Protein AF-0000000085177507 (afdb_homodimer)

Radius of gyration: 27.26 Å; Cα contacts (8 Å, |Δi|>4): 486; chains: 2; bounding box: 72×79×49 Å

Foldseek 3Di:
DVVVVLCCQQFPLLVLLQCCLVVLLVVCVVPVVPLQADDDCCVVPVVCLVVLVVLQCQLVVQLVVCCVCLQAPDCVVCVVPAALLNSLVCCLVSNLSSLVSNLRSLVVVLCCCVPPPRNVVVDDPLNNVLSVLVNVLSVLSNVCNVVSVVPSNNLQVVLRSQLSNCNVVVHGPSSVSCPPPDVSVVVSSSSVSVSSNCCSVGNVSNVVVPCCVVVVVDPPPPPPPD/DVVVVLCCQQFPLLVLLQCCLVVLLVVCVVPVVPLQADDDCCVVPVVCLVVLVVLQCQLVVQLVVCCVCLQAPDCVVCVVPAALLNSLVCCLVSNLSSLVSNLRSLVVVLCCCVPPPRNVVVDDPLNNVLSVLVNVLSVLSNVCNVVSVVPSNNLLVVLRSQLSNCNVVVHGPSSVSCPPPDVSVVVSSSSVSVSSNCCSVGNVSNVVVPCCVVVVVDPPPPPPPD

Solvent-accessible surface area (backbone atoms only — not comparable to full-atom values): 23887 Å² total; per-residue (Å²): 105,70,65,52,51,44,39,32,59,50,55,46,41,52,46,39,20,51,41,39,28,53,53,41,36,52,48,38,55,74,55,36,55,83,70,44,64,69,81,69,59,50,84,76,50,58,79,58,40,61,58,21,49,48,33,20,50,55,9,47,50,47,43,49,52,45,49,50,53,67,33,59,50,58,62,81,79,42,55,85,82,47,54,54,29,57,50,41,50,49,46,46,52,57,41,40,54,19,34,49,32,22,46,55,11,42,48,47,48,49,50,45,39,73,65,37,66,73,49,35,72,72,51,52,72,67,58,53,50,52,52,50,52,50,46,51,48,39,50,39,52,54,63,36,44,69,63,47,63,74,38,63,75,14,60,59,51,47,27,54,28,52,23,50,39,24,55,78,68,53,44,76,67,21,41,66,41,51,67,88,56,60,67,60,53,54,53,36,50,50,52,53,42,47,50,36,41,50,28,46,79,43,73,61,46,26,68,76,59,56,54,60,48,63,73,64,47,69,78,74,74,72,74,74,84,122,104,70,65,51,52,44,39,31,57,50,54,48,40,54,45,40,18,50,40,40,29,54,52,39,35,52,49,39,54,74,54,37,57,83,71,43,64,70,81,68,59,50,82,77,48,57,78,57,39,60,58,22,48,47,33,20,50,55,8,47,50,47,43,49,52,46,49,51,51,66,33,59,52,58,61,82,79,43,54,85,82,47,53,54,29,56,50,41,50,48,48,47,51,55,39,41,53,21,36,49,31,22,46,54,9,43,50,48,47,49,51,44,40,74,65,37,66,74,49,36,72,73,49,51,70,67,59,53,50,52,53,50,51,50,45,52,48,38,50,38,53,54,62,36,42,70,63,48,63,74,36,63,75,14,61,60,52,48,27,54,28,50,24,50,38,24,55,78,69,54,44,76,68,20,40,65,41,49,66,88,57,59,65,60,53,53,54,37,51,51,52,54,41,48,49,36,41,48,27,46,78,44,72,60,45,26,68,77,59,54,55,59,49,62,73,63,46,70,78,73,76,72,74,74,83,122

pLDDT: mean 88.76, std 15.9, range [27.34, 98.81]

Organism: Enterobacter sp. (strain 638) (NCBI:txid399742)

Secondary structure (DSSP, 8-state):
-HHHHHHIIIIIHHHHHHHIIIIIHHHHHHH-GGG-S---GGGT--TTHHHHHHHHHHHHHHHHHHHHHHHHS-HHHHTTT--HHHHHHHHHHHHHHHHHHHHHHHHHHHHHHHH-HHHHHH--HHHHHHHHHHHHHHHHHHHTHHHHTT-TTSHHHHHHHHHHHHHHTT-S-GGGGGTT--HHHHHHHHHHHHHHHHGGGSGGGGGGTS-HHHHHS---------/-HHHHHHIIIIIHHHHHHHIIIIIHHHHHHH-GGG-S---GGGT--TTHHHHHHHHHHHHHHHHHHHHHHHHS-HHHHTTT--HHHHHHHHHHHHHHHHHHHHHHHHHHHHHHHH-HHHHHH--HHHHHHHHHHHHHHHHHHHTHHHHTT-TTSHHHHHHHHHHHHHHTT-S-GGGGGTT--HHHHHHHHHHHHHHHHGGGSGGGGGGTS-HHHHHS---------

InterPro domains:
  IPR003816 Nitrate reductase, gamma subunit [TIGR00351] (2-226)
  IPR023234 NarG-like domain [PF02665] (6-225)
  IPR036197 NarG-like superfamily [SSF103501] (2-225)
  IPR051936 Membrane-embedded heme-iron electron transfer protein [PTHR30598] (2-226)

Sequence (452 aa):
MMQFLNVFFYDIYPYICGTVFLIGSWLRYDYGQYTWRASSSQMLDKRGMVLWSNLFHIGILGIFFGHLFGMLTPHWVYSWFLPMSQKQLMAMILGGVCGVLTLVGGAGLLIRRLTNPRIRATSTTADILILCILLIQCVLGLATIPFSAQHPDGSEMLKLVDWAQSVVTFHGGASAHLDGVAPIFRVHLVLGMTIFLIFPFTRLVHVWSAPVEYLTRRYQVVRSRRMMQFLNVFFYDIYPYICGTVFLIGSWLRYDYGQYTWRASSSQMLDKRGMVLWSNLFHIGILGIFFGHLFGMLTPHWVYSWFLPMSQKQLMAMILGGVCGVLTLVGGAGLLIRRLTNPRIRATSTTADILILCILLIQCVLGLATIPFSAQHPDGSEMLKLVDWAQSVVTFHGGASAHLDGVAPIFRVHLVLGMTIFLIFPFTRLVHVWSAPVEYLTRRYQVVRSRR

Structure (mmCIF, N/CA/C/O backbone):
data_AF-0000000085177507-model_v1
#
loop_
_entity.id
_entity.type
_entity.pdbx_description
1 polymer 'nitrate reductase (quinone)'
#
loop_
_atom_site.group_PDB
_atom_site.id
_atom_site.type_symbol
_atom_site.label_atom_id
_atom_site.label_alt_id
_atom_site.label_comp_id
_atom_site.label_asym_id
_atom_site.label_entity_id
_atom_site.label_seq_id
_atom_site.pdbx_PDB_ins_code
_atom_site.Cartn_x
_atom_site.Cartn_y
_atom_site.Cartn_z
_atom_site.occupancy
_atom_site.B_iso_or_equiv
_atom_site.auth_seq_id
_atom_site.auth_comp_id
_atom_site.auth_asym_id
_atom_site.auth_atom_id
_atom_site.pdbx_PDB_model_num
ATOM 1 N N . MET A 1 1 ? 12.734 -1.674 -19.812 1 82.06 1 MET A N 1
ATOM 2 C CA . MET A 1 1 ? 11.289 -1.834 -19.734 1 82.06 1 MET A CA 1
ATOM 3 C C . MET A 1 1 ? 10.922 -3.119 -19 1 82.06 1 MET A C 1
ATOM 5 O O . MET A 1 1 ? 10.18 -3.088 -18.016 1 82.06 1 MET A O 1
ATOM 9 N N . MET A 1 2 ? 11.57 -4.242 -19.406 1 87 2 MET A N 1
ATOM 10 C CA . MET A 1 2 ? 11.258 -5.523 -18.781 1 87 2 MET A CA 1
ATOM 11 C C . MET A 1 2 ? 11.664 -5.52 -17.312 1 87 2 MET A C 1
ATOM 13 O O . MET A 1 2 ? 10.938 -6.047 -16.469 1 87 2 MET A O 1
ATOM 17 N N . GLN A 1 3 ? 12.781 -4.828 -17.094 1 90.81 3 GLN A N 1
ATOM 18 C CA . GLN A 1 3 ? 13.242 -4.75 -15.703 1 90.81 3 GLN A CA 1
ATOM 19 C C . GLN A 1 3 ? 12.297 -3.893 -14.867 1 90.81 3 GLN A C 1
ATOM 21 O O . GLN A 1 3 ? 11.992 -4.23 -13.719 1 90.81 3 GLN A O 1
ATOM 26 N N . PHE A 1 4 ? 11.859 -2.857 -15.5 1 94.12 4 PHE A N 1
ATOM 27 C CA . PHE A 1 4 ? 10.922 -1.97 -14.82 1 94.12 4 PHE A CA 1
ATOM 28 C C . PHE A 1 4 ? 9.641 -2.709 -14.453 1 94.12 4 PHE A C 1
ATOM 30 O O . PHE A 1 4 ? 9.195 -2.658 -13.312 1 94.12 4 PHE A O 1
ATOM 37 N N . LEU A 1 5 ? 9.109 -3.406 -15.375 1 95.31 5 LEU A N 1
ATOM 38 C CA . LEU A 1 5 ? 7.863 -4.129 -15.156 1 95.31 5 LEU A CA 1
ATOM 39 C C . LEU A 1 5 ? 8.055 -5.23 -14.117 1 95.31 5 LEU A C 1
ATOM 41 O O . LEU A 1 5 ? 7.16 -5.484 -13.305 1 95.31 5 LEU A O 1
ATOM 45 N N . ASN A 1 6 ? 9.188 -5.824 -14.188 1 97 6 ASN A N 1
ATOM 46 C CA . ASN A 1 6 ? 9.5 -6.867 -13.211 1 97 6 ASN A CA 1
ATOM 47 C C . ASN A 1 6 ? 9.508 -6.324 -11.789 1 97 6 ASN A C 1
ATOM 49 O O . ASN A 1 6 ? 8.891 -6.902 -10.898 1 97 6 ASN A O 1
ATOM 53 N N . VAL A 1 7 ? 10.141 -5.262 -11.633 1 96.31 7 VAL A N 1
ATOM 54 C CA . VAL A 1 7 ? 10.242 -4.637 -10.32 1 96.31 7 VAL A CA 1
ATOM 55 C C . VAL A 1 7 ? 8.859 -4.141 -9.883 1 96.31 7 VAL A C 1
ATOM 57 O O . VAL A 1 7 ? 8.445 -4.359 -8.742 1 96.31 7 VAL A O 1
ATOM 60 N N . PHE A 1 8 ? 8.156 -3.537 -10.766 1 97.88 8 PHE A N 1
ATOM 61 C CA . PHE A 1 8 ? 6.844 -2.994 -10.422 1 97.88 8 PHE A CA 1
ATOM 62 C C . PHE A 1 8 ? 5.902 -4.102 -9.969 1 97.88 8 PHE A C 1
ATOM 64 O O . PHE A 1 8 ? 5.336 -4.035 -8.875 1 97.88 8 PHE A O 1
ATOM 71 N N . PHE A 1 9 ? 5.809 -5.117 -10.734 1 98.31 9 PHE A N 1
ATOM 72 C CA . PHE A 1 9 ? 4.762 -6.105 -10.5 1 98.31 9 PHE A CA 1
ATOM 73 C C . PHE A 1 9 ? 5.148 -7.043 -9.359 1 98.31 9 PHE A C 1
ATOM 75 O O . PHE A 1 9 ? 4.281 -7.543 -8.641 1 98.31 9 PHE A O 1
ATOM 82 N N . TYR A 1 10 ? 6.395 -7.219 -9.117 1 98.56 10 TYR A N 1
ATOM 83 C CA . TYR A 1 10 ? 6.738 -8.328 -8.234 1 98.56 10 TYR A CA 1
ATOM 84 C C . TYR A 1 10 ? 7.48 -7.824 -7 1 98.56 10 TYR A C 1
ATOM 86 O O . TYR A 1 10 ? 7.723 -8.586 -6.059 1 98.56 10 TYR A O 1
ATOM 94 N N . ASP A 1 11 ? 7.895 -6.555 -6.957 1 98.06 11 ASP A N 1
ATOM 95 C CA . ASP A 1 11 ? 8.523 -5.973 -5.773 1 98.06 11 ASP A CA 1
ATOM 96 C C . ASP A 1 11 ? 7.605 -4.941 -5.117 1 98.06 11 ASP A C 1
ATOM 98 O O . ASP A 1 11 ? 7.539 -4.852 -3.891 1 98.06 11 ASP A O 1
ATOM 102 N N . ILE A 1 12 ? 6.859 -4.184 -5.875 1 97.94 12 ILE A N 1
ATOM 103 C CA . ILE A 1 12 ? 6.137 -3.016 -5.383 1 97.94 12 ILE A CA 1
ATOM 104 C C . ILE A 1 12 ? 4.645 -3.322 -5.316 1 97.94 12 ILE A C 1
ATOM 106 O O . ILE A 1 12 ? 4.016 -3.146 -4.27 1 97.94 12 ILE A O 1
ATOM 110 N N . TYR A 1 13 ? 4.117 -3.887 -6.387 1 98.38 13 TYR A N 1
ATOM 111 C CA . TYR A 1 13 ? 2.695 -4.125 -6.594 1 98.38 13 TYR A CA 1
ATOM 112 C C . TYR A 1 13 ? 2.107 -4.953 -5.457 1 98.38 13 TYR A C 1
ATOM 114 O O . TYR A 1 13 ? 1 -4.676 -4.988 1 98.38 13 TYR A O 1
ATOM 122 N N . PRO A 1 14 ? 2.824 -5.902 -4.938 1 98.25 14 PRO A N 1
ATOM 123 C CA . PRO A 1 14 ? 2.244 -6.688 -3.846 1 98.25 14 PRO A CA 1
ATOM 124 C C . PRO A 1 14 ? 1.9 -5.84 -2.623 1 98.25 14 PRO A C 1
ATOM 126 O O . PRO A 1 14 ? 0.904 -6.102 -1.945 1 98.25 14 PRO A O 1
ATOM 129 N N . TYR A 1 15 ? 2.652 -4.891 -2.324 1 97.94 15 TYR A N 1
ATOM 130 C CA . TYR A 1 15 ? 2.412 -4.062 -1.146 1 97.94 15 TYR A CA 1
ATOM 131 C C . TYR A 1 15 ? 1.238 -3.119 -1.372 1 97.94 15 TYR A C 1
ATOM 133 O O . TYR A 1 15 ? 0.472 -2.84 -0.448 1 97.94 15 TYR A O 1
ATOM 141 N N . ILE A 1 16 ? 1.105 -2.641 -2.553 1 98 16 ILE A N 1
ATOM 142 C CA . ILE A 1 16 ? -0.064 -1.841 -2.902 1 98 16 ILE A CA 1
ATOM 143 C C . ILE A 1 16 ? -1.327 -2.688 -2.762 1 98 16 ILE A C 1
ATOM 145 O O . ILE A 1 16 ? -2.27 -2.293 -2.07 1 98 16 ILE A O 1
ATOM 149 N N . CYS A 1 17 ? -1.284 -3.852 -3.377 1 98.31 17 CYS A N 1
ATOM 150 C CA . CYS A 1 17 ? -2.438 -4.742 -3.352 1 98.31 17 CYS A CA 1
ATOM 151 C C . CYS A 1 17 ? -2.758 -5.18 -1.928 1 98.31 17 CYS A C 1
ATOM 153 O O . CYS A 1 17 ? -3.916 -5.145 -1.509 1 98.31 17 CYS A O 1
ATOM 155 N N . GLY A 1 18 ? -1.698 -5.617 -1.236 1 97.62 18 GLY A N 1
ATOM 156 C CA . GLY A 1 18 ? -1.904 -6.055 0.136 1 97.62 18 GLY A CA 1
ATOM 157 C C . GLY A 1 18 ? -2.453 -4.961 1.033 1 97.62 18 GLY A C 1
ATOM 158 O O . GLY A 1 18 ? -3.312 -5.219 1.88 1 97.62 18 GLY A O 1
ATOM 159 N N . THR A 1 19 ? -1.982 -3.777 0.845 1 97.69 19 THR A N 1
ATOM 160 C CA . THR A 1 19 ? -2.434 -2.645 1.646 1 97.69 19 THR A CA 1
ATOM 161 C C . THR A 1 19 ? -3.9 -2.332 1.363 1 97.69 19 THR A C 1
ATOM 163 O O . THR A 1 19 ? -4.695 -2.166 2.291 1 97.69 19 THR A O 1
ATOM 166 N N . VAL A 1 20 ? -4.238 -2.27 0.134 1 96.69 20 VAL A N 1
ATOM 167 C CA . VAL A 1 20 ? -5.625 -2.01 -0.234 1 96.69 20 VAL A CA 1
ATOM 168 C C . VAL A 1 20 ? -6.523 -3.115 0.317 1 96.69 20 VAL A C 1
ATOM 170 O O . VAL A 1 20 ? -7.609 -2.844 0.833 1 96.69 20 VAL A O 1
ATOM 173 N N . PHE A 1 21 ? -6.059 -4.332 0.178 1 97.19 21 PHE A N 1
ATOM 174 C CA . PHE A 1 21 ? -6.816 -5.484 0.649 1 97.19 21 PHE A CA 1
ATOM 175 C C . PHE A 1 21 ? -7.121 -5.359 2.137 1 97.19 21 PHE A C 1
ATOM 177 O O . PHE A 1 21 ? -8.281 -5.469 2.549 1 97.19 21 PHE A O 1
ATOM 184 N N . LEU A 1 22 ? -6.125 -5 2.951 1 95.06 22 LEU A N 1
ATOM 185 C CA . LEU A 1 22 ? -6.273 -4.996 4.402 1 95.06 22 LEU A CA 1
ATOM 186 C C . LEU A 1 22 ? -6.984 -3.73 4.871 1 95.06 22 LEU A C 1
ATOM 188 O O . LEU A 1 22 ? -7.984 -3.805 5.59 1 95.06 22 LEU A O 1
ATOM 192 N N . ILE A 1 23 ? -6.559 -2.617 4.438 1 92.88 23 ILE A N 1
ATOM 193 C CA . ILE A 1 23 ? -7.094 -1.347 4.914 1 92.88 23 ILE A CA 1
ATOM 194 C C . ILE A 1 23 ? -8.469 -1.1 4.297 1 92.88 23 ILE A C 1
ATOM 196 O O . ILE A 1 23 ? -9.383 -0.612 4.969 1 92.88 23 ILE A O 1
ATOM 200 N N . GLY A 1 24 ? -8.555 -1.418 3.021 1 90.88 24 GLY A N 1
ATOM 201 C CA . GLY A 1 24 ? -9.852 -1.287 2.375 1 90.88 24 GLY A CA 1
ATOM 202 C C . GLY A 1 24 ? -10.93 -2.146 3.016 1 90.88 24 GLY A C 1
ATOM 203 O O . GLY A 1 24 ? -12.055 -1.693 3.217 1 90.88 24 GLY A O 1
ATOM 204 N N . SER A 1 25 ? -10.586 -3.316 3.338 1 90.5 25 SER A N 1
ATOM 205 C CA . SER A 1 25 ? -11.539 -4.207 3.998 1 90.5 25 SER A CA 1
ATOM 206 C C . SER A 1 25 ? -11.906 -3.689 5.383 1 90.5 25 SER A C 1
ATOM 208 O O . SER A 1 25 ? -13.078 -3.725 5.773 1 90.5 25 SER A O 1
ATOM 210 N N . TRP A 1 26 ? -10.922 -3.23 6.07 1 88.5 26 TRP A N 1
ATOM 211 C CA . TRP A 1 26 ? -11.156 -2.699 7.41 1 88.5 26 TRP A CA 1
ATOM 212 C C . TRP A 1 26 ? -12.086 -1.492 7.367 1 88.5 26 TRP A C 1
ATOM 214 O O . TRP A 1 26 ? -13.062 -1.429 8.109 1 88.5 26 TRP A O 1
ATOM 224 N N . LEU A 1 27 ? -11.906 -0.64 6.504 1 86.19 27 LEU A N 1
ATOM 225 C CA . LEU A 1 27 ? -12.695 0.58 6.406 1 86.19 27 LEU A CA 1
ATOM 226 C C . LEU A 1 27 ? -14.109 0.272 5.926 1 86.19 27 LEU A C 1
ATOM 228 O O . LEU A 1 27 ? -15.078 0.888 6.383 1 86.19 27 LEU A O 1
ATOM 232 N N . ARG A 1 28 ? -14.086 -0.627 5.023 1 83.06 28 ARG A N 1
ATOM 233 C CA . ARG A 1 28 ? -15.414 -1.023 4.551 1 83.06 28 ARG A CA 1
ATOM 234 C C . ARG A 1 28 ? -16.219 -1.679 5.672 1 83.06 28 ARG A C 1
ATOM 236 O O . ARG A 1 28 ? -17.438 -1.506 5.75 1 83.06 28 ARG A O 1
ATOM 243 N N . TYR A 1 29 ? -15.594 -2.43 6.434 1 81.44 29 TYR A N 1
ATOM 244 C CA . TYR A 1 29 ? -16.266 -3.068 7.566 1 81.44 29 TYR A CA 1
ATOM 245 C C . TYR A 1 29 ? -16.781 -2.027 8.547 1 81.44 29 TYR A C 1
ATOM 247 O O . TYR A 1 29 ? -17.906 -2.15 9.055 1 81.44 29 TYR A O 1
ATOM 255 N N . ASP A 1 30 ? -16.062 -0.986 8.797 1 78.81 30 ASP A N 1
ATOM 256 C CA . ASP A 1 30 ? -16.422 0.036 9.773 1 78.81 30 ASP A CA 1
ATOM 257 C C . ASP A 1 30 ? -17.484 0.979 9.227 1 78.81 30 ASP A C 1
ATOM 259 O O . ASP A 1 30 ? -18.422 1.367 9.938 1 78.81 30 ASP A O 1
ATOM 263 N N . TYR A 1 31 ? -17.328 1.234 7.965 1 73.5 31 TYR A N 1
ATOM 264 C CA . TYR A 1 31 ? -18.188 2.303 7.457 1 73.5 31 TYR A CA 1
ATOM 265 C C . TYR A 1 31 ? -19.297 1.744 6.574 1 73.5 31 TYR A C 1
ATOM 267 O O . TYR A 1 31 ? -20.312 2.406 6.348 1 73.5 31 TYR A O 1
ATOM 275 N N . GLY A 1 32 ? -19.062 0.553 6.07 1 65.5 32 GLY A N 1
ATOM 276 C CA . GLY A 1 32 ? -19.984 0.033 5.082 1 65.5 32 GLY A CA 1
ATOM 277 C C . GLY A 1 32 ? -20.656 -1.261 5.512 1 65.5 32 GLY A C 1
ATOM 278 O O . GLY A 1 32 ? -20.859 -2.162 4.695 1 65.5 32 GLY A O 1
ATOM 279 N N . GLN A 1 33 ? -20.969 -1.487 6.688 1 65.69 33 GLN A N 1
ATOM 280 C CA . GLN A 1 33 ? -21.438 -2.752 7.25 1 65.69 33 GLN A CA 1
ATOM 281 C C . GLN A 1 33 ? -22.625 -3.299 6.461 1 65.69 33 GLN A C 1
ATOM 283 O O . GLN A 1 33 ? -22.75 -4.512 6.293 1 65.69 33 GLN A O 1
ATOM 288 N N . TYR A 1 34 ? -23.328 -2.529 5.895 1 59.59 34 TYR A N 1
ATOM 289 C CA . TYR A 1 34 ? -24.531 -3.002 5.223 1 59.59 34 TYR A CA 1
ATOM 290 C C . TYR A 1 34 ? -24.188 -3.668 3.895 1 59.59 34 TYR A C 1
ATOM 292 O O . TYR A 1 34 ? -24.953 -4.508 3.398 1 59.59 34 TYR A O 1
ATOM 300 N N . THR A 1 35 ? -23.109 -3.451 3.318 1 61.22 35 THR A N 1
ATOM 301 C CA . THR A 1 35 ? -22.75 -3.984 2.01 1 61.22 35 THR A CA 1
ATOM 302 C C . THR A 1 35 ? -21.844 -5.199 2.158 1 61.22 35 THR A C 1
ATOM 304 O O . THR A 1 35 ? -21.422 -5.797 1.161 1 61.22 35 THR A O 1
ATOM 307 N N . TRP A 1 36 ? -21.672 -5.559 3.363 1 64.81 36 TRP A N 1
ATOM 308 C CA . TRP A 1 36 ? -20.688 -6.598 3.689 1 64.81 36 TRP A CA 1
ATOM 309 C C . TRP A 1 36 ? -21.297 -7.984 3.496 1 64.81 36 TRP A C 1
ATOM 311 O O . TRP A 1 36 ? -20.578 -8.969 3.359 1 64.81 36 TRP A O 1
ATOM 321 N N . ARG A 1 37 ? -22.562 -8.086 3.355 1 59.72 37 ARG A N 1
ATOM 322 C CA . ARG A 1 37 ? -23.188 -9.398 3.314 1 59.72 37 ARG A CA 1
ATOM 323 C C . ARG A 1 37 ? -23.438 -9.844 1.878 1 59.72 37 ARG A C 1
ATOM 325 O O . ARG A 1 37 ? -23.734 -9.023 1.009 1 59.72 37 ARG A O 1
ATOM 332 N N . ALA A 1 38 ? -23.172 -11.242 1.658 1 57.78 38 ALA A N 1
ATOM 333 C CA . ALA A 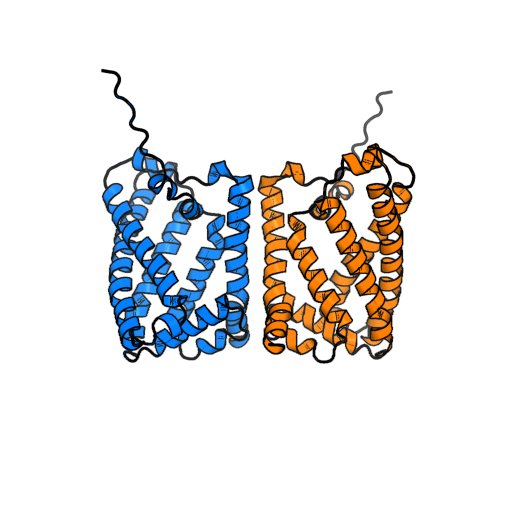1 38 ? -23.469 -11.828 0.355 1 57.78 38 ALA A CA 1
ATOM 334 C C . ALA A 1 38 ? -24.969 -12.078 0.194 1 57.78 38 ALA A C 1
ATOM 336 O O . ALA A 1 38 ? -25.625 -12.57 1.113 1 57.78 38 ALA A O 1
ATOM 337 N N . SER A 1 39 ? -25.578 -11.422 -0.734 1 58.69 39 SER A N 1
ATOM 338 C CA . SER A 1 39 ? -26.969 -11.781 -1.028 1 58.69 39 SER A CA 1
ATOM 339 C C . SER A 1 39 ? -27.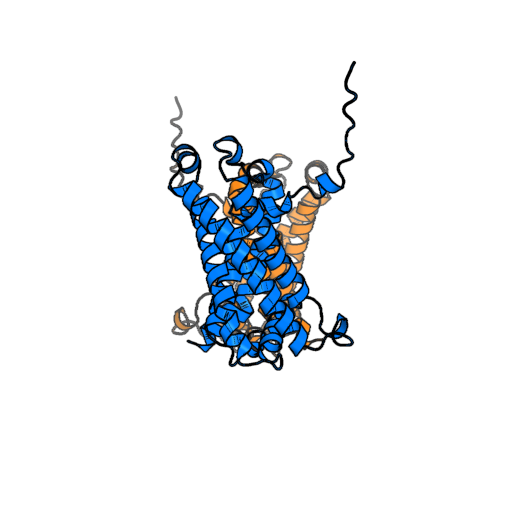047 -13.109 -1.775 1 58.69 39 SER A C 1
ATOM 341 O O . SER A 1 39 ? -26.375 -13.297 -2.795 1 58.69 39 SER A O 1
ATOM 343 N N . SER A 1 40 ? -27.5 -14.188 -1.003 1 57.28 40 SER A N 1
ATOM 344 C CA . SER A 1 40 ? -27.641 -15.5 -1.626 1 57.28 40 SER A CA 1
ATOM 345 C C . SER A 1 40 ? -28.766 -15.516 -2.65 1 57.28 40 SER A C 1
ATOM 347 O O . SER A 1 40 ? -29.875 -15.07 -2.357 1 57.28 40 SER A O 1
ATOM 349 N N . SER A 1 41 ? -28.312 -15.82 -3.908 1 63.84 41 SER A N 1
ATOM 350 C CA . SER A 1 41 ? -29.312 -15.984 -4.949 1 63.84 41 SER A CA 1
ATOM 351 C C . SER A 1 41 ? -30.125 -17.266 -4.746 1 63.84 41 SER A C 1
ATOM 353 O O . SER A 1 41 ? -31.047 -17.547 -5.516 1 63.84 41 SER A O 1
ATOM 355 N N . GLN A 1 42 ? -29.719 -17.969 -3.758 1 66.12 42 GLN A N 1
ATOM 356 C CA . GLN A 1 42 ? -30.422 -19.219 -3.48 1 66.12 42 GLN A CA 1
ATOM 357 C C . GLN A 1 42 ? -31.906 -18.984 -3.262 1 66.12 42 GLN A C 1
ATOM 359 O O . GLN A 1 42 ? -32.719 -19.828 -3.641 1 66.12 42 GLN A O 1
ATOM 364 N N . MET A 1 43 ? -32.188 -17.906 -2.721 1 64.44 43 MET A N 1
ATOM 365 C CA . MET A 1 43 ? -33.562 -17.594 -2.42 1 64.44 43 MET A CA 1
ATOM 366 C C . MET A 1 43 ? -34.375 -17.406 -3.701 1 64.44 43 MET A C 1
ATOM 368 O O . MET A 1 43 ? -35.594 -17.641 -3.723 1 64.44 43 MET A O 1
ATOM 372 N N . LEU A 1 44 ? -33.625 -17.188 -4.664 1 68.38 44 LEU A N 1
ATOM 373 C CA . LEU A 1 44 ? -34.344 -16.875 -5.91 1 68.38 44 LEU A CA 1
ATOM 374 C C . LEU A 1 44 ? -34.5 -18.141 -6.75 1 68.38 44 LEU A C 1
ATOM 376 O O . LEU A 1 44 ? -35.531 -18.312 -7.406 1 68.38 44 LEU A O 1
ATOM 380 N N . ASP A 1 45 ? -33.562 -19.109 -6.723 1 69.69 45 ASP A N 1
ATOM 381 C CA . ASP A 1 45 ? -33.594 -20.375 -7.449 1 69.69 45 ASP A CA 1
ATOM 382 C C . ASP A 1 45 ? -32.625 -21.391 -6.828 1 69.69 45 ASP A C 1
ATOM 384 O O . ASP A 1 45 ? -31.422 -21.203 -6.859 1 69.69 45 ASP A O 1
ATOM 388 N N . LYS A 1 46 ? -33.188 -22.391 -6.242 1 71.5 46 LYS A N 1
ATOM 389 C CA . LYS A 1 46 ? -32.406 -23.375 -5.512 1 71.5 46 LYS A CA 1
ATOM 390 C C . LYS A 1 46 ? -31.828 -24.438 -6.453 1 71.5 46 LYS A C 1
ATOM 392 O O . LYS A 1 46 ? -30.938 -25.188 -6.074 1 71.5 46 LYS A O 1
ATOM 397 N N . ARG A 1 47 ? -32.344 -24.281 -7.664 1 69.62 47 ARG A N 1
ATOM 398 C CA . ARG A 1 47 ? -31.984 -25.391 -8.547 1 69.62 47 ARG A CA 1
ATOM 399 C C . ARG A 1 47 ? -30.484 -25.391 -8.82 1 69.62 47 ARG A C 1
ATOM 401 O O . ARG A 1 47 ? -29.953 -24.469 -9.477 1 69.62 47 ARG A O 1
ATOM 408 N N . GLY A 1 48 ? -29.844 -26.312 -8.297 1 79.56 48 GLY A N 1
ATOM 409 C CA . GLY A 1 48 ? -28.422 -26.531 -8.547 1 79.56 48 GLY A CA 1
ATOM 410 C C . GLY A 1 48 ? -27.531 -25.625 -7.738 1 79.56 48 GLY A C 1
ATOM 411 O O . GLY A 1 48 ? -26.312 -25.797 -7.715 1 79.56 48 GLY A O 1
ATOM 412 N N . MET A 1 49 ? -28.094 -24.703 -7.227 1 84.88 49 MET A N 1
ATOM 413 C CA . MET A 1 49 ? -27.328 -23.719 -6.477 1 84.88 49 MET A CA 1
ATOM 414 C C . MET A 1 49 ? -26.484 -24.391 -5.395 1 84.88 49 MET A C 1
ATOM 416 O O . MET A 1 49 ? -25.297 -24.094 -5.258 1 84.88 49 MET A O 1
ATOM 420 N N . VAL A 1 50 ? -27 -25.359 -4.812 1 87.94 50 VAL A N 1
ATOM 421 C CA . VAL A 1 50 ? -26.312 -26.016 -3.705 1 87.94 50 VAL A CA 1
ATOM 422 C C . VAL A 1 50 ? -25.094 -26.781 -4.23 1 87.94 50 VAL A C 1
ATOM 424 O O . VAL A 1 50 ? -24.016 -26.703 -3.648 1 87.94 50 VAL A O 1
ATOM 427 N N . LEU A 1 51 ? -25.375 -27.438 -5.289 1 91.94 51 LEU A N 1
ATOM 428 C CA . LEU A 1 51 ? -24.297 -28.234 -5.859 1 91.94 51 LEU A CA 1
ATOM 429 C C . LEU A 1 51 ? -23.156 -27.328 -6.344 1 91.94 51 LEU A C 1
ATOM 431 O O . LEU A 1 51 ? -22 -27.516 -5.961 1 91.94 51 LEU A O 1
ATOM 435 N N . TRP A 1 52 ? -23.484 -26.359 -7.164 1 94.19 52 TRP A N 1
ATOM 436 C CA . TRP A 1 52 ? -22.469 -25.484 -7.746 1 94.19 52 TRP A CA 1
ATOM 437 C C . TRP A 1 52 ? -21.766 -24.672 -6.668 1 94.19 52 TRP A C 1
ATOM 439 O O . TRP A 1 52 ? -20.547 -24.516 -6.699 1 94.19 52 TRP A O 1
ATOM 449 N N . SER A 1 53 ? -22.547 -24.234 -5.727 1 94.44 53 SER A N 1
ATOM 450 C CA . SER A 1 53 ? -21.984 -23.438 -4.637 1 94.44 53 SER A CA 1
ATOM 451 C C . SER A 1 53 ? -21.031 -24.281 -3.773 1 94.44 53 SER A C 1
ATOM 453 O O . SER A 1 53 ? -19.953 -23.812 -3.416 1 94.44 53 SER A O 1
ATOM 455 N N . ASN A 1 54 ? -21.469 -25.469 -3.486 1 94.75 54 ASN A N 1
ATOM 456 C CA . ASN A 1 54 ? -20.625 -26.328 -2.668 1 94.75 54 ASN A CA 1
ATOM 457 C C . ASN A 1 54 ? -19.344 -26.688 -3.391 1 94.75 54 ASN A C 1
ATOM 459 O O . ASN A 1 54 ? -18.266 -26.672 -2.793 1 94.75 54 ASN A O 1
ATOM 463 N N . LEU A 1 55 ? -19.484 -27.047 -4.586 1 97.06 55 LEU A N 1
ATOM 464 C CA . LEU A 1 55 ? -18.297 -27.359 -5.367 1 97.06 55 LEU A CA 1
ATOM 465 C C . LEU A 1 55 ? -17.344 -26.172 -5.41 1 97.06 55 LEU A C 1
ATOM 467 O O . LEU A 1 55 ? -16.141 -26.312 -5.16 1 97.06 55 LEU A O 1
ATOM 471 N N . PHE A 1 56 ? -17.891 -25.031 -5.676 1 97.31 56 PHE A N 1
ATOM 472 C CA . PHE A 1 56 ? -17.094 -23.812 -5.801 1 97.31 56 PHE A CA 1
ATOM 473 C C . PHE A 1 56 ? -16.406 -23.484 -4.484 1 97.31 56 PHE A C 1
ATOM 475 O O . PHE A 1 56 ? -15.188 -23.266 -4.449 1 97.31 56 PHE A O 1
ATOM 482 N N . HIS A 1 57 ? -17.109 -23.531 -3.328 1 96.69 57 HIS A N 1
ATOM 483 C CA . HIS A 1 57 ? -16.562 -23.062 -2.055 1 96.69 57 HIS A CA 1
ATOM 484 C C . HIS A 1 57 ? -15.602 -24.094 -1.471 1 96.69 57 HIS A C 1
ATOM 486 O O . HIS A 1 57 ? -14.602 -23.719 -0.851 1 96.69 57 HIS A O 1
ATOM 492 N N . ILE A 1 58 ? -15.93 -25.344 -1.656 1 96.81 58 ILE A N 1
ATOM 493 C CA . ILE A 1 58 ? -14.969 -26.359 -1.24 1 96.81 58 ILE A CA 1
ATOM 494 C C . ILE A 1 58 ? -13.664 -26.172 -2.016 1 96.81 58 ILE A C 1
ATOM 496 O O . ILE A 1 58 ? -12.578 -26.203 -1.432 1 96.81 58 ILE A O 1
ATOM 500 N N . GLY A 1 59 ? -13.789 -26.016 -3.289 1 98.38 59 GLY A N 1
ATOM 501 C CA . GLY A 1 59 ? -12.617 -25.812 -4.133 1 98.38 59 GLY A CA 1
ATOM 502 C C . GLY A 1 59 ? -11.844 -24.547 -3.791 1 98.38 59 GLY A C 1
ATOM 503 O O . GLY A 1 59 ? -10.641 -24.609 -3.523 1 98.38 59 GLY A O 1
ATOM 504 N N . ILE A 1 60 ? -12.5 -23.438 -3.744 1 97.69 60 ILE A N 1
ATOM 505 C CA . ILE A 1 60 ? -11.828 -22.156 -3.609 1 97.69 60 ILE A CA 1
ATOM 506 C C . ILE A 1 60 ? -11.234 -22.031 -2.209 1 97.69 60 ILE A C 1
ATOM 508 O O . ILE A 1 60 ? -10.18 -21.422 -2.029 1 97.69 60 ILE A O 1
ATOM 512 N N . LEU A 1 61 ? -11.922 -22.578 -1.195 1 96.06 61 LEU A N 1
ATOM 513 C CA . LEU A 1 61 ? -11.359 -22.547 0.152 1 96.06 61 LEU A CA 1
ATOM 514 C C . LEU A 1 61 ? -10.125 -23.438 0.244 1 96.06 61 LEU A C 1
ATOM 516 O O . LEU A 1 61 ? -9.148 -23.078 0.917 1 96.06 61 LEU A O 1
ATOM 520 N N . GLY A 1 62 ? -10.211 -24.578 -0.391 1 96.94 62 GLY A N 1
ATOM 521 C CA . GLY A 1 62 ? -9.023 -25.406 -0.471 1 96.94 62 GLY A CA 1
ATOM 522 C C . GLY A 1 62 ? -7.848 -24.703 -1.126 1 96.94 62 GLY A C 1
ATOM 523 O O . GLY A 1 62 ? -6.719 -24.797 -0.638 1 96.94 62 GLY A O 1
ATOM 524 N N . ILE A 1 63 ? -8.125 -24.047 -2.205 1 97.75 63 ILE A N 1
ATOM 525 C CA . ILE A 1 63 ? -7.09 -23.297 -2.916 1 97.75 63 ILE A CA 1
ATOM 526 C C . ILE A 1 63 ? -6.559 -22.172 -2.027 1 97.75 63 ILE A C 1
ATOM 528 O O . ILE A 1 63 ? -5.344 -21.969 -1.933 1 97.75 63 ILE A O 1
ATOM 532 N N . PHE A 1 64 ? -7.441 -21.5 -1.411 1 95.81 64 PHE A N 1
ATOM 533 C CA . PHE A 1 64 ? -7.055 -20.359 -0.573 1 95.81 64 PHE A CA 1
ATOM 534 C C . PHE A 1 64 ? -6.148 -20.812 0.565 1 95.81 64 PHE A C 1
ATOM 536 O O . PHE A 1 64 ? -5.055 -20.281 0.744 1 95.81 64 PHE A O 1
ATOM 543 N N . PHE A 1 65 ? -6.547 -21.812 1.32 1 95.56 65 PHE A N 1
ATOM 544 C CA . PHE A 1 65 ? -5.77 -22.25 2.471 1 95.56 65 PHE A CA 1
ATOM 545 C C . PHE A 1 65 ? -4.52 -23 2.02 1 95.56 65 PHE A C 1
ATOM 547 O O . PHE A 1 65 ? -3.488 -22.969 2.695 1 95.56 65 PHE A O 1
ATOM 554 N N . GLY A 1 66 ? -4.656 -23.688 0.942 1 96.62 66 GLY A N 1
ATOM 555 C CA . GLY A 1 66 ? -3.461 -24.281 0.358 1 96.62 66 GLY A CA 1
ATOM 556 C C . GLY A 1 66 ? -2.396 -23.25 0.023 1 96.62 66 GLY A C 1
ATOM 557 O O . GLY A 1 66 ? -1.211 -23.469 0.285 1 96.62 66 GLY A O 1
ATOM 558 N N . HIS A 1 67 ? -2.781 -22.172 -0.593 1 97.44 67 HIS A N 1
ATOM 559 C CA . HIS A 1 67 ? -1.853 -21.094 -0.898 1 97.44 67 HIS A CA 1
ATOM 560 C C . HIS A 1 67 ? -1.328 -20.438 0.377 1 97.44 67 HIS A C 1
ATOM 562 O O . HIS A 1 67 ? -0.13 -20.172 0.497 1 97.44 67 HIS A O 1
ATOM 568 N N . LEU A 1 68 ? -2.234 -20.219 1.301 1 95.56 68 LEU A N 1
ATOM 569 C CA . LEU A 1 68 ? -1.874 -19.531 2.535 1 95.56 68 LEU A CA 1
ATOM 570 C C . LEU A 1 68 ? -0.819 -20.312 3.307 1 95.56 68 LEU A C 1
ATOM 572 O O . LEU A 1 68 ? 0.25 -19.781 3.619 1 95.56 68 LEU A O 1
ATOM 576 N N . PHE A 1 69 ? -1.011 -21.547 3.539 1 94.5 69 PHE A N 1
ATOM 577 C CA . PHE A 1 69 ? -0.09 -22.359 4.336 1 94.5 69 PHE A CA 1
ATOM 578 C C . PHE A 1 69 ? 1.058 -22.875 3.477 1 94.5 69 PHE A C 1
ATOM 580 O O . PHE A 1 69 ? 2.195 -22.969 3.941 1 94.5 69 PHE A O 1
ATOM 587 N N . GLY A 1 70 ? 0.704 -23.188 2.314 1 94.75 70 GLY A N 1
ATOM 588 C CA . GLY A 1 70 ? 1.73 -23.719 1.434 1 94.75 70 GLY A CA 1
ATOM 589 C C . GLY A 1 70 ? 2.789 -22.703 1.063 1 94.75 70 GLY A C 1
ATOM 590 O O . GLY A 1 70 ? 3.965 -23.047 0.916 1 94.75 70 GLY A O 1
ATOM 591 N N . MET A 1 71 ? 2.379 -21.484 0.912 1 95.19 71 MET A N 1
ATOM 592 C CA . MET A 1 71 ? 3.314 -20.484 0.424 1 95.19 71 MET A CA 1
ATOM 593 C C . MET A 1 71 ? 3.893 -19.672 1.579 1 95.19 71 MET A C 1
ATOM 595 O O . MET A 1 71 ? 5.023 -19.188 1.5 1 95.19 71 MET A O 1
ATOM 599 N N . LEU A 1 72 ? 3.152 -19.531 2.676 1 95.94 72 LEU A N 1
ATOM 600 C CA . LEU A 1 72 ? 3.559 -18.531 3.654 1 95.94 72 LEU A CA 1
ATOM 601 C C . LEU A 1 72 ? 4.156 -19.188 4.891 1 95.94 72 LEU A C 1
ATOM 603 O O . LEU A 1 72 ? 4.809 -18.531 5.703 1 95.94 72 LEU A O 1
ATOM 607 N N . THR A 1 73 ? 3.953 -20.484 5.055 1 94.94 73 THR A N 1
ATOM 608 C CA . THR A 1 73 ? 4.613 -21.172 6.168 1 94.94 73 THR A CA 1
ATOM 609 C C . THR A 1 73 ? 6.125 -21.188 5.965 1 94.94 73 THR A C 1
ATOM 611 O O . THR A 1 73 ? 6.609 -21.625 4.922 1 94.94 73 THR A O 1
ATOM 614 N N . PRO A 1 74 ? 6.797 -20.766 6.957 1 94.19 74 PRO A N 1
ATOM 615 C CA . PRO A 1 74 ? 8.258 -20.734 6.816 1 94.19 74 PRO A CA 1
ATOM 616 C C . PRO A 1 74 ? 8.852 -22.125 6.594 1 94.19 74 PRO A C 1
ATOM 618 O O . PRO A 1 74 ? 8.383 -23.094 7.184 1 94.19 74 PRO A O 1
ATOM 621 N N . HIS A 1 75 ? 9.914 -22.141 5.867 1 91.12 75 HIS A N 1
ATOM 622 C CA . HIS A 1 75 ? 10.539 -23.391 5.453 1 91.12 75 HIS A CA 1
ATOM 623 C C . HIS A 1 75 ? 10.977 -24.219 6.66 1 91.12 75 HIS A C 1
ATOM 625 O O . HIS A 1 75 ? 10.844 -25.438 6.668 1 91.12 75 HIS A O 1
ATOM 631 N N . TRP A 1 76 ? 11.445 -23.594 7.676 1 90.75 76 TRP A N 1
ATOM 632 C CA . TRP A 1 76 ? 12.031 -24.281 8.82 1 90.75 76 TRP A CA 1
ATOM 633 C C . TRP A 1 76 ? 10.961 -25.062 9.586 1 90.75 76 TRP A C 1
ATOM 635 O O . TRP A 1 76 ? 11.273 -26 10.32 1 90.75 76 TRP A O 1
ATOM 645 N N . VAL A 1 77 ? 9.703 -24.656 9.406 1 94.06 77 VAL A N 1
ATOM 646 C CA . VAL A 1 77 ? 8.602 -25.312 10.109 1 94.06 77 VAL A CA 1
ATOM 647 C C . VAL A 1 77 ? 8.383 -26.703 9.547 1 94.06 77 VAL A C 1
ATOM 649 O O . VAL A 1 77 ? 8.109 -27.656 10.289 1 94.06 77 VAL A O 1
ATOM 652 N N . TYR A 1 78 ? 8.633 -26.859 8.25 1 94 78 TYR A N 1
ATOM 653 C CA . TYR A 1 78 ? 8.234 -28.125 7.66 1 94 78 TYR A CA 1
ATOM 654 C C . TYR A 1 78 ? 9.43 -28.828 7.004 1 94 78 TYR A C 1
ATOM 656 O O . TYR A 1 78 ? 9.328 -29.984 6.594 1 94 78 TYR A O 1
ATOM 664 N N . SER A 1 79 ? 10.531 -28.188 6.922 1 91 79 SER A N 1
ATOM 665 C CA . SER A 1 79 ? 11.672 -28.703 6.172 1 91 79 SER A CA 1
ATOM 666 C C . SER A 1 79 ? 12.18 -30.016 6.762 1 91 79 SER A C 1
ATOM 668 O O . SER A 1 79 ? 12.758 -30.844 6.055 1 91 79 SER A O 1
ATOM 670 N N . TRP A 1 80 ? 11.914 -30.297 8.008 1 93.69 80 TRP A N 1
ATOM 671 C CA . TRP A 1 80 ? 12.469 -31.484 8.664 1 93.69 80 TRP A CA 1
ATOM 672 C C . TRP A 1 80 ? 11.664 -32.719 8.312 1 93.69 80 TRP A C 1
ATOM 674 O O . TRP A 1 80 ? 12.156 -33.844 8.438 1 93.69 80 TRP A O 1
ATOM 684 N N . PHE A 1 81 ? 10.406 -32.594 7.836 1 95.62 81 PHE A N 1
ATOM 685 C CA . PHE A 1 81 ? 9.625 -33.812 7.574 1 95.62 81 PHE A CA 1
ATOM 686 C C . PHE A 1 81 ? 8.984 -33.75 6.195 1 95.62 81 PHE A C 1
ATOM 688 O O . PHE A 1 81 ? 8.438 -34.75 5.719 1 95.62 81 PHE A O 1
ATOM 695 N N . LEU A 1 82 ? 9.055 -32.656 5.453 1 95.88 82 LEU A N 1
ATOM 696 C CA . LEU A 1 82 ? 8.398 -32.5 4.16 1 95.88 82 LEU A CA 1
ATOM 697 C C . LEU A 1 82 ? 9.352 -31.891 3.133 1 95.88 82 LEU A C 1
ATOM 699 O O . LEU A 1 82 ? 9.477 -30.672 3.021 1 95.88 82 LEU A O 1
ATOM 703 N N . PRO A 1 83 ? 9.969 -32.844 2.387 1 95.69 83 PRO A N 1
ATOM 704 C CA . PRO A 1 83 ? 10.844 -32.344 1.328 1 95.69 83 PRO A CA 1
ATOM 705 C C . PRO A 1 83 ? 10.102 -31.484 0.3 1 95.69 83 PRO A C 1
ATOM 707 O O . PRO A 1 83 ? 8.914 -31.719 0.045 1 95.69 83 PRO A O 1
ATOM 710 N N . MET A 1 84 ? 10.766 -30.578 -0.358 1 94.62 84 MET A N 1
ATOM 711 C CA . MET A 1 84 ? 10.156 -29.609 -1.274 1 94.62 84 MET A CA 1
ATOM 712 C C . MET A 1 84 ? 9.531 -30.328 -2.471 1 94.62 84 MET A C 1
ATOM 714 O O . MET A 1 84 ? 8.5 -29.891 -2.984 1 94.62 84 MET A O 1
ATOM 718 N N . SER A 1 85 ? 10.141 -31.359 -2.941 1 95.88 85 SER A N 1
ATOM 719 C CA . SER A 1 85 ? 9.609 -32.125 -4.055 1 95.88 85 SER A CA 1
ATOM 720 C C . SER A 1 85 ? 8.234 -32.719 -3.717 1 95.88 85 SER A C 1
ATOM 722 O O . SER A 1 85 ? 7.328 -32.688 -4.547 1 95.88 85 SER A O 1
ATOM 724 N N . GLN A 1 86 ? 8.102 -33.188 -2.525 1 96.5 86 GLN A N 1
ATOM 725 C CA . GLN A 1 86 ? 6.832 -33.75 -2.08 1 96.5 86 GLN A CA 1
ATOM 726 C C . GLN A 1 86 ? 5.797 -32.656 -1.87 1 96.5 86 GLN A C 1
ATOM 728 O O . GLN A 1 86 ? 4.617 -32.844 -2.176 1 96.5 86 GLN A O 1
ATOM 733 N N . LYS A 1 87 ? 6.273 -31.641 -1.293 1 96.75 87 LYS A N 1
ATOM 734 C CA . LYS A 1 87 ? 5.383 -30.484 -1.12 1 96.75 87 LYS A CA 1
ATOM 735 C C . LYS A 1 87 ? 4.816 -30.031 -2.459 1 96.75 87 LYS A C 1
ATOM 737 O O . LYS A 1 87 ? 3.621 -29.75 -2.572 1 96.75 87 LYS A O 1
ATOM 742 N N . GLN A 1 88 ? 5.629 -29.922 -3.412 1 96.75 88 GLN A N 1
ATOM 743 C CA . GLN A 1 88 ? 5.203 -29.531 -4.75 1 96.75 88 GLN A CA 1
ATOM 744 C C . GLN A 1 88 ? 4.191 -30.531 -5.316 1 96.75 88 GLN A C 1
ATOM 746 O O . GLN A 1 88 ? 3.195 -30.125 -5.926 1 96.75 88 GLN A O 1
ATOM 751 N N . LEU A 1 89 ? 4.484 -31.797 -5.172 1 96.75 89 LEU A N 1
ATOM 752 C CA . LEU A 1 89 ? 3.566 -32.812 -5.648 1 96.75 89 LEU A CA 1
ATOM 753 C C . LEU A 1 89 ? 2.201 -32.688 -4.984 1 96.75 89 LEU A C 1
ATOM 755 O O . LEU A 1 89 ? 1.17 -32.75 -5.652 1 96.75 89 LEU A O 1
ATOM 759 N N . MET A 1 90 ? 2.232 -32.438 -3.68 1 96.88 90 MET A N 1
ATOM 760 C CA . MET A 1 90 ? 0.987 -32.219 -2.949 1 96.88 90 MET A CA 1
ATOM 761 C C . MET A 1 90 ? 0.232 -31.016 -3.502 1 96.88 90 MET A C 1
ATOM 763 O O . MET A 1 90 ? -0.987 -31.062 -3.678 1 96.88 90 MET A O 1
ATOM 767 N N . ALA A 1 91 ? 0.943 -29.984 -3.736 1 97.06 91 ALA A N 1
ATOM 768 C CA . ALA A 1 91 ? 0.33 -28.781 -4.273 1 97.06 91 ALA A CA 1
ATOM 769 C C . ALA A 1 91 ? -0.282 -29.031 -5.645 1 97.06 91 ALA A C 1
ATOM 771 O O . ALA A 1 91 ? -1.371 -28.531 -5.949 1 97.06 91 ALA A O 1
ATOM 772 N N . MET A 1 92 ? 0.38 -29.781 -6.461 1 97.75 92 MET A N 1
ATOM 773 C CA . MET A 1 92 ? -0.125 -30.078 -7.797 1 97.75 92 MET A CA 1
ATOM 774 C C . MET A 1 92 ? -1.392 -30.922 -7.727 1 97.75 92 MET A C 1
ATOM 776 O O . MET A 1 92 ? -2.367 -30.656 -8.43 1 97.75 92 MET A O 1
ATOM 780 N N . ILE A 1 93 ? -1.395 -31.875 -6.887 1 97.81 93 ILE A N 1
ATOM 781 C CA . ILE A 1 93 ? -2.518 -32.812 -6.805 1 97.81 93 ILE A CA 1
ATOM 782 C C . ILE A 1 93 ? -3.697 -32.125 -6.113 1 97.81 93 ILE A C 1
ATOM 784 O O . ILE A 1 93 ? -4.789 -32.031 -6.68 1 97.81 93 ILE A O 1
ATOM 788 N N . LEU A 1 94 ? -3.428 -31.656 -4.883 1 97.88 94 LEU A N 1
ATOM 789 C CA . LEU A 1 94 ? -4.504 -31.031 -4.113 1 97.88 94 LEU A CA 1
ATOM 790 C C . LEU A 1 94 ? -4.977 -29.75 -4.773 1 97.88 94 LEU A C 1
ATOM 792 O O . LEU A 1 94 ? -6.176 -29.469 -4.82 1 97.88 94 LEU A O 1
ATOM 796 N N . GLY A 1 95 ? -4.027 -28.984 -5.23 1 97.88 95 GLY A N 1
ATOM 797 C CA . GLY A 1 95 ? -4.398 -27.797 -5.98 1 97.88 95 GLY A CA 1
ATOM 798 C C . GLY A 1 95 ? -5.164 -28.109 -7.254 1 97.88 95 GLY A C 1
ATOM 799 O O . GLY A 1 95 ? -6.094 -27.391 -7.621 1 97.88 95 GLY A O 1
ATOM 800 N N . GLY A 1 96 ? -4.77 -29.125 -7.93 1 98.31 96 GLY A N 1
ATOM 801 C CA . GLY A 1 96 ? -5.48 -29.562 -9.117 1 98.31 96 GLY A CA 1
ATOM 802 C C . GLY A 1 96 ? -6.914 -29.969 -8.844 1 98.31 96 GLY A C 1
ATOM 803 O O . GLY A 1 96 ? -7.836 -29.531 -9.531 1 98.31 96 GLY A O 1
ATOM 804 N N . VAL A 1 97 ? -7.078 -30.766 -7.867 1 98.62 97 VAL A N 1
ATOM 805 C CA . VAL A 1 97 ? -8.406 -31.25 -7.496 1 98.62 97 VAL A CA 1
ATOM 806 C C . VAL A 1 97 ? -9.289 -30.062 -7.102 1 98.62 97 VAL A C 1
ATOM 808 O O . VAL A 1 97 ? -10.391 -29.891 -7.625 1 98.62 97 VAL A O 1
ATOM 811 N N . CYS A 1 98 ? -8.781 -29.234 -6.23 1 98.62 98 CYS A N 1
ATOM 812 C CA . CYS A 1 98 ? -9.539 -28.062 -5.785 1 98.62 98 CYS A CA 1
ATOM 813 C C . CYS A 1 98 ? -9.797 -27.109 -6.941 1 98.62 98 CYS A C 1
ATOM 815 O O . CYS A 1 98 ? -10.852 -26.484 -7.012 1 98.62 98 CYS A O 1
ATOM 817 N N . GLY A 1 99 ? -8.781 -26.969 -7.805 1 98.69 99 GLY A N 1
ATOM 818 C CA . GLY A 1 99 ? -8.961 -26.125 -8.984 1 98.69 99 GLY A CA 1
ATOM 819 C C . GLY A 1 99 ? -10.086 -26.609 -9.883 1 98.69 99 GLY A C 1
ATOM 820 O O . GLY A 1 99 ? -10.891 -25.797 -10.359 1 98.69 99 GLY A O 1
ATOM 821 N N . VAL A 1 100 ? -10.156 -27.859 -10.094 1 98.69 100 VAL A N 1
ATOM 822 C CA . VAL A 1 100 ? -11.195 -28.438 -10.938 1 98.69 100 VAL A CA 1
ATOM 823 C C . VAL A 1 100 ? -12.562 -28.234 -10.281 1 98.69 100 VAL A C 1
ATOM 825 O O . VAL A 1 100 ? -13.531 -27.859 -10.945 1 98.69 100 VAL A O 1
ATOM 828 N N . LEU A 1 101 ? -12.641 -28.5 -8.984 1 98.69 101 LEU A N 1
ATOM 829 C CA . LEU A 1 101 ? -13.883 -28.266 -8.258 1 98.69 101 LEU A CA 1
ATOM 830 C C . LEU A 1 101 ? -14.328 -26.812 -8.406 1 98.69 101 LEU A C 1
ATOM 832 O O . LEU A 1 101 ? -15.5 -26.547 -8.672 1 98.69 101 LEU A O 1
ATOM 836 N N . THR A 1 102 ? -13.383 -25.906 -8.227 1 98.69 102 THR A N 1
ATOM 837 C CA . THR A 1 102 ? -13.68 -24.484 -8.336 1 98.69 102 THR A CA 1
ATOM 838 C C . THR A 1 102 ? -14.156 -24.141 -9.75 1 98.69 102 THR A C 1
ATOM 840 O O . THR A 1 102 ? -15.125 -23.391 -9.914 1 98.69 102 THR A O 1
ATOM 843 N N . LEU A 1 103 ? -13.469 -24.688 -10.711 1 98.56 103 LEU A N 1
ATOM 844 C CA . LEU A 1 103 ? -13.789 -24.375 -12.094 1 98.56 103 LEU A CA 1
ATOM 845 C C . LEU A 1 103 ? -15.18 -24.891 -12.461 1 98.56 103 LEU A C 1
ATOM 847 O O . LEU A 1 103 ? -15.984 -24.156 -13.047 1 98.56 103 LEU A O 1
ATOM 851 N N . VAL A 1 104 ? -15.477 -26.125 -12.078 1 98.25 104 VAL A N 1
ATOM 852 C CA . VAL A 1 104 ? -16.766 -26.734 -12.383 1 98.25 104 VAL A CA 1
ATOM 853 C C . VAL A 1 104 ? -17.875 -26.016 -11.617 1 98.25 104 VAL A C 1
ATOM 855 O O . VAL A 1 104 ? -18.875 -25.594 -12.203 1 98.25 104 VAL A O 1
ATOM 858 N N . GLY A 1 105 ? -17.656 -25.844 -10.328 1 97.88 105 GLY A N 1
ATOM 859 C CA . GLY A 1 105 ? -18.641 -25.141 -9.523 1 97.88 105 GLY A CA 1
ATOM 860 C C . GLY A 1 105 ? -18.844 -23.703 -9.953 1 97.88 105 GLY A C 1
ATOM 861 O O . GLY A 1 105 ? -19.969 -23.234 -10.07 1 97.88 105 GLY A O 1
ATOM 862 N N . GLY A 1 106 ? -17.75 -23.016 -10.188 1 97.75 106 GLY A N 1
ATOM 863 C CA . GLY A 1 106 ? -17.812 -21.625 -10.609 1 97.75 106 GLY A CA 1
ATOM 864 C C . GLY A 1 106 ? -18.453 -21.438 -11.961 1 97.75 106 GLY A C 1
ATOM 865 O O . GLY A 1 106 ? -19.203 -20.469 -12.18 1 97.75 106 GLY A O 1
ATOM 866 N N . ALA A 1 107 ? -18.125 -22.328 -12.898 1 97.81 107 ALA A N 1
ATOM 867 C CA . ALA A 1 107 ? -18.766 -22.281 -14.219 1 97.81 107 ALA A CA 1
ATOM 868 C C . ALA A 1 107 ? -20.281 -22.453 -14.094 1 97.81 107 ALA A C 1
ATOM 870 O O . ALA A 1 107 ? -21.047 -21.75 -14.758 1 97.81 107 ALA A O 1
ATOM 871 N N . GLY A 1 108 ? -20.656 -23.422 -13.258 1 96.56 108 GLY A N 1
ATOM 872 C CA . GLY A 1 108 ? -22.078 -23.578 -13.008 1 96.56 108 GLY A CA 1
ATOM 873 C C . GLY A 1 108 ? -22.75 -22.328 -12.461 1 96.56 108 GLY A C 1
ATOM 874 O O . GLY A 1 108 ? -23.812 -21.938 -12.922 1 96.56 108 GLY A O 1
ATOM 875 N N . LEU A 1 109 ? -22.094 -21.703 -11.492 1 95.56 109 LEU A N 1
ATOM 876 C CA . LEU A 1 109 ? -22.625 -20.484 -10.898 1 95.56 109 LEU A CA 1
ATOM 877 C C . LEU A 1 109 ? -22.688 -19.359 -11.93 1 95.56 109 LEU A C 1
ATOM 879 O O . LEU A 1 109 ? -23.656 -18.594 -11.969 1 95.56 109 LEU A O 1
ATOM 883 N N . LEU A 1 110 ? -21.641 -19.281 -12.742 1 95.81 110 LEU A N 1
ATOM 884 C CA . LEU A 1 110 ? -21.594 -18.234 -13.758 1 95.81 110 LEU A CA 1
ATOM 885 C C . LEU A 1 110 ? -22.688 -18.422 -14.797 1 95.81 110 LEU A C 1
ATOM 887 O O . LEU A 1 110 ? -23.391 -17.469 -15.156 1 95.81 110 LEU A O 1
ATOM 891 N N . ILE A 1 111 ? -22.828 -19.672 -15.273 1 95.12 111 ILE A N 1
ATOM 892 C CA . ILE A 1 111 ? -23.875 -19.984 -16.25 1 95.12 111 ILE A CA 1
ATOM 893 C C . ILE A 1 111 ? -25.25 -19.672 -15.672 1 95.12 111 ILE A C 1
ATOM 895 O O . ILE A 1 111 ? -26.078 -19.062 -16.328 1 95.12 111 ILE A O 1
ATOM 899 N N . ARG A 1 112 ? -25.422 -20.062 -14.445 1 91.38 112 ARG A N 1
ATOM 900 C CA . ARG A 1 112 ? -26.688 -19.781 -13.75 1 91.38 112 ARG A CA 1
ATOM 901 C C . ARG A 1 112 ? -26.938 -18.281 -13.672 1 91.38 112 ARG A C 1
ATOM 903 O O . ARG A 1 112 ? -28.047 -17.812 -13.938 1 91.38 112 ARG A O 1
ATOM 910 N N . ARG A 1 113 ? -26.031 -17.5 -13.328 1 91.06 113 ARG A N 1
ATOM 911 C CA . ARG A 1 113 ? -26.141 -16.062 -13.172 1 91.06 113 ARG A CA 1
ATOM 912 C C . ARG A 1 113 ? -26.406 -15.383 -14.508 1 91.06 113 ARG A C 1
ATOM 914 O O . ARG A 1 113 ? -27.109 -14.367 -14.57 1 91.06 113 ARG A O 1
ATOM 921 N N . LEU A 1 114 ? -25.844 -15.922 -15.578 1 93.88 114 LEU A N 1
ATOM 922 C CA . LEU A 1 114 ? -25.953 -15.289 -16.891 1 93.88 114 LEU A CA 1
ATOM 923 C C . LEU A 1 114 ? -27.234 -15.727 -17.594 1 93.88 114 LEU A C 1
ATOM 925 O O . LEU A 1 114 ? -27.75 -15 -18.453 1 93.88 114 LEU A O 1
ATOM 929 N N . THR A 1 115 ? -27.797 -16.891 -17.266 1 92 115 THR A N 1
ATOM 930 C CA . THR A 1 115 ? -28.875 -17.438 -18.062 1 92 115 THR A CA 1
ATOM 931 C C . THR A 1 115 ? -30.203 -17.375 -17.312 1 92 115 THR A C 1
ATOM 933 O O . THR A 1 115 ? -31.266 -17.328 -17.922 1 92 115 THR A O 1
ATOM 936 N N . ASN A 1 116 ? -30.188 -17.484 -15.984 1 89.31 116 ASN A N 1
ATOM 937 C CA . ASN A 1 116 ? -31.422 -17.359 -15.195 1 89.31 116 ASN A CA 1
ATOM 938 C C . ASN A 1 116 ? -31.891 -15.906 -15.102 1 89.31 116 ASN A C 1
ATOM 940 O O . ASN A 1 116 ? -31.188 -15.055 -14.547 1 89.31 116 ASN A O 1
ATOM 944 N N . PRO A 1 117 ? -33 -15.594 -15.633 1 89.69 117 PRO A N 1
ATOM 945 C CA . PRO A 1 117 ? -33.438 -14.203 -15.703 1 89.69 117 PRO A CA 1
ATOM 946 C C . PRO A 1 117 ? -33.625 -13.57 -14.32 1 89.69 117 PRO A C 1
ATOM 948 O O . PRO A 1 117 ? -33.312 -12.383 -14.148 1 89.69 117 PRO A O 1
ATOM 951 N N . ARG A 1 118 ? -34.125 -14.266 -13.359 1 86.06 118 ARG A N 1
ATOM 952 C CA . ARG A 1 118 ? -34.312 -13.719 -12.023 1 86.06 118 ARG A CA 1
ATOM 953 C C . ARG A 1 118 ? -33 -13.383 -11.359 1 86.06 118 ARG A C 1
ATOM 955 O O . ARG A 1 118 ? -32.844 -12.32 -10.742 1 86.06 118 ARG A O 1
ATOM 962 N N . ILE A 1 119 ? -32.062 -14.273 -11.508 1 87.06 119 ILE A N 1
ATOM 963 C CA . ILE A 1 119 ? -30.75 -14.078 -10.898 1 87.06 119 ILE A CA 1
ATOM 964 C C . ILE A 1 119 ? -30 -12.969 -11.641 1 87.06 119 ILE A C 1
ATOM 966 O O . ILE A 1 119 ? -29.375 -12.109 -11.016 1 87.06 119 ILE A O 1
ATOM 970 N N . ARG A 1 120 ? -30.047 -12.961 -12.977 1 89.38 120 ARG A N 1
ATOM 971 C CA . ARG A 1 120 ? -29.375 -11.945 -13.781 1 89.38 120 ARG A CA 1
ATOM 972 C C . ARG A 1 120 ? -29.875 -10.555 -13.438 1 89.38 120 ARG A C 1
ATOM 974 O O . ARG A 1 120 ? -29.109 -9.594 -13.398 1 89.38 120 ARG A O 1
ATOM 981 N N . ALA A 1 121 ? -31.109 -10.445 -13.094 1 87.5 121 ALA A N 1
ATOM 982 C CA . ALA A 1 121 ? -31.734 -9.164 -12.781 1 87.5 121 ALA A CA 1
ATOM 983 C C . ALA A 1 121 ? -31.203 -8.602 -11.469 1 87.5 121 ALA A C 1
ATOM 985 O O . ALA A 1 121 ? -31.203 -7.383 -11.266 1 87.5 121 ALA A O 1
ATOM 986 N N . THR A 1 122 ? -30.75 -9.461 -10.648 1 84.19 122 THR A N 1
ATOM 987 C CA . THR A 1 122 ? -30.281 -9.016 -9.344 1 84.19 122 THR A CA 1
ATOM 988 C C . THR A 1 122 ? -28.766 -9.016 -9.297 1 84.19 122 THR A C 1
ATOM 990 O O . THR A 1 122 ? -28.172 -8.68 -8.266 1 84.19 122 THR A O 1
ATOM 993 N N . SER A 1 123 ? -28.172 -9.375 -10.414 1 88.19 123 SER A N 1
ATOM 994 C CA . SER A 1 123 ? -26.703 -9.43 -10.453 1 88.19 123 SER A CA 1
ATOM 995 C C . SER A 1 123 ? -26.125 -8.133 -10.992 1 88.19 123 SER A C 1
ATOM 997 O O . SER A 1 123 ? -26.547 -7.629 -12.031 1 88.19 123 SER A O 1
ATOM 999 N N . THR A 1 124 ? -25.156 -7.609 -10.273 1 88.44 124 THR A N 1
ATOM 1000 C CA . THR A 1 124 ? -24.438 -6.434 -10.758 1 88.44 124 THR A CA 1
ATOM 1001 C C . THR A 1 124 ? -23.312 -6.84 -11.703 1 88.44 124 THR A C 1
ATOM 1003 O O . THR A 1 124 ? -22.906 -8.008 -11.734 1 88.44 124 THR A O 1
ATOM 1006 N N . THR A 1 125 ? -22.828 -5.883 -12.461 1 91.19 125 THR A N 1
ATOM 1007 C CA . THR A 1 125 ? -21.688 -6.117 -13.328 1 91.19 125 THR A CA 1
ATOM 1008 C C . THR A 1 125 ? -20.469 -6.551 -12.516 1 91.19 125 THR A C 1
ATOM 1010 O O . THR A 1 125 ? -19.703 -7.414 -12.945 1 91.19 125 THR A O 1
ATOM 1013 N N . ALA A 1 126 ? -20.312 -5.992 -11.352 1 89.81 126 ALA A N 1
ATOM 1014 C CA . ALA A 1 126 ? -19.188 -6.328 -10.477 1 89.81 126 ALA A CA 1
ATOM 1015 C C . ALA A 1 126 ? -19.266 -7.785 -10.031 1 89.81 126 ALA A C 1
ATOM 1017 O O . ALA A 1 126 ? -18.234 -8.461 -9.922 1 89.81 126 ALA A O 1
ATOM 1018 N N . ASP A 1 127 ? -20.422 -8.297 -9.859 1 90.75 127 ASP A N 1
ATOM 1019 C CA . ASP A 1 127 ? -20.625 -9.688 -9.461 1 90.75 127 ASP A CA 1
ATOM 1020 C C . ASP A 1 127 ? -20.156 -10.648 -10.555 1 90.75 127 ASP A C 1
ATOM 1022 O O . ASP A 1 127 ? -19.469 -11.625 -10.273 1 90.75 127 ASP A O 1
ATOM 1026 N N . ILE A 1 128 ? -20.5 -10.289 -11.695 1 94 128 ILE A N 1
ATOM 1027 C CA . ILE A 1 128 ? -20.172 -11.141 -12.828 1 94 128 ILE A CA 1
ATOM 1028 C C . ILE A 1 128 ? -18.672 -11.07 -13.109 1 94 128 ILE A C 1
ATOM 1030 O O . ILE A 1 128 ? -18.031 -12.102 -13.312 1 94 128 ILE A O 1
ATOM 1034 N N . LEU A 1 129 ? -18.156 -9.891 -13.039 1 95.5 129 LEU A N 1
ATOM 1035 C CA . LEU A 1 129 ? -16.75 -9.688 -13.352 1 95.5 129 LEU A CA 1
ATOM 1036 C C . LEU A 1 129 ? -15.859 -10.414 -12.359 1 95.5 129 LEU A C 1
ATOM 1038 O O . LEU A 1 129 ? -14.867 -11.039 -12.742 1 95.5 129 LEU A O 1
ATOM 1042 N N . ILE A 1 130 ? -16.219 -10.336 -11.102 1 96.62 130 ILE A N 1
ATOM 1043 C CA . ILE A 1 130 ? -15.352 -10.953 -10.094 1 96.62 130 ILE A CA 1
ATOM 1044 C C . ILE A 1 130 ? -15.383 -12.469 -10.258 1 96.62 130 ILE A C 1
ATOM 1046 O O . ILE A 1 130 ? -14.359 -13.133 -10.086 1 96.62 130 ILE A O 1
ATOM 1050 N N . LEU A 1 131 ? -16.531 -13.016 -10.562 1 96.94 131 LEU A N 1
ATOM 1051 C CA . LEU A 1 131 ? -16.625 -14.453 -10.789 1 96.94 131 LEU A CA 1
ATOM 1052 C C . LEU A 1 131 ? -15.812 -14.859 -12.016 1 96.94 131 LEU A C 1
ATOM 1054 O O . LEU A 1 131 ? -15.109 -15.875 -11.992 1 96.94 131 LEU A O 1
ATOM 1058 N N . CYS A 1 132 ? -15.867 -14.094 -13.055 1 98.25 132 CYS A N 1
ATOM 1059 C CA . CYS A 1 132 ? -15.07 -14.359 -14.25 1 98.25 132 CYS A CA 1
ATOM 1060 C C . CYS A 1 132 ? -13.586 -14.305 -13.945 1 98.25 132 CYS A C 1
ATOM 1062 O O . CYS A 1 132 ? -12.828 -15.18 -14.359 1 98.25 132 CYS A O 1
ATOM 1064 N N . ILE A 1 133 ? -13.18 -13.312 -13.25 1 98.56 133 ILE A N 1
ATOM 1065 C CA . ILE A 1 133 ? -11.773 -13.133 -12.906 1 98.56 133 ILE A CA 1
ATOM 1066 C C . ILE A 1 133 ? -11.297 -14.312 -12.07 1 98.56 133 ILE A C 1
ATOM 1068 O O . ILE A 1 133 ? -10.188 -14.812 -12.273 1 98.56 133 ILE A O 1
ATOM 1072 N N . LEU A 1 134 ? -12.117 -14.781 -11.156 1 98.5 134 LEU A N 1
ATOM 1073 C CA . LEU A 1 134 ? -11.766 -15.93 -10.328 1 98.5 134 LEU A CA 1
ATOM 1074 C C . LEU A 1 134 ? -11.609 -17.188 -11.188 1 98.5 134 LEU A C 1
ATOM 1076 O O . LEU A 1 134 ? -10.688 -17.969 -10.969 1 98.5 134 LEU A O 1
ATOM 1080 N N . LEU A 1 135 ? -12.492 -17.344 -12.141 1 98.69 135 LEU A N 1
ATOM 1081 C CA . LEU A 1 135 ? -12.414 -18.516 -13 1 98.69 135 LEU A CA 1
ATOM 1082 C C . LEU A 1 135 ? -11.188 -18.438 -13.914 1 98.69 135 LEU A C 1
ATOM 1084 O O . LEU A 1 135 ? -10.523 -19.453 -14.148 1 98.69 135 LEU A O 1
ATOM 1088 N N . ILE A 1 136 ? -10.875 -17.281 -14.414 1 98.75 136 ILE A N 1
ATOM 1089 C CA . ILE A 1 136 ? -9.664 -17.094 -15.211 1 98.75 136 ILE A CA 1
ATOM 1090 C C . ILE A 1 136 ? -8.438 -17.406 -14.367 1 98.75 136 ILE A C 1
ATOM 1092 O O . ILE A 1 136 ? -7.512 -18.078 -14.82 1 98.75 136 ILE A O 1
ATOM 1096 N N . GLN A 1 137 ? -8.43 -16.875 -13.141 1 98.81 137 GLN A N 1
ATOM 1097 C CA . GLN A 1 137 ? -7.359 -17.156 -12.195 1 98.81 137 GLN A CA 1
ATOM 1098 C C . GLN A 1 137 ? -7.203 -18.672 -11.977 1 98.81 137 GLN A C 1
ATOM 1100 O O . GLN A 1 137 ? -6.086 -19.188 -11.93 1 98.81 137 GLN A O 1
ATOM 1105 N N . CYS A 1 138 ? -8.344 -19.297 -11.828 1 98.69 138 CYS A N 1
ATOM 1106 C CA . CYS A 1 138 ? -8.344 -20.75 -11.633 1 98.69 138 CYS A CA 1
ATOM 1107 C C . CYS A 1 138 ? -7.75 -21.453 -12.844 1 98.69 138 CYS A C 1
ATOM 1109 O O . CYS A 1 138 ? -6.934 -22.375 -12.688 1 98.69 138 CYS A O 1
ATOM 1111 N N . VAL A 1 139 ? -8.133 -21.078 -14.008 1 98.75 139 VAL A N 1
ATOM 1112 C CA . VAL A 1 139 ? -7.613 -21.672 -15.234 1 98.75 139 VAL A CA 1
ATOM 1113 C C . VAL A 1 139 ? -6.102 -21.453 -15.312 1 98.75 139 VAL A C 1
ATOM 1115 O O . VAL A 1 139 ? -5.355 -22.375 -15.641 1 98.75 139 VAL A O 1
ATOM 1118 N N . LEU A 1 140 ? -5.68 -20.266 -14.992 1 98.62 140 LEU A N 1
ATOM 1119 C CA . LEU A 1 140 ? -4.25 -19.984 -14.969 1 98.62 140 LEU A CA 1
ATOM 1120 C C . LEU A 1 140 ? -3.533 -20.891 -13.977 1 98.62 140 LEU A C 1
ATOM 1122 O O . LEU A 1 140 ? -2.482 -21.453 -14.289 1 98.62 140 LEU A O 1
ATOM 1126 N N . GLY A 1 141 ? -4.125 -21.016 -12.805 1 98.5 141 GLY A N 1
ATOM 1127 C CA . GLY A 1 141 ? -3.539 -21.891 -11.805 1 98.5 141 GLY A CA 1
ATOM 1128 C C . GLY A 1 141 ? -3.416 -23.328 -12.266 1 98.5 141 GLY A C 1
ATOM 1129 O O . GLY A 1 141 ? -2.359 -23.953 -12.117 1 98.5 141 GLY A O 1
ATOM 1130 N N . LEU A 1 142 ? -4.469 -23.828 -12.805 1 98.56 142 LEU A N 1
ATOM 1131 C CA . LEU A 1 142 ? -4.445 -25.203 -13.32 1 98.56 142 LEU A CA 1
ATOM 1132 C C . LEU A 1 142 ? -3.426 -25.344 -14.445 1 98.56 142 LEU A C 1
ATOM 1134 O O . LEU A 1 142 ? -2.758 -26.375 -14.555 1 98.56 142 LEU A O 1
ATOM 1138 N N . ALA A 1 143 ? -3.275 -24.328 -15.227 1 98.38 143 ALA A N 1
ATOM 1139 C CA . ALA A 1 143 ? -2.369 -24.344 -16.375 1 98.38 143 ALA A CA 1
ATOM 1140 C C . ALA A 1 143 ? -0.912 -24.312 -15.914 1 98.38 143 ALA A C 1
ATOM 1142 O O . ALA A 1 143 ? -0.005 -24.594 -16.703 1 98.38 143 ALA A O 1
ATOM 1143 N N . THR A 1 144 ? -0.653 -23.969 -14.648 1 98.06 144 THR A N 1
ATOM 1144 C CA . THR A 1 144 ? 0.717 -23.953 -14.141 1 98.06 144 THR A CA 1
ATOM 1145 C C . THR A 1 144 ? 1.195 -25.375 -13.859 1 98.06 144 THR A C 1
ATOM 1147 O O . THR A 1 144 ? 2.398 -25.625 -13.75 1 98.06 144 THR A O 1
ATOM 1150 N N . ILE A 1 145 ? 0.303 -26.359 -13.734 1 97.75 145 ILE A N 1
ATOM 1151 C CA . ILE A 1 145 ? 0.614 -27.688 -13.234 1 97.75 145 ILE A CA 1
ATOM 1152 C C . ILE A 1 145 ? 1.552 -28.406 -14.203 1 97.75 145 ILE A C 1
ATOM 1154 O O . ILE A 1 145 ? 2.58 -28.953 -13.797 1 97.75 145 ILE A O 1
ATOM 1158 N N . PRO A 1 146 ? 1.313 -28.375 -15.539 1 97.31 146 PRO A N 1
ATOM 1159 C CA . PRO A 1 146 ? 2.258 -29.047 -16.453 1 97.31 146 PRO A CA 1
ATOM 1160 C C . PRO A 1 146 ? 3.65 -28.422 -16.406 1 97.31 146 PRO A C 1
ATOM 1162 O O . PRO A 1 146 ? 4.645 -29.109 -16.641 1 97.31 146 PRO A O 1
ATOM 1165 N N . PHE A 1 147 ? 3.764 -27.172 -16.141 1 96.38 147 PHE A N 1
ATOM 1166 C CA . PHE A 1 147 ? 5.055 -26.516 -16.062 1 96.38 147 PHE A CA 1
ATOM 1167 C C . PHE A 1 147 ? 5.777 -26.875 -14.766 1 96.38 147 PHE A C 1
ATOM 1169 O O . PHE A 1 147 ? 6.996 -27.062 -14.758 1 96.38 147 PHE A O 1
ATOM 1176 N N . SER A 1 148 ? 5.027 -26.969 -13.68 1 96.5 148 SER A N 1
ATOM 1177 C CA . SER A 1 148 ? 5.605 -27.453 -12.43 1 96.5 148 SER A CA 1
ATOM 1178 C C . SER A 1 148 ? 6.109 -28.875 -12.555 1 96.5 148 SER A C 1
ATOM 1180 O O . SER A 1 148 ? 7.16 -29.219 -12.016 1 96.5 148 SER A O 1
ATOM 1182 N N . ALA A 1 149 ? 5.359 -29.656 -13.289 1 96.31 149 ALA A N 1
ATOM 1183 C CA . ALA A 1 149 ? 5.668 -31.078 -13.445 1 96.31 149 ALA A CA 1
ATOM 1184 C C . ALA A 1 149 ? 6.992 -31.266 -14.18 1 96.31 149 ALA A C 1
ATOM 1186 O O . ALA A 1 149 ? 7.605 -32.344 -14.094 1 96.31 149 ALA A O 1
ATOM 1187 N N . GLN A 1 150 ? 7.461 -30.25 -14.844 1 96.44 150 GLN A N 1
ATOM 1188 C CA . GLN A 1 150 ? 8.742 -30.312 -15.539 1 96.44 150 GLN A CA 1
ATOM 1189 C C . GLN A 1 150 ? 9.906 -30.188 -14.555 1 96.44 150 GLN A C 1
ATOM 1191 O O . GLN A 1 150 ? 11.055 -30.469 -14.906 1 96.44 150 GLN A O 1
ATOM 1196 N N . HIS A 1 151 ? 9.641 -29.797 -13.328 1 95.56 151 HIS A N 1
ATOM 1197 C CA . HIS A 1 151 ? 10.648 -29.641 -12.281 1 95.56 151 HIS A CA 1
ATOM 1198 C C . HIS A 1 151 ? 10.258 -30.406 -11.023 1 95.56 151 HIS A C 1
ATOM 1200 O O . HIS A 1 151 ? 10.031 -29.812 -9.969 1 95.56 151 HIS A O 1
ATOM 1206 N N . PRO A 1 152 ? 10.289 -31.703 -11.094 1 94.31 152 PRO A N 1
ATOM 1207 C CA . PRO A 1 152 ? 9.781 -32.531 -10.008 1 94.31 152 PRO A CA 1
ATOM 1208 C C . PRO A 1 152 ? 10.625 -32.438 -8.742 1 94.31 152 PRO A C 1
ATOM 1210 O O . PRO A 1 152 ? 10.203 -32.875 -7.676 1 94.31 152 PRO A O 1
ATOM 1213 N N . ASP A 1 153 ? 11.82 -31.797 -8.828 1 95.44 153 ASP A N 1
ATOM 1214 C CA . ASP A 1 153 ? 12.695 -31.656 -7.668 1 95.44 153 ASP A CA 1
ATOM 1215 C C . ASP A 1 153 ? 12.203 -30.562 -6.727 1 95.44 153 ASP A C 1
ATOM 1217 O O . ASP A 1 153 ? 12.766 -30.359 -5.652 1 95.44 153 ASP A O 1
ATOM 1221 N N . GLY A 1 154 ? 11.211 -29.781 -7.102 1 94.62 154 GLY A N 1
ATOM 1222 C CA . GLY A 1 154 ? 10.633 -28.75 -6.246 1 94.62 154 GLY A CA 1
ATOM 1223 C C . GLY A 1 154 ? 11.273 -27.391 -6.438 1 94.62 154 GLY A C 1
ATOM 1224 O O . GLY A 1 154 ? 10.984 -26.453 -5.688 1 94.62 154 GLY A O 1
ATOM 1225 N N . SER A 1 155 ? 12.164 -27.344 -7.375 1 94.75 155 SER A N 1
ATOM 1226 C CA . SER A 1 155 ? 12.914 -26.094 -7.57 1 94.75 155 SER A CA 1
ATOM 1227 C C . SER A 1 155 ? 11.984 -24.953 -7.957 1 94.75 155 SER A C 1
ATOM 1229 O O . SER A 1 155 ? 12.172 -23.828 -7.496 1 94.75 155 SER A O 1
ATOM 1231 N N . GLU A 1 156 ? 11.008 -25.297 -8.781 1 94.31 156 GLU A N 1
ATOM 1232 C CA . GLU A 1 156 ? 10.062 -24.266 -9.188 1 94.31 156 GLU A CA 1
ATOM 1233 C C . GLU A 1 156 ? 9.234 -23.766 -8.008 1 94.31 156 GLU A C 1
ATOM 1235 O O . GLU A 1 156 ? 9.062 -22.562 -7.82 1 94.31 156 GLU A O 1
ATOM 1240 N N . MET A 1 157 ? 8.805 -24.672 -7.27 1 94.75 157 MET A N 1
ATOM 1241 C CA . MET A 1 157 ? 8.039 -24.328 -6.074 1 94.75 157 MET A CA 1
ATOM 1242 C C . MET A 1 157 ? 8.867 -23.484 -5.113 1 94.75 157 MET A C 1
ATOM 1244 O O . MET A 1 157 ? 8.359 -22.562 -4.496 1 94.75 157 MET A O 1
ATOM 1248 N N . LEU A 1 158 ? 10.086 -23.797 -4.988 1 95.44 158 LEU A N 1
ATOM 1249 C CA . LEU A 1 158 ? 10.961 -23.062 -4.082 1 95.44 158 LEU A CA 1
ATOM 1250 C C . LEU A 1 158 ? 11.062 -21.594 -4.484 1 95.44 158 LEU A C 1
ATOM 1252 O O . LEU A 1 158 ? 11.016 -20.719 -3.629 1 95.44 158 LEU A O 1
ATOM 1256 N N . LYS A 1 159 ? 11.18 -21.328 -5.723 1 97.12 159 LYS A N 1
ATOM 1257 C CA . LYS A 1 159 ? 11.242 -19.969 -6.23 1 97.12 159 LYS A CA 1
ATOM 1258 C C . LYS A 1 159 ? 9.984 -19.188 -5.859 1 97.12 159 LYS A C 1
ATOM 1260 O O . LYS A 1 159 ? 10.07 -18.031 -5.402 1 97.12 159 LYS A O 1
ATOM 1265 N N . LEU A 1 160 ? 8.898 -19.812 -6.055 1 97.56 160 LEU A N 1
ATOM 1266 C CA . LEU A 1 160 ? 7.613 -19.172 -5.797 1 97.56 160 LEU A CA 1
ATOM 1267 C C . LEU A 1 160 ? 7.414 -18.938 -4.301 1 97.56 160 LEU A C 1
ATOM 1269 O O . LEU A 1 160 ? 6.973 -17.859 -3.893 1 97.56 160 LEU A O 1
ATOM 1273 N N . VAL A 1 161 ? 7.734 -19.891 -3.514 1 97.25 161 VAL A N 1
ATOM 1274 C CA . VAL A 1 161 ? 7.629 -19.781 -2.061 1 97.25 161 VAL A CA 1
ATOM 1275 C C . VAL A 1 161 ? 8.57 -18.688 -1.551 1 97.25 161 VAL A C 1
ATOM 1277 O O . VAL A 1 161 ? 8.195 -17.875 -0.705 1 97.25 161 VAL A O 1
ATOM 1280 N N . ASP A 1 162 ? 9.742 -18.688 -2.037 1 97.38 162 ASP A N 1
ATOM 1281 C CA . ASP A 1 162 ? 10.719 -17.688 -1.609 1 97.38 162 ASP A CA 1
ATOM 1282 C C . ASP A 1 162 ? 10.25 -16.266 -1.959 1 97.38 162 ASP A C 1
ATOM 1284 O O . ASP A 1 162 ? 10.461 -15.336 -1.188 1 97.38 162 ASP A O 1
ATOM 1288 N N . TRP A 1 163 ? 9.68 -16.172 -3.111 1 98.19 163 TRP A N 1
ATOM 1289 C CA . TRP A 1 163 ? 9.125 -14.875 -3.492 1 98.19 163 TRP A CA 1
ATOM 1290 C C . TRP A 1 163 ? 8.047 -14.438 -2.512 1 98.19 163 TRP A C 1
ATOM 1292 O O . TRP A 1 163 ? 8.086 -13.328 -1.987 1 98.19 163 TRP A O 1
ATOM 1302 N N . ALA A 1 164 ? 7.117 -15.328 -2.279 1 97.88 164 ALA A N 1
ATOM 1303 C CA . ALA A 1 164 ? 5.996 -15 -1.401 1 97.88 164 ALA A CA 1
ATOM 1304 C C . ALA A 1 164 ? 6.48 -14.656 0.004 1 97.88 164 ALA A C 1
ATOM 1306 O O . ALA A 1 164 ? 6.031 -13.672 0.599 1 97.88 164 ALA A O 1
ATOM 1307 N N . GLN A 1 165 ? 7.395 -15.398 0.477 1 97.31 165 GLN A N 1
ATOM 1308 C CA . GLN A 1 165 ? 7.914 -15.172 1.822 1 97.31 165 GLN A CA 1
ATOM 1309 C C . GLN A 1 165 ? 8.703 -13.875 1.898 1 97.31 165 GLN A C 1
ATOM 1311 O O . GLN A 1 165 ? 8.641 -13.156 2.902 1 97.31 165 GLN A O 1
ATOM 1316 N N . SER A 1 166 ? 9.453 -13.625 0.886 1 97.19 166 SER A N 1
ATOM 1317 C CA . SER A 1 166 ? 10.172 -12.359 0.838 1 97.19 166 SER A CA 1
ATOM 1318 C C . SER A 1 166 ? 9.211 -11.18 0.901 1 97.19 166 SER A C 1
ATOM 1320 O O . SER A 1 166 ? 9.461 -10.211 1.621 1 97.19 166 SER A O 1
ATOM 1322 N N . VAL A 1 167 ? 8.133 -11.266 0.198 1 97.38 167 VAL A N 1
ATOM 1323 C CA . VAL A 1 167 ? 7.141 -10.203 0.144 1 97.38 167 VAL A CA 1
ATOM 1324 C C . VAL A 1 167 ? 6.512 -10.008 1.522 1 97.38 167 VAL A C 1
ATOM 1326 O O . VAL A 1 167 ? 6.477 -8.891 2.047 1 97.38 167 VAL A O 1
ATOM 1329 N N . VAL A 1 168 ? 6.141 -11.078 2.172 1 96.31 168 VAL A N 1
ATOM 1330 C CA . VAL A 1 168 ? 5.355 -10.938 3.395 1 96.31 168 VAL A CA 1
ATOM 1331 C C . VAL A 1 168 ? 6.273 -10.609 4.566 1 96.31 168 VAL A C 1
ATOM 1333 O O . VAL A 1 168 ? 5.816 -10.133 5.609 1 96.31 168 VAL A O 1
ATOM 1336 N N . THR A 1 169 ? 7.562 -10.828 4.387 1 95.94 169 THR A N 1
ATOM 1337 C CA . THR A 1 169 ? 8.508 -10.484 5.441 1 95.94 169 THR A CA 1
ATOM 1338 C C . THR A 1 169 ? 9.258 -9.195 5.102 1 95.94 169 THR A C 1
ATOM 1340 O O . THR A 1 169 ? 10.258 -8.867 5.742 1 95.94 169 THR A O 1
ATOM 1343 N N . PHE A 1 170 ? 8.93 -8.531 4.027 1 96.94 170 PHE A N 1
ATOM 1344 C CA . PHE A 1 170 ? 9.359 -7.18 3.664 1 96.94 170 PHE A CA 1
ATOM 1345 C C . PHE A 1 170 ? 10.836 -7.164 3.287 1 96.94 170 PHE A C 1
ATOM 1347 O O . PHE A 1 170 ? 11.562 -6.23 3.643 1 96.94 170 PHE A O 1
ATOM 1354 N N . HIS A 1 171 ? 11.227 -8.234 2.691 1 95.25 171 HIS A N 1
ATOM 1355 C CA . HIS A 1 171 ? 12.578 -8.25 2.137 1 95.25 171 HIS A CA 1
ATOM 1356 C C . HIS A 1 171 ? 12.609 -7.633 0.742 1 95.25 171 HIS A C 1
ATOM 1358 O O . HIS A 1 171 ? 11.688 -7.836 -0.05 1 95.25 171 HIS A O 1
ATOM 1364 N N . GLY A 1 172 ? 13.648 -6.957 0.401 1 92.81 172 GLY A N 1
ATOM 1365 C CA . GLY A 1 172 ? 13.773 -6.332 -0.906 1 92.81 172 GLY A CA 1
ATOM 1366 C C . GLY A 1 172 ? 14.227 -7.297 -1.986 1 92.81 172 GLY A C 1
ATOM 1367 O O . GLY A 1 172 ? 14.773 -8.359 -1.687 1 92.81 172 GLY A O 1
ATOM 1368 N N . GLY A 1 173 ? 13.93 -6.902 -3.199 1 95.19 173 GLY A N 1
ATOM 1369 C CA . GLY A 1 173 ? 14.406 -7.664 -4.34 1 95.19 173 GLY A CA 1
ATOM 1370 C C . GLY A 1 173 ? 13.688 -8.984 -4.52 1 95.19 173 GLY A C 1
ATOM 1371 O O . GLY A 1 173 ? 14.266 -9.953 -5.023 1 95.19 173 GLY A O 1
ATOM 1372 N N . ALA A 1 174 ? 12.469 -9.078 -4.094 1 97.06 174 ALA A N 1
ATOM 1373 C CA . ALA A 1 174 ? 11.695 -10.32 -4.156 1 97.06 174 ALA A CA 1
ATOM 1374 C C . ALA A 1 174 ? 11.602 -10.836 -5.59 1 97.06 174 ALA A C 1
ATOM 1376 O O . ALA A 1 174 ? 11.57 -12.047 -5.82 1 97.06 174 ALA A O 1
ATOM 1377 N N . SER A 1 175 ? 11.625 -9.93 -6.543 1 97.62 175 SER A N 1
ATOM 1378 C CA . SER A 1 175 ? 11.445 -10.305 -7.941 1 97.62 175 SER A CA 1
ATOM 1379 C C . SER A 1 175 ? 12.57 -11.211 -8.422 1 97.62 175 SER A C 1
ATOM 1381 O O . SER A 1 175 ? 12.391 -11.984 -9.367 1 97.62 175 SER A O 1
ATOM 1383 N N . ALA A 1 176 ? 13.719 -11.164 -7.793 1 97.25 176 ALA A N 1
ATOM 1384 C CA . ALA A 1 176 ? 14.875 -11.977 -8.188 1 97.25 176 ALA A CA 1
ATOM 1385 C C . ALA A 1 176 ? 14.586 -13.461 -8.016 1 97.25 176 ALA A C 1
ATOM 1387 O O . ALA A 1 176 ? 15.133 -14.297 -8.742 1 97.25 176 ALA A O 1
ATOM 1388 N N . HIS A 1 177 ? 13.734 -13.812 -7.102 1 97.75 177 HIS A N 1
ATOM 1389 C CA . HIS A 1 177 ? 13.398 -15.211 -6.855 1 97.75 177 HIS A CA 1
ATOM 1390 C C . HIS A 1 177 ? 12.633 -15.812 -8.031 1 97.75 177 HIS A C 1
ATOM 1392 O O . HIS A 1 177 ? 12.547 -17.031 -8.156 1 97.75 177 HIS A O 1
ATOM 1398 N N . LEU A 1 178 ? 12.078 -14.984 -8.891 1 97.81 178 LEU A N 1
ATOM 1399 C CA . LEU A 1 178 ? 11.203 -15.469 -9.961 1 97.81 178 LEU A CA 1
ATOM 1400 C C . LEU A 1 178 ? 11.984 -15.617 -11.266 1 97.81 178 LEU A C 1
ATOM 1402 O O . LEU A 1 178 ? 11.391 -15.875 -12.32 1 97.81 178 LEU A O 1
ATOM 1406 N N . ASP A 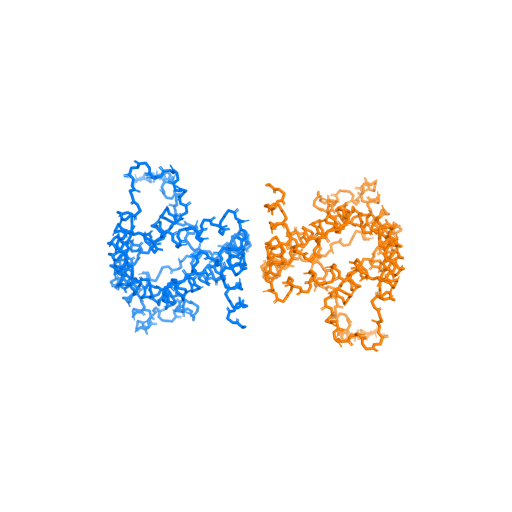1 179 ? 13.281 -15.445 -11.18 1 96.75 179 ASP A N 1
ATOM 1407 C CA . ASP A 1 179 ? 14.102 -15.633 -12.375 1 96.75 179 ASP A CA 1
ATOM 1408 C C . ASP A 1 179 ? 13.953 -17.047 -12.938 1 96.75 179 ASP A C 1
ATOM 1410 O O . ASP A 1 179 ? 14.062 -18.016 -12.195 1 96.75 179 ASP A O 1
ATOM 1414 N N . GLY A 1 180 ? 13.578 -17.109 -14.219 1 95.56 180 GLY A N 1
ATOM 1415 C CA . GLY A 1 180 ? 13.508 -18.391 -14.891 1 95.56 180 GLY A CA 1
ATOM 1416 C C . GLY A 1 180 ? 12.156 -19.062 -14.766 1 95.56 180 GLY A C 1
ATOM 1417 O O . GLY A 1 180 ? 11.922 -20.125 -15.352 1 95.56 180 GLY A O 1
ATOM 1418 N N . VAL A 1 181 ? 11.281 -18.469 -13.977 1 96.12 181 VAL A N 1
ATOM 1419 C CA . VAL A 1 181 ? 9.953 -19.062 -13.812 1 96.12 181 VAL A CA 1
ATOM 1420 C C . VAL A 1 181 ? 9.141 -18.859 -15.094 1 96.12 181 VAL A C 1
ATOM 1422 O O . VAL A 1 181 ? 9.25 -17.828 -15.75 1 96.12 181 VAL A O 1
ATOM 1425 N N . ALA A 1 182 ? 8.367 -19.859 -15.477 1 97.06 182 ALA A N 1
ATOM 1426 C CA . ALA A 1 182 ? 7.535 -19.781 -16.672 1 97.06 182 ALA A CA 1
ATOM 1427 C C . ALA A 1 182 ? 6.574 -18.594 -16.594 1 97.06 182 ALA A C 1
ATOM 1429 O O . ALA A 1 182 ? 6.062 -18.281 -15.516 1 97.06 182 ALA A O 1
ATOM 1430 N N . PRO A 1 183 ? 6.312 -17.953 -17.719 1 97.12 183 PRO A N 1
ATOM 1431 C CA . PRO A 1 183 ? 5.457 -16.75 -17.75 1 97.12 183 PRO A CA 1
ATOM 1432 C C . PRO A 1 183 ? 4.066 -17.016 -17.188 1 97.12 183 PRO A C 1
ATOM 1434 O O . PRO A 1 183 ? 3.445 -16.109 -16.625 1 97.12 183 PRO A O 1
ATOM 1437 N N . ILE A 1 184 ? 3.588 -18.234 -17.312 1 98.06 184 ILE A N 1
ATOM 1438 C CA . ILE A 1 184 ? 2.24 -18.547 -16.844 1 98.06 184 ILE A CA 1
ATOM 1439 C C . ILE A 1 184 ? 2.15 -18.312 -15.336 1 98.06 184 ILE A C 1
ATOM 1441 O O . ILE A 1 184 ? 1.122 -17.844 -14.836 1 98.06 184 ILE A O 1
ATOM 1445 N N . PHE A 1 185 ? 3.195 -18.609 -14.586 1 98.31 185 PHE A N 1
ATOM 1446 C CA . PHE A 1 185 ? 3.225 -18.359 -13.148 1 98.31 185 PHE A CA 1
ATOM 1447 C C . PHE A 1 185 ? 3.166 -16.859 -12.859 1 98.31 185 PHE A C 1
ATOM 1449 O O . PHE A 1 185 ? 2.461 -16.422 -11.953 1 98.31 185 PHE A O 1
ATOM 1456 N N . ARG A 1 186 ? 3.889 -16.109 -13.625 1 98 186 ARG A N 1
ATOM 1457 C CA . ARG A 1 186 ? 3.971 -14.672 -13.43 1 98 186 ARG A CA 1
ATOM 1458 C C . ARG A 1 186 ? 2.617 -14.008 -13.656 1 98 186 ARG A C 1
ATOM 1460 O O . ARG A 1 186 ? 2.217 -13.125 -12.898 1 98 186 ARG A O 1
ATOM 1467 N N . VAL A 1 187 ? 1.956 -14.43 -14.703 1 98.62 187 VAL A N 1
ATOM 1468 C CA . VAL A 1 187 ? 0.625 -13.906 -14.984 1 98.62 187 VAL A CA 1
ATOM 1469 C C . VAL A 1 187 ? -0.331 -14.297 -13.859 1 98.62 187 VAL A C 1
ATOM 1471 O O . VAL A 1 187 ? -1.137 -13.484 -13.406 1 98.62 187 VAL A O 1
ATOM 1474 N N . HIS A 1 188 ? -0.252 -15.562 -13.398 1 98.75 188 HIS A N 1
ATOM 1475 C CA . HIS A 1 188 ? -1.066 -16.031 -12.281 1 98.75 188 HIS A CA 1
ATOM 1476 C C . HIS A 1 188 ? -0.81 -15.211 -11.031 1 98.75 188 HIS A C 1
ATOM 1478 O O . HIS A 1 188 ? -1.75 -14.836 -10.32 1 98.75 188 HIS A O 1
ATOM 1484 N N . LEU A 1 189 ? 0.448 -14.875 -10.789 1 98.5 189 LEU A N 1
ATOM 1485 C CA . LEU A 1 189 ? 0.809 -14.078 -9.617 1 98.5 189 LEU A CA 1
ATOM 1486 C C . LEU A 1 189 ? 0.205 -12.68 -9.703 1 98.5 189 LEU A C 1
ATOM 1488 O O . LEU A 1 189 ? -0.392 -12.203 -8.734 1 98.5 189 LEU A O 1
ATOM 1492 N N . VAL A 1 190 ? 0.311 -12.062 -10.844 1 98.69 190 VAL A N 1
ATOM 1493 C CA . VAL A 1 190 ? -0.172 -10.695 -11.016 1 98.69 190 VAL A CA 1
ATOM 1494 C C . VAL A 1 190 ? -1.691 -10.656 -10.867 1 98.69 190 VAL A C 1
ATOM 1496 O O . VAL A 1 190 ? -2.23 -9.812 -10.148 1 98.69 190 VAL A O 1
ATOM 1499 N N . LEU A 1 191 ? -2.355 -11.531 -11.523 1 98.75 191 LEU A N 1
ATOM 1500 C CA . LEU A 1 191 ? -3.809 -11.547 -11.422 1 98.75 191 LEU A CA 1
ATOM 1501 C C . LEU A 1 191 ? -4.25 -11.898 -10 1 98.75 191 LEU A C 1
ATOM 1503 O O . LEU A 1 191 ? -5.227 -11.344 -9.492 1 98.75 191 LEU A O 1
ATOM 1507 N N . GLY A 1 192 ? -3.572 -12.859 -9.398 1 98.25 192 GLY A N 1
ATOM 1508 C CA . GLY A 1 192 ? -3.871 -13.172 -8.008 1 98.25 192 GLY A CA 1
ATOM 1509 C C . GLY A 1 192 ? -3.773 -11.969 -7.09 1 98.25 192 GLY A C 1
ATOM 1510 O O . GLY A 1 192 ? -4.668 -11.727 -6.277 1 98.25 192 GLY A O 1
ATOM 1511 N N . MET A 1 193 ? -2.742 -11.195 -7.238 1 98.25 193 MET A N 1
ATOM 1512 C CA . MET A 1 193 ? -2.58 -9.977 -6.445 1 98.25 193 MET A CA 1
ATOM 1513 C C . MET A 1 193 ? -3.65 -8.953 -6.797 1 98.25 193 MET A C 1
ATOM 1515 O O . MET A 1 193 ? -4.133 -8.227 -5.926 1 98.25 193 MET A O 1
ATOM 1519 N N . THR A 1 194 ? -3.986 -8.93 -8.031 1 98.5 194 THR A N 1
ATOM 1520 C CA . THR A 1 194 ? -5.027 -8 -8.469 1 98.5 194 THR A CA 1
ATOM 1521 C C . THR A 1 194 ? -6.363 -8.352 -7.816 1 98.5 194 THR A C 1
ATOM 1523 O O . THR A 1 194 ? -7.148 -7.457 -7.488 1 98.5 194 THR A O 1
ATOM 1526 N N . ILE A 1 195 ? -6.629 -9.602 -7.648 1 98.12 195 ILE A N 1
ATOM 1527 C CA . ILE A 1 195 ? -7.852 -10.016 -6.965 1 98.12 195 ILE A CA 1
ATOM 1528 C C . ILE A 1 195 ? -7.855 -9.461 -5.539 1 98.12 195 ILE A C 1
ATOM 1530 O O . ILE A 1 195 ? -8.883 -8.992 -5.051 1 98.12 195 ILE A O 1
ATOM 1534 N N . PHE A 1 196 ? -6.691 -9.453 -4.891 1 97.44 196 PHE A N 1
ATOM 1535 C CA . PHE A 1 196 ? -6.594 -8.852 -3.568 1 97.44 196 PHE A CA 1
ATOM 1536 C C . PHE A 1 196 ? -6.836 -7.348 -3.639 1 97.44 196 PHE A C 1
ATOM 1538 O O . PHE A 1 196 ? -7.445 -6.766 -2.738 1 97.44 196 PHE A O 1
ATOM 1545 N N . LEU A 1 197 ? -6.379 -6.793 -4.66 1 97.56 197 LEU A N 1
ATOM 1546 C CA . LEU A 1 197 ? -6.531 -5.359 -4.863 1 97.56 197 LEU A CA 1
ATOM 1547 C C . LEU A 1 197 ? -8.008 -4.977 -4.949 1 97.56 197 LEU A C 1
ATOM 1549 O O . LEU A 1 197 ? -8.438 -3.998 -4.336 1 97.56 197 LEU A O 1
ATOM 1553 N N . ILE A 1 198 ? -8.828 -5.711 -5.629 1 96.44 198 ILE A N 1
ATOM 1554 C CA . ILE A 1 198 ? -10.211 -5.324 -5.871 1 96.44 198 ILE A CA 1
ATOM 1555 C C . ILE A 1 198 ? -11.117 -5.98 -4.832 1 96.44 198 ILE A C 1
ATOM 1557 O O . ILE A 1 198 ? -12.32 -5.707 -4.789 1 96.44 198 ILE A O 1
ATOM 1561 N N . PHE A 1 199 ? -10.578 -6.797 -3.973 1 95.56 199 PHE A N 1
ATOM 1562 C CA . PHE A 1 199 ? -11.273 -7.609 -2.982 1 95.56 199 PHE A CA 1
ATOM 1563 C C . PHE A 1 199 ? -12.219 -6.75 -2.146 1 95.56 199 PHE A C 1
ATOM 1565 O O . PHE A 1 199 ? -13.422 -7.027 -2.074 1 95.56 199 PHE A O 1
ATOM 1572 N N . PRO A 1 200 ? -11.766 -5.629 -1.587 1 92.25 200 PRO A N 1
ATOM 1573 C CA . PRO A 1 200 ? -12.633 -4.855 -0.697 1 92.25 200 PRO A CA 1
ATOM 1574 C C . PRO A 1 200 ? -13.75 -4.133 -1.445 1 92.25 200 PRO A C 1
ATOM 1576 O O . PRO A 1 200 ? -14.703 -3.645 -0.825 1 92.25 200 PRO A O 1
ATOM 1579 N N . PHE A 1 201 ? -13.656 -4.145 -2.682 1 91 201 PHE A N 1
ATOM 1580 C CA . PHE A 1 201 ? -14.625 -3.387 -3.465 1 91 201 PHE A CA 1
ATOM 1581 C C . PHE A 1 201 ? -15.633 -4.316 -4.121 1 91 201 PHE A C 1
ATOM 1583 O O . PHE A 1 201 ? -16.484 -3.873 -4.902 1 91 201 PHE A O 1
ATOM 1590 N N . THR A 1 202 ? -15.547 -5.578 -3.822 1 91.88 202 THR A N 1
ATOM 1591 C CA . THR A 1 202 ? -16.438 -6.582 -4.391 1 91.88 202 THR A CA 1
ATOM 1592 C C . THR A 1 202 ? -17.109 -7.395 -3.289 1 91.88 202 THR A C 1
ATOM 1594 O O . THR A 1 202 ? -16.828 -7.195 -2.105 1 91.88 202 THR A O 1
ATOM 1597 N N . ARG A 1 203 ? -17.906 -8.344 -3.713 1 89.5 203 ARG A N 1
ATOM 1598 C CA . ARG A 1 203 ? -18.625 -9.195 -2.773 1 89.5 203 ARG A CA 1
ATOM 1599 C C . ARG A 1 203 ? -17.703 -10.219 -2.129 1 89.5 203 ARG A C 1
ATOM 1601 O O . ARG A 1 203 ? -18.094 -10.93 -1.203 1 89.5 203 ARG A O 1
ATOM 1608 N N . LEU A 1 204 ? -16.5 -10.156 -2.482 1 92.56 204 LEU A N 1
ATOM 1609 C CA . LEU A 1 204 ? -15.539 -11.078 -1.893 1 92.56 204 LEU A CA 1
ATOM 1610 C C . LEU A 1 204 ? -15.336 -10.781 -0.409 1 92.56 204 LEU A C 1
ATOM 1612 O O . LEU A 1 204 ? -14.891 -11.648 0.344 1 92.56 204 LEU A O 1
ATOM 1616 N N . VAL A 1 205 ? -15.656 -9.641 -0.022 1 88.75 205 VAL A N 1
ATOM 1617 C CA . VAL A 1 205 ? -15.469 -9.211 1.361 1 88.75 205 VAL A CA 1
ATOM 1618 C C . VAL A 1 205 ? -16.281 -10.109 2.293 1 88.75 205 VAL A C 1
ATOM 1620 O O . VAL A 1 205 ? -16.047 -10.141 3.502 1 88.75 205 VAL A O 1
ATOM 1623 N N . HIS A 1 206 ? -17.312 -10.844 1.797 1 87.62 206 HIS A N 1
ATOM 1624 C CA . HIS A 1 206 ? -18.172 -11.703 2.609 1 87.62 206 HIS A CA 1
ATOM 1625 C C . HIS A 1 206 ? -17.359 -12.812 3.275 1 87.62 206 HIS A C 1
ATOM 1627 O O . HIS A 1 206 ? -17.828 -13.43 4.238 1 87.62 206 HIS A O 1
ATOM 1633 N N . VAL A 1 207 ? -16.156 -13.031 2.74 1 86.75 207 VAL A N 1
ATOM 1634 C CA . VAL A 1 207 ? -15.297 -14.07 3.318 1 86.75 207 VAL A CA 1
ATOM 1635 C C . VAL A 1 207 ? -14.992 -13.727 4.773 1 86.75 207 VAL A C 1
ATOM 1637 O O . VAL A 1 207 ? -14.797 -14.625 5.598 1 86.75 207 VAL A O 1
ATOM 1640 N N . TRP A 1 208 ? -15.031 -12.43 5.055 1 85.88 208 TRP A N 1
ATOM 1641 C CA . TRP A 1 208 ? -14.695 -11.992 6.402 1 85.88 208 TRP A CA 1
ATOM 1642 C C . TRP A 1 208 ? -15.852 -12.258 7.363 1 85.88 208 TRP A C 1
ATOM 1644 O O . TRP A 1 208 ? -15.672 -12.211 8.586 1 85.88 208 TRP A O 1
ATOM 1654 N N . SER A 1 209 ? -17 -12.375 6.895 1 74.44 209 SER A N 1
ATOM 1655 C CA . SER A 1 209 ? -18.188 -12.617 7.707 1 74.44 209 SER A CA 1
ATOM 1656 C C . SER A 1 209 ? -18.422 -14.117 7.902 1 74.44 209 SER A C 1
ATOM 1658 O O . SER A 1 209 ? -19.328 -14.516 8.633 1 74.44 209 SER A O 1
ATOM 1660 N N . ALA A 1 210 ? -17.875 -14.836 7.098 1 61.03 210 ALA A N 1
ATOM 1661 C CA . ALA A 1 210 ? -18.156 -16.266 7.223 1 61.03 210 ALA A CA 1
ATOM 1662 C C . ALA A 1 210 ? -18.125 -16.703 8.688 1 61.03 210 ALA A C 1
ATOM 1664 O O . ALA A 1 210 ? -17.25 -16.281 9.445 1 61.03 210 ALA A O 1
ATOM 1665 N N . PRO A 1 211 ? -19.312 -16.938 9.164 1 50.59 211 PRO A N 1
ATOM 1666 C CA . PRO A 1 211 ? -19.625 -17.25 10.555 1 50.59 211 PRO A CA 1
ATOM 1667 C C . PRO A 1 211 ? -18.531 -18.062 11.25 1 50.59 211 PRO A C 1
ATOM 1669 O O . PRO A 1 211 ? -18.531 -19.281 11.156 1 50.59 211 PRO A O 1
ATOM 1672 N N . VAL A 1 212 ? -17.391 -17.609 11.258 1 50 212 VAL A N 1
ATOM 1673 C CA . VAL A 1 212 ? -16.719 -18.281 12.359 1 50 212 VAL A CA 1
ATOM 1674 C C . VAL A 1 212 ? -17.609 -18.25 13.602 1 50 212 VAL A C 1
ATOM 1676 O O . VAL A 1 212 ? -17.422 -19.047 14.523 1 50 212 VAL A O 1
ATOM 1679 N N . GLU A 1 213 ? -18.359 -17.25 13.594 1 44.03 213 GLU A N 1
ATOM 1680 C CA . GLU A 1 213 ? -19.297 -17.125 14.703 1 44.03 213 GLU A CA 1
ATOM 1681 C C . GLU A 1 213 ? -20.312 -18.266 14.688 1 44.03 213 GLU A C 1
ATOM 1683 O O . GLU A 1 213 ? -20.812 -18.688 15.742 1 44.03 213 GLU A O 1
ATOM 1688 N N . TYR A 1 214 ? -20.734 -18.656 13.531 1 43.31 214 TYR A N 1
ATOM 1689 C CA . TYR A 1 214 ? -21.594 -19.844 13.602 1 43.31 214 TYR A CA 1
ATOM 1690 C C . TYR A 1 214 ? -20.875 -21 14.281 1 43.31 214 TYR A C 1
ATOM 1692 O O . TYR A 1 214 ? -21.516 -21.828 14.938 1 43.31 214 TYR A O 1
ATOM 1700 N N . LEU A 1 215 ? -19.625 -20.984 14.094 1 43.09 215 LEU A N 1
ATOM 1701 C CA . LEU A 1 215 ? -18.922 -22 14.852 1 43.09 215 LEU A CA 1
ATOM 1702 C C . LEU A 1 215 ? -18.922 -21.672 16.344 1 43.09 215 LEU A C 1
ATOM 1704 O O . LEU A 1 215 ? -18.891 -22.562 17.188 1 43.09 215 LEU A O 1
ATOM 1708 N N . THR A 1 216 ? -18.906 -20.406 16.688 1 42.06 216 THR A N 1
ATOM 1709 C CA . THR A 1 216 ? -18.969 -20.047 18.094 1 42.06 216 THR A CA 1
ATOM 1710 C C . THR A 1 216 ? -20.391 -19.656 18.5 1 42.06 216 THR A C 1
ATOM 1712 O O . THR A 1 216 ? -20.609 -19.219 19.641 1 42.06 216 THR A O 1
ATOM 1715 N N . ARG A 1 217 ? -21.219 -19.344 17.578 1 43.91 217 ARG A N 1
ATOM 1716 C CA . ARG A 1 217 ? -22.578 -19.062 18.031 1 43.91 217 ARG A CA 1
ATOM 1717 C C . ARG A 1 217 ? -23.156 -20.266 18.766 1 43.91 217 ARG A C 1
ATOM 1719 O O . ARG A 1 217 ? -23.109 -21.391 18.25 1 43.91 217 ARG A O 1
ATOM 1726 N N . ARG A 1 218 ? -23.281 -20.016 19.953 1 44.94 218 ARG A N 1
ATOM 1727 C CA . ARG A 1 218 ? -24 -20.938 20.828 1 44.94 218 ARG A CA 1
ATOM 1728 C C . ARG A 1 218 ? -25.328 -21.359 20.219 1 44.94 218 ARG A C 1
ATOM 1730 O O . ARG A 1 218 ? -26.031 -20.531 19.641 1 44.94 218 ARG A O 1
ATOM 1737 N N . TYR A 1 219 ? -25.5 -22.578 19.797 1 39.34 219 TYR A N 1
ATOM 1738 C CA . TYR A 1 219 ? -26.766 -23.172 19.391 1 39.34 219 TYR A CA 1
ATOM 1739 C C . TYR A 1 219 ? -27.922 -22.625 20.219 1 39.34 219 TYR A C 1
ATOM 1741 O O . TYR A 1 219 ? -27.953 -22.797 21.438 1 39.34 219 TYR A O 1
ATOM 1749 N N . GLN A 1 220 ? -28.375 -21.484 19.984 1 40 220 GLN A N 1
ATOM 1750 C CA . GLN A 1 220 ? -29.594 -21.172 20.734 1 40 220 GLN A CA 1
ATOM 1751 C C . GLN A 1 220 ? -30.656 -22.234 20.531 1 40 220 GLN A C 1
ATOM 1753 O O . GLN A 1 220 ? -31.047 -22.516 19.391 1 40 220 GLN A O 1
ATOM 1758 N N . VAL A 1 221 ? -30.672 -23.203 21.391 1 40.5 221 VAL A N 1
ATOM 1759 C CA . VAL A 1 221 ? -31.766 -24.156 21.562 1 40.5 221 VAL A CA 1
ATOM 1760 C C . VAL A 1 221 ? -33.094 -23.406 21.625 1 40.5 221 VAL A C 1
ATOM 1762 O O . VAL A 1 221 ? -33.312 -22.609 22.531 1 40.5 221 VAL A O 1
ATOM 1765 N N . VAL A 1 222 ? -33.562 -23.016 20.578 1 45.94 222 VAL A N 1
ATOM 1766 C CA . VAL A 1 222 ? -34.938 -22.578 20.547 1 45.94 222 VAL A CA 1
ATOM 1767 C C . VAL A 1 222 ? -35.844 -23.609 21.234 1 45.94 222 VAL A C 1
ATOM 1769 O O . VAL A 1 222 ? -35.844 -24.781 20.828 1 45.94 222 VAL A O 1
ATOM 1772 N N . ARG A 1 223 ? -36.094 -23.406 22.484 1 42.44 223 ARG A N 1
ATOM 1773 C CA . ARG A 1 223 ? -37.094 -24.188 23.172 1 42.44 223 ARG A CA 1
ATOM 1774 C C . ARG A 1 223 ? -38.438 -24.156 22.422 1 42.44 223 ARG A C 1
ATOM 1776 O O . ARG A 1 223 ? -38.938 -23.078 22.062 1 42.44 223 ARG A O 1
ATOM 1783 N N . SER A 1 224 ? -38.594 -25.219 21.672 1 34.75 224 SER A N 1
ATOM 1784 C CA . SER A 1 224 ? -39.906 -25.453 21.094 1 34.75 224 SER A CA 1
ATOM 1785 C C . SER A 1 224 ? -41 -25.375 22.172 1 34.75 224 SER A C 1
ATOM 1787 O O . SER A 1 224 ? -40.906 -26.047 23.203 1 34.75 224 SER A O 1
ATOM 1789 N N . ARG A 1 225 ? -41.625 -24.219 22.391 1 42 225 ARG A N 1
ATOM 1790 C CA . ARG A 1 225 ? -42.844 -24.25 23.156 1 42 225 ARG A CA 1
ATOM 1791 C C . ARG A 1 225 ? -43.812 -25.312 22.641 1 42 225 ARG A C 1
ATOM 1793 O O . ARG A 1 225 ? -44.344 -25.172 21.531 1 42 225 ARG A O 1
ATOM 1800 N N . ARG A 1 226 ? -43.625 -26.531 23.141 1 27.59 226 ARG A N 1
ATOM 1801 C CA . ARG A 1 226 ? -44.812 -27.406 23.172 1 27.59 226 ARG A CA 1
ATOM 1802 C C . ARG A 1 226 ? -45.75 -27.031 24.297 1 27.59 226 ARG A C 1
ATOM 1804 O O . ARG A 1 226 ? -45.312 -26.578 25.344 1 27.59 226 ARG A O 1
ATOM 1811 N N . MET B 1 1 ? 20.516 -6.188 9.539 1 81.75 1 MET B N 1
ATOM 1812 C CA . MET B 1 1 ? 19.469 -5.441 10.203 1 81.75 1 MET B CA 1
ATOM 1813 C C . MET B 1 1 ? 19.328 -4.043 9.617 1 81.75 1 MET B C 1
ATOM 1815 O O . MET B 1 1 ? 18.234 -3.648 9.195 1 81.75 1 MET B O 1
ATOM 1819 N N . MET B 1 2 ? 20.469 -3.336 9.492 1 87 2 MET B N 1
ATOM 1820 C CA . MET B 1 2 ? 20.422 -1.974 8.969 1 87 2 MET B CA 1
ATOM 1821 C C . MET B 1 2 ? 19.953 -1.962 7.52 1 87 2 MET B C 1
ATOM 1823 O O . MET B 1 2 ? 19.172 -1.088 7.121 1 87 2 MET B O 1
ATOM 1827 N N . GLN B 1 3 ? 20.406 -3.014 6.824 1 90.81 3 GLN B N 1
ATOM 1828 C CA . GLN B 1 3 ? 19.984 -3.1 5.43 1 90.81 3 GLN B CA 1
ATOM 1829 C C . GLN B 1 3 ? 18.484 -3.393 5.324 1 90.81 3 GLN B C 1
ATOM 1831 O O . GLN B 1 3 ? 17.797 -2.824 4.473 1 90.81 3 GLN B O 1
ATOM 1836 N N . PHE B 1 4 ? 18.062 -4.227 6.219 1 94.06 4 PHE B N 1
ATOM 1837 C CA . PHE B 1 4 ? 16.656 -4.566 6.25 1 94.06 4 PHE B CA 1
ATOM 1838 C C . PHE B 1 4 ? 15.805 -3.332 6.531 1 94.06 4 PHE B C 1
ATOM 1840 O O . PHE B 1 4 ? 14.844 -3.055 5.809 1 94.06 4 PHE B O 1
ATOM 1847 N N . LEU B 1 5 ? 16.188 -2.598 7.496 1 95.25 5 LEU B N 1
ATOM 1848 C CA . LEU B 1 5 ? 15.43 -1.407 7.875 1 95.25 5 LEU B CA 1
ATOM 1849 C C . LEU B 1 5 ? 15.469 -0.36 6.77 1 95.25 5 LEU B C 1
ATOM 1851 O O . LEU B 1 5 ? 14.484 0.332 6.52 1 95.25 5 LEU B O 1
ATOM 1855 N N . ASN B 1 6 ? 16.594 -0.294 6.156 1 97 6 ASN B N 1
ATOM 1856 C CA . ASN B 1 6 ? 16.75 0.64 5.047 1 97 6 ASN B CA 1
ATOM 1857 C C . ASN B 1 6 ? 15.781 0.319 3.908 1 97 6 ASN B C 1
ATOM 1859 O O . ASN B 1 6 ? 15.086 1.206 3.408 1 97 6 ASN B O 1
ATOM 1863 N N . VAL B 1 7 ? 15.742 -0.885 3.578 1 96.31 7 VAL B N 1
ATOM 1864 C CA . VAL B 1 7 ? 14.867 -1.328 2.5 1 96.31 7 VAL B CA 1
ATOM 1865 C C . VAL B 1 7 ? 13.406 -1.161 2.918 1 96.31 7 VAL B C 1
ATOM 1867 O O . VAL B 1 7 ? 12.586 -0.652 2.15 1 96.31 7 VAL B O 1
ATOM 1870 N N . PHE B 1 8 ? 13.094 -1.526 4.102 1 97.88 8 PHE B N 1
ATOM 1871 C CA . PHE B 1 8 ? 11.711 -1.44 4.566 1 97.88 8 PHE B CA 1
ATOM 1872 C C . PHE B 1 8 ? 11.227 0.003 4.543 1 97.88 8 PHE B C 1
ATOM 1874 O O . PHE B 1 8 ? 10.203 0.308 3.928 1 97.88 8 PHE B O 1
ATOM 1881 N N . PHE B 1 9 ? 11.969 0.871 5.121 1 98.31 9 PHE B N 1
ATOM 1882 C CA . PHE B 1 9 ? 11.469 2.221 5.352 1 98.31 9 PHE B CA 1
ATOM 1883 C C . PHE B 1 9 ? 11.539 3.049 4.074 1 98.31 9 PHE B C 1
ATOM 1885 O O . PHE B 1 9 ? 10.719 3.943 3.859 1 98.31 9 PHE B O 1
ATOM 1892 N N . TYR B 1 10 ? 12.422 2.734 3.191 1 98.56 10 TYR B N 1
ATOM 1893 C CA . TYR B 1 10 ? 12.664 3.703 2.129 1 98.56 10 TYR B CA 1
ATOM 1894 C C . TYR B 1 10 ? 12.367 3.1 0.761 1 98.56 10 TYR B C 1
ATOM 1896 O O . TYR B 1 10 ? 12.367 3.809 -0.249 1 98.56 10 TYR B O 1
ATOM 1904 N N . ASP B 1 11 ? 12.133 1.789 0.666 1 98.06 11 ASP B N 1
ATOM 1905 C CA . ASP B 1 11 ? 11.742 1.152 -0.587 1 98.06 11 ASP B CA 1
ATOM 1906 C C . ASP B 1 11 ? 10.297 0.674 -0.529 1 98.06 11 ASP B C 1
ATOM 1908 O O . ASP B 1 11 ? 9.562 0.772 -1.516 1 98.06 11 ASP B O 1
ATOM 1912 N N . ILE B 1 12 ? 9.82 0.196 0.59 1 97.88 12 ILE B N 1
ATOM 1913 C CA . ILE B 1 12 ? 8.547 -0.507 0.696 1 97.88 12 ILE B CA 1
ATOM 1914 C C . ILE B 1 12 ? 7.52 0.387 1.387 1 97.88 12 ILE B C 1
ATOM 1916 O O . ILE B 1 12 ? 6.426 0.61 0.86 1 97.88 12 ILE B O 1
ATOM 1920 N N . TYR B 1 13 ? 7.914 0.982 2.494 1 98.44 13 TYR B N 1
ATOM 1921 C CA . TYR B 1 13 ? 7.059 1.748 3.393 1 98.44 13 TYR B CA 1
ATOM 1922 C C . TYR B 1 13 ? 6.355 2.875 2.645 1 98.44 13 TYR B C 1
ATOM 1924 O O . TYR B 1 13 ? 5.172 3.133 2.867 1 98.44 13 TYR B O 1
ATOM 1932 N N . PRO B 1 14 ? 7.012 3.51 1.712 1 98.25 14 PRO B N 1
ATOM 1933 C CA . PRO B 1 14 ? 6.324 4.594 1.005 1 98.25 14 PRO B CA 1
ATOM 1934 C C . PRO B 1 14 ? 5.078 4.113 0.259 1 98.25 14 PRO B C 1
ATOM 1936 O O . PRO B 1 14 ? 4.086 4.84 0.179 1 98.25 14 PRO B O 1
ATOM 1939 N N . TYR B 1 15 ? 5.105 2.975 -0.269 1 97.94 15 TYR B N 1
ATOM 1940 C CA . TYR B 1 15 ? 3.971 2.469 -1.034 1 97.94 15 TYR B CA 1
ATOM 1941 C C . TYR B 1 15 ? 2.828 2.062 -0.112 1 97.94 15 TYR B C 1
ATOM 1943 O O . TYR B 1 15 ? 1.654 2.23 -0.454 1 97.94 15 TYR B O 1
ATOM 1951 N N . ILE B 1 16 ? 3.148 1.54 1.012 1 98 16 ILE B N 1
ATOM 1952 C CA . ILE B 1 16 ? 2.133 1.251 2.02 1 98 16 ILE B CA 1
ATOM 1953 C C . ILE B 1 16 ? 1.458 2.549 2.459 1 98 16 ILE B C 1
ATOM 1955 O O . ILE B 1 16 ? 0.231 2.66 2.42 1 98 16 ILE B O 1
ATOM 1959 N N . CYS B 1 17 ? 2.281 3.51 2.814 1 98.31 17 CYS B N 1
ATOM 1960 C CA . CYS B 1 17 ? 1.771 4.789 3.289 1 98.31 17 CYS B CA 1
ATOM 1961 C C . CYS B 1 17 ? 0.96 5.488 2.205 1 98.31 17 CYS B C 1
ATOM 1963 O O . CYS B 1 17 ? -0.141 5.98 2.465 1 98.31 17 CYS B O 1
ATOM 1965 N N . GLY B 1 18 ? 1.566 5.547 1.007 1 97.62 18 GLY B N 1
ATOM 1966 C CA . GLY B 1 18 ? 0.87 6.191 -0.093 1 97.62 18 GLY B CA 1
ATOM 1967 C C . GLY B 1 18 ? -0.456 5.535 -0.428 1 97.62 18 GLY B C 1
ATOM 1968 O O . GLY B 1 18 ? -1.438 6.223 -0.719 1 97.62 18 GLY B O 1
ATOM 1969 N N . THR B 1 19 ? -0.481 4.242 -0.369 1 97.62 19 THR B N 1
ATOM 1970 C CA . THR B 1 19 ? -1.699 3.5 -0.67 1 97.62 19 THR B CA 1
ATOM 1971 C C . THR B 1 19 ? -2.775 3.777 0.375 1 97.62 19 THR B C 1
ATOM 1973 O O . THR B 1 19 ? -3.924 4.062 0.031 1 97.62 19 THR B O 1
ATOM 1976 N N . VAL B 1 20 ? -2.408 3.707 1.595 1 96.69 20 VAL B N 1
ATOM 1977 C CA . VAL B 1 20 ? -3.359 3.99 2.664 1 96.69 20 VAL B CA 1
ATOM 1978 C C . VAL B 1 20 ? -3.869 5.426 2.537 1 96.69 20 VAL B C 1
ATOM 1980 O O . VAL B 1 20 ? -5.062 5.684 2.707 1 96.69 20 VAL B O 1
ATOM 1983 N N . PHE B 1 21 ? -2.953 6.312 2.262 1 97.19 21 PHE B N 1
ATOM 1984 C CA . PHE B 1 21 ? -3.295 7.723 2.119 1 97.19 21 PHE B CA 1
ATOM 1985 C C . PHE B 1 21 ? -4.355 7.918 1.04 1 97.19 21 PHE B C 1
ATOM 1987 O O . PHE B 1 21 ? -5.391 8.539 1.285 1 97.19 21 PHE B O 1
ATOM 1994 N N . LEU B 1 22 ? -4.18 7.297 -0.126 1 95.12 22 LEU B N 1
ATOM 1995 C CA . LEU B 1 22 ? -5.051 7.531 -1.271 1 95.12 22 LEU B CA 1
ATOM 1996 C C . LEU B 1 22 ? -6.344 6.73 -1.142 1 95.12 22 LEU B C 1
ATOM 1998 O O . LEU B 1 22 ? -7.438 7.297 -1.23 1 95.12 22 LEU B O 1
ATOM 2002 N N . ILE B 1 23 ? -6.254 5.492 -0.866 1 92.94 23 ILE B N 1
ATOM 2003 C CA . ILE B 1 23 ? -7.426 4.621 -0.839 1 92.94 23 ILE B CA 1
ATOM 2004 C C . ILE B 1 23 ? -8.234 4.879 0.433 1 92.94 23 ILE B C 1
ATOM 2006 O O . ILE B 1 23 ? -9.461 4.891 0.403 1 92.94 23 ILE B O 1
ATOM 2010 N N . GLY B 1 24 ? -7.504 5.051 1.514 1 90.94 24 GLY B N 1
ATOM 2011 C CA . GLY B 1 24 ? -8.188 5.379 2.752 1 90.94 24 GLY B CA 1
ATOM 2012 C C . GLY B 1 24 ? -8.977 6.672 2.674 1 90.94 24 GLY B C 1
ATOM 2013 O O . GLY B 1 24 ? -10.117 6.742 3.148 1 90.94 24 GLY B O 1
ATOM 2014 N N . SER B 1 25 ? -8.414 7.633 2.078 1 90.5 25 SER B N 1
ATOM 2015 C CA . SER B 1 25 ? -9.109 8.906 1.913 1 90.5 25 SER B CA 1
ATOM 2016 C C . SER B 1 25 ? -10.32 8.758 0.999 1 90.5 25 SER B C 1
ATOM 2018 O O . SER B 1 25 ? -11.391 9.305 1.278 1 90.5 25 SER B O 1
ATOM 2020 N N . TRP B 1 26 ? -10.133 8.023 -0.034 1 88.56 26 TRP B N 1
ATOM 2021 C CA . TRP B 1 26 ? -11.219 7.797 -0.979 1 88.56 26 TRP B CA 1
ATOM 2022 C C . TRP B 1 26 ? -12.383 7.074 -0.307 1 88.56 26 TRP B C 1
ATOM 2024 O O . TRP B 1 26 ? -13.539 7.508 -0.415 1 88.56 26 TRP B O 1
ATOM 2034 N N . LEU B 1 27 ? -12.148 6.125 0.421 1 86.25 27 LEU B N 1
ATOM 2035 C CA . LEU B 1 27 ? -13.18 5.328 1.067 1 86.25 27 LEU B CA 1
ATOM 2036 C C . LEU B 1 27 ? -13.867 6.121 2.178 1 86.25 27 LEU B C 1
ATOM 2038 O O . LEU B 1 27 ? -15.078 6.008 2.373 1 86.25 27 LEU B O 1
ATOM 2042 N N . ARG B 1 28 ? -13.008 6.82 2.818 1 83.06 28 ARG B N 1
ATOM 2043 C CA . ARG B 1 28 ? -13.594 7.656 3.861 1 83.06 28 ARG B CA 1
ATOM 2044 C C . ARG B 1 28 ? -14.516 8.711 3.26 1 83.06 28 ARG B C 1
ATOM 2046 O O . ARG B 1 28 ? -15.539 9.055 3.85 1 83.06 28 ARG B O 1
ATOM 2053 N N . TYR B 1 29 ? -14.141 9.25 2.203 1 81.44 29 TYR B N 1
ATOM 2054 C CA . TYR B 1 29 ? -14.969 10.234 1.519 1 81.44 29 TYR B CA 1
ATOM 2055 C C . TYR B 1 29 ? -16.297 9.633 1.094 1 81.44 29 TYR B C 1
ATOM 2057 O O . TYR B 1 29 ? -17.359 10.258 1.241 1 81.44 29 TYR B O 1
ATOM 2065 N N . ASP B 1 30 ? -16.312 8.43 0.636 1 79.06 30 ASP B N 1
ATOM 2066 C CA . ASP B 1 30 ? -17.516 7.766 0.118 1 79.06 30 ASP B CA 1
ATOM 2067 C C . ASP B 1 30 ? -18.406 7.277 1.256 1 79.06 30 ASP B C 1
ATOM 2069 O O . ASP B 1 30 ? -19.625 7.383 1.18 1 79.06 30 ASP B O 1
ATOM 2073 N N . TYR B 1 31 ? -17.734 6.828 2.26 1 73.94 31 TYR B N 1
ATOM 2074 C CA . TYR B 1 31 ? -18.531 6.141 3.264 1 73.94 31 TYR B CA 1
ATOM 2075 C C . TYR B 1 31 ? -18.688 6.996 4.52 1 73.94 31 TYR B C 1
ATOM 2077 O O . TYR B 1 31 ? -19.594 6.781 5.316 1 73.94 31 TYR B O 1
ATOM 2085 N N . GLY B 1 32 ? -17.75 7.906 4.691 1 65.69 32 GLY B N 1
ATOM 2086 C CA . GLY B 1 32 ? -17.734 8.633 5.949 1 65.69 32 GLY B CA 1
ATOM 2087 C C . GLY B 1 32 ? -17.938 10.125 5.777 1 65.69 32 GLY B C 1
ATOM 2088 O O . GLY B 1 32 ? -17.281 10.93 6.461 1 65.69 32 GLY B O 1
ATOM 2089 N N . GLN B 1 33 ? -18.688 10.617 4.922 1 65.69 33 GLN B N 1
ATOM 2090 C CA . GLN B 1 33 ? -18.812 12.016 4.539 1 65.69 33 GLN B CA 1
ATOM 2091 C C . GLN B 1 33 ? -19.062 12.898 5.758 1 65.69 33 GLN B C 1
ATOM 2093 O O . GLN B 1 33 ? -18.578 14.031 5.82 1 65.69 33 GLN B O 1
ATOM 2098 N N . TYR B 1 34 ? -19.609 12.422 6.703 1 59.62 34 TYR B N 1
ATOM 2099 C CA . TYR B 1 34 ? -19.953 13.258 7.844 1 59.62 34 TYR B CA 1
ATOM 2100 C C . TYR B 1 34 ? -18.734 13.555 8.703 1 59.62 34 TYR B C 1
ATOM 2102 O O . TYR B 1 34 ? -18.703 14.562 9.422 1 59.62 34 TYR B O 1
ATOM 2110 N N . THR B 1 35 ? -17.719 12.859 8.648 1 61.53 35 THR B N 1
ATOM 2111 C CA . THR B 1 35 ? -16.547 13.031 9.492 1 61.53 35 THR B CA 1
ATOM 2112 C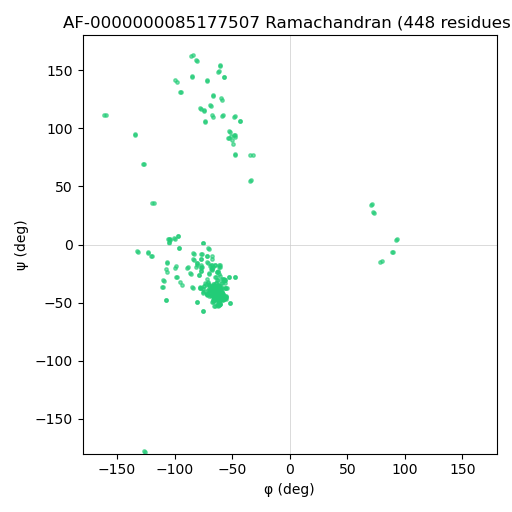 C . THR B 1 35 ? -15.445 13.781 8.734 1 61.53 35 THR B C 1
ATOM 2114 O O . THR B 1 35 ? -14.375 14.039 9.289 1 61.53 35 THR B O 1
ATOM 2117 N N . TRP B 1 36 ? -15.805 14.188 7.59 1 65.06 36 TRP B N 1
ATOM 2118 C CA . TRP B 1 36 ? -14.828 14.773 6.68 1 65.06 36 TRP B CA 1
ATOM 2119 C C . TRP B 1 36 ? -14.617 16.25 6.984 1 65.06 36 TRP B C 1
ATOM 2121 O O . TRP B 1 36 ? -13.602 16.828 6.586 1 65.06 36 TRP B O 1
ATOM 2131 N N . ARG B 1 37 ? -15.43 16.828 7.766 1 60.28 37 ARG B N 1
ATOM 2132 C CA . ARG B 1 37 ? -15.328 18.266 7.965 1 60.28 37 ARG B CA 1
ATOM 2133 C C . ARG B 1 37 ? -14.586 18.594 9.258 1 60.28 37 ARG B C 1
ATOM 2135 O O . ARG B 1 37 ? -14.695 17.859 10.242 1 60.28 37 ARG B O 1
ATOM 2142 N N . ALA B 1 38 ? -13.719 19.734 9.148 1 58.28 38 ALA B N 1
ATOM 2143 C CA . ALA B 1 38 ? -13.023 20.219 10.336 1 58.28 38 ALA B CA 1
ATOM 2144 C C . ALA B 1 38 ? -13.961 21.031 11.227 1 58.28 38 ALA B C 1
ATOM 2146 O O . ALA B 1 38 ? -14.734 21.859 10.734 1 58.28 38 ALA B O 1
ATOM 2147 N N . SER B 1 39 ? -14.188 20.578 12.414 1 59.22 39 SER B N 1
ATOM 2148 C CA . SER B 1 39 ? -14.922 21.422 13.352 1 59.22 39 SER B CA 1
ATOM 2149 C C . SER B 1 39 ? -14.047 22.562 13.859 1 59.22 39 SER B C 1
ATOM 2151 O O . SER B 1 39 ? -12.93 22.344 14.336 1 59.22 39 SER B O 1
ATOM 2153 N N . SER B 1 40 ? -14.344 23.812 13.312 1 57.94 40 SER B N 1
ATOM 2154 C CA . SER B 1 40 ? -13.57 24.969 13.742 1 57.94 40 SER B CA 1
ATOM 2155 C C . SER B 1 40 ? -13.875 25.328 15.195 1 57.94 40 SER B C 1
ATOM 2157 O O . SER B 1 40 ? -15.047 25.438 15.586 1 57.94 40 SER B O 1
ATOM 2159 N N . SER B 1 41 ? -12.75 25.266 15.984 1 64.56 41 SER B N 1
ATOM 2160 C CA . SER B 1 41 ? -12.898 25.703 17.375 1 64.56 41 SER B CA 1
ATOM 2161 C C . SER B 1 41 ? -13.086 27.219 17.453 1 64.56 41 SER B C 1
ATOM 2163 O O . SER B 1 41 ? -13.266 27.766 18.547 1 64.56 41 SER B O 1
ATOM 2165 N N . GLN B 1 42 ? -13.016 27.812 16.328 1 66.81 42 GLN B N 1
ATOM 2166 C CA . GLN B 1 42 ? -13.164 29.266 16.297 1 66.81 42 GLN B CA 1
ATOM 2167 C C . GLN B 1 42 ? -14.492 29.703 16.906 1 66.81 42 GLN B C 1
ATOM 2169 O O . GLN B 1 42 ? -14.578 30.75 17.547 1 66.81 42 GLN B O 1
ATOM 2174 N N . MET B 1 43 ? -15.406 28.875 16.734 1 64.88 43 MET B N 1
ATOM 2175 C CA . MET B 1 43 ? -16.734 29.203 17.234 1 64.88 43 MET B CA 1
ATOM 2176 C C . MET B 1 43 ? -16.75 29.203 18.766 1 64.88 43 MET B C 1
ATOM 2178 O O . MET B 1 43 ? -17.562 29.906 19.375 1 64.88 43 MET B O 1
ATOM 2182 N N . LEU B 1 44 ? -15.789 28.594 19.219 1 68.94 44 LEU B N 1
ATOM 2183 C CA . LEU B 1 44 ? -15.781 28.453 20.672 1 68.94 44 LEU B CA 1
ATOM 2184 C C . LEU B 1 44 ? -14.969 29.578 21.328 1 68.94 44 LEU B C 1
ATOM 2186 O O . LEU B 1 44 ? -15.328 30.062 22.406 1 68.94 44 LEU B O 1
ATOM 2190 N N . ASP B 1 45 ? -13.875 30.062 20.703 1 70.38 45 ASP B N 1
ATOM 2191 C CA . ASP B 1 45 ? -13.008 31.125 21.188 1 70.38 45 ASP B CA 1
ATOM 2192 C C . ASP B 1 45 ? -12.203 31.734 20.031 1 70.38 45 ASP B C 1
ATOM 2194 O O . ASP B 1 45 ? -11.344 31.078 19.453 1 70.38 45 ASP B O 1
ATOM 2198 N N . LYS B 1 46 ? -12.508 32.938 19.703 1 72.12 46 LYS B N 1
ATOM 2199 C CA . LYS B 1 46 ? -11.898 33.594 18.562 1 72.12 46 LYS B CA 1
ATOM 2200 C C . LYS B 1 46 ? -10.547 34.219 18.922 1 72.12 46 LYS B C 1
ATOM 2202 O O . LYS B 1 46 ? -9.766 34.562 18.047 1 72.12 46 LYS B O 1
ATOM 2207 N N . ARG B 1 47 ? -10.383 34.125 20.219 1 69.88 47 ARG B N 1
ATOM 2208 C CA . ARG B 1 47 ? -9.203 34.875 20.641 1 69.88 47 ARG B CA 1
ATOM 2209 C C . ARG B 1 47 ? -7.93 34.219 20.094 1 69.88 47 ARG B C 1
ATOM 2211 O O . ARG B 1 47 ? -7.582 33.094 20.469 1 69.88 47 ARG B O 1
ATOM 2218 N N . GLY B 1 48 ? -7.324 34.906 19.203 1 79.88 48 GLY B N 1
ATOM 2219 C CA . GLY B 1 48 ? -6.043 34.469 18.656 1 79.88 48 GLY B CA 1
ATOM 2220 C C . GLY B 1 48 ? -6.164 33.375 17.609 1 79.88 48 GLY B C 1
ATOM 2221 O O . GLY B 1 48 ? -5.191 33.062 16.938 1 79.88 48 GLY B O 1
ATOM 2222 N N . MET B 1 49 ? -7.242 32.844 17.594 1 85 49 MET B N 1
ATOM 2223 C CA . MET B 1 49 ? -7.465 31.734 16.688 1 85 49 MET B CA 1
ATOM 2224 C C . MET B 1 49 ? -7.137 32.125 15.25 1 85 49 MET B C 1
ATOM 2226 O O . MET B 1 49 ? -6.445 31.391 14.539 1 85 49 MET B O 1
ATOM 2230 N N . VAL B 1 50 ? -7.434 33.281 14.906 1 87.94 50 VAL B N 1
ATOM 2231 C CA . VAL B 1 50 ? -7.234 33.719 13.531 1 87.94 50 VAL B CA 1
ATOM 2232 C C . VAL B 1 50 ? -5.742 33.875 13.242 1 87.94 50 VAL B C 1
ATOM 2234 O O . VAL B 1 50 ? -5.266 33.438 12.195 1 87.94 50 VAL B O 1
ATOM 2237 N N . LEU B 1 51 ? -5.125 34.438 14.211 1 92 51 LEU B N 1
ATOM 2238 C CA . LEU B 1 51 ? -3.691 34.656 14.016 1 92 51 LEU B CA 1
ATOM 2239 C C . LEU B 1 51 ? -2.959 33.312 13.938 1 92 51 LEU B C 1
ATOM 2241 O O . LEU B 1 51 ? -2.225 33.062 12.984 1 92 51 LEU B O 1
ATOM 2245 N N . TRP B 1 52 ? -3.158 32.469 14.914 1 94.25 52 TRP B N 1
ATOM 2246 C CA . TRP B 1 52 ? -2.455 31.172 14.984 1 94.25 52 TRP B CA 1
ATOM 2247 C C . TRP B 1 52 ? -2.826 30.281 13.805 1 94.25 52 TRP B C 1
ATOM 2249 O O . TRP B 1 52 ? -1.96 29.641 13.211 1 94.25 52 TRP B O 1
ATOM 2259 N N . SER B 1 53 ? -4.074 30.328 13.477 1 94.38 53 SER B N 1
ATOM 2260 C CA . SER B 1 53 ? -4.555 29.516 12.359 1 94.38 53 SER B CA 1
ATOM 2261 C C . SER B 1 53 ? -3.963 29.984 11.039 1 94.38 53 SER B C 1
ATOM 2263 O O . SER B 1 53 ? -3.525 29.172 10.219 1 94.38 53 SER B O 1
ATOM 2265 N N . ASN B 1 54 ? -3.953 31.281 10.875 1 94.62 54 ASN B N 1
ATOM 2266 C CA . ASN B 1 54 ? -3.402 31.812 9.633 1 94.62 54 ASN B CA 1
ATOM 2267 C C . ASN B 1 54 ? -1.906 31.531 9.523 1 94.62 54 ASN B C 1
ATOM 2269 O O . ASN B 1 54 ? -1.424 31.156 8.453 1 94.62 54 ASN B O 1
ATOM 2273 N N . LEU B 1 55 ? -1.247 31.766 10.555 1 97.06 55 LEU B N 1
ATOM 2274 C CA . LEU B 1 55 ? 0.181 31.469 10.547 1 97.06 55 LEU B CA 1
ATOM 2275 C C . LEU B 1 55 ? 0.426 30 10.227 1 97.06 55 LEU B C 1
ATOM 2277 O O . LEU B 1 55 ? 1.244 29.672 9.367 1 97.06 55 LEU B O 1
ATOM 2281 N N . PHE B 1 56 ? -0.293 29.156 10.883 1 97.38 56 PHE B N 1
ATOM 2282 C CA . PHE B 1 56 ? -0.131 27.719 10.719 1 97.38 56 PHE B CA 1
ATOM 2283 C C . PHE B 1 56 ? -0.441 27.297 9.289 1 97.38 56 PHE B C 1
ATOM 2285 O O . PHE B 1 56 ? 0.358 26.609 8.648 1 97.38 56 PHE B O 1
ATOM 2292 N N . HIS B 1 57 ? -1.57 27.766 8.688 1 96.69 57 HIS B N 1
ATOM 2293 C CA . HIS B 1 57 ? -2.02 27.281 7.383 1 96.69 57 HIS B CA 1
ATOM 2294 C C . HIS B 1 57 ? -1.188 27.891 6.254 1 96.69 57 HIS B C 1
ATOM 2296 O O . HIS B 1 57 ? -0.917 27.219 5.254 1 96.69 57 HIS B O 1
ATOM 2302 N N . ILE B 1 58 ? -0.832 29.141 6.43 1 96.81 58 ILE B N 1
ATOM 2303 C CA . ILE B 1 58 ? 0.08 29.719 5.449 1 96.81 58 ILE B CA 1
ATOM 2304 C C . ILE B 1 58 ? 1.39 28.938 5.438 1 96.81 58 ILE B C 1
ATOM 2306 O O . ILE B 1 58 ? 1.898 28.578 4.371 1 96.81 58 ILE B O 1
ATOM 2310 N N . GLY B 1 59 ? 1.898 28.672 6.598 1 98.38 59 GLY B N 1
ATOM 2311 C CA . GLY B 1 59 ? 3.135 27.922 6.715 1 98.38 59 GLY B CA 1
ATOM 2312 C C . GLY B 1 59 ? 3.021 26.5 6.176 1 98.38 59 GLY B C 1
ATOM 2313 O O . GLY B 1 59 ? 3.803 26.094 5.309 1 98.38 59 GLY B O 1
ATOM 2314 N N . ILE B 1 60 ? 2.061 25.766 6.609 1 97.69 60 ILE B N 1
ATOM 2315 C CA . ILE B 1 60 ? 1.969 24.344 6.305 1 97.69 60 ILE B CA 1
ATOM 2316 C C . ILE B 1 60 ? 1.624 24.156 4.828 1 97.69 60 ILE B C 1
ATOM 2318 O O . ILE B 1 60 ? 2.072 23.203 4.195 1 97.69 60 ILE B O 1
ATOM 2322 N N . LEU B 1 61 ? 0.8 25.062 4.273 1 96.12 61 LEU B N 1
ATOM 2323 C CA . LEU B 1 61 ? 0.496 24.984 2.848 1 96.12 61 LEU B CA 1
ATOM 2324 C C . LEU B 1 61 ? 1.732 25.281 2.01 1 96.12 61 LEU B C 1
ATOM 2326 O O . LEU B 1 61 ? 1.959 24.656 0.975 1 96.12 61 LEU B O 1
ATOM 2330 N N . GLY B 1 62 ? 2.459 26.266 2.441 1 96.94 62 GLY B N 1
ATOM 2331 C CA . GLY B 1 62 ? 3.727 26.531 1.779 1 96.94 62 GLY B CA 1
ATOM 2332 C C . GLY B 1 62 ? 4.668 25.344 1.795 1 96.94 62 GLY B C 1
ATOM 2333 O O . GLY B 1 62 ? 5.281 25.016 0.778 1 96.94 62 GLY B O 1
ATOM 2334 N N . ILE B 1 63 ? 4.758 24.719 2.934 1 97.81 63 ILE B N 1
ATOM 2335 C CA . ILE B 1 63 ? 5.602 23.531 3.078 1 97.81 63 ILE B CA 1
ATOM 2336 C C . ILE B 1 63 ? 5.078 22.406 2.188 1 97.81 63 ILE B C 1
ATOM 2338 O O . ILE B 1 63 ? 5.852 21.75 1.496 1 97.81 63 ILE B O 1
ATOM 2342 N N . PHE B 1 64 ? 3.816 22.234 2.217 1 95.94 64 PHE B N 1
ATOM 2343 C CA . PHE B 1 64 ? 3.203 21.156 1.448 1 95.94 64 PHE B CA 1
ATOM 2344 C C . PHE B 1 64 ? 3.467 21.344 -0.042 1 95.94 64 PHE B C 1
ATOM 2346 O O . PHE B 1 64 ? 3.971 20.438 -0.703 1 95.94 64 PHE B O 1
ATOM 2353 N N . PHE B 1 65 ? 3.18 22.484 -0.586 1 95.56 65 PHE B N 1
ATOM 2354 C CA . PHE B 1 65 ? 3.34 22.719 -2.018 1 95.56 65 PHE B CA 1
ATOM 2355 C C . PHE B 1 65 ? 4.812 22.828 -2.387 1 95.56 65 PHE B C 1
ATOM 2357 O O . PHE B 1 65 ? 5.211 22.469 -3.492 1 95.56 65 PHE B O 1
ATOM 2364 N N . GLY B 1 66 ? 5.551 23.375 -1.494 1 96.62 66 GLY B N 1
ATOM 2365 C CA . GLY B 1 66 ? 6.988 23.344 -1.702 1 96.62 66 GLY B CA 1
ATOM 2366 C C . GLY B 1 66 ? 7.543 21.938 -1.855 1 96.62 66 GLY B C 1
ATOM 2367 O O . GLY B 1 66 ? 8.375 21.688 -2.727 1 96.62 66 GLY B O 1
ATOM 2368 N N . HIS B 1 67 ? 7.148 21.047 -1.001 1 97.5 67 HIS B N 1
ATOM 2369 C CA . HIS B 1 67 ? 7.559 19.656 -1.101 1 97.5 67 HIS B CA 1
ATOM 2370 C C . HIS B 1 67 ? 7.012 19 -2.369 1 97.5 67 HIS B C 1
ATOM 2372 O O . HIS B 1 67 ? 7.734 18.297 -3.066 1 97.5 67 HIS B O 1
ATOM 2378 N N . LEU B 1 68 ? 5.762 19.281 -2.639 1 95.56 68 LEU B N 1
ATOM 2379 C CA . LEU B 1 68 ? 5.102 18.672 -3.783 1 95.56 68 LEU B CA 1
ATOM 2380 C C . LEU B 1 68 ? 5.801 19.047 -5.082 1 95.56 68 LEU B C 1
ATOM 2382 O O . LEU B 1 68 ? 6.227 18.172 -5.84 1 95.56 68 LEU B O 1
ATOM 2386 N N . PHE B 1 69 ? 6.043 20.266 -5.332 1 94.5 69 PHE B N 1
ATOM 2387 C CA . PHE B 1 69 ? 6.637 20.719 -6.586 1 94.5 69 PHE B CA 1
ATOM 2388 C C . PHE B 1 69 ? 8.156 20.625 -6.531 1 94.5 69 PHE B C 1
ATOM 2390 O O . PHE B 1 69 ? 8.797 20.297 -7.531 1 94.5 69 PHE B O 1
ATOM 2397 N N . GLY B 1 70 ? 8.633 20.906 -5.414 1 94.75 70 GLY B N 1
ATOM 2398 C CA . GLY B 1 70 ? 10.078 20.859 -5.277 1 94.75 70 GLY B CA 1
ATOM 2399 C C . GLY B 1 70 ? 10.648 19.469 -5.395 1 94.75 70 GLY B C 1
ATOM 2400 O O . GLY B 1 70 ? 11.742 19.281 -5.922 1 94.75 70 GLY B O 1
ATOM 2401 N N . MET B 1 71 ? 9.93 18.516 -4.902 1 95.25 71 MET B N 1
ATOM 2402 C CA . MET B 1 71 ? 10.477 17.156 -4.855 1 95.25 71 MET B CA 1
ATOM 2403 C C . MET B 1 71 ? 9.969 16.328 -6.031 1 95.25 71 MET B C 1
ATOM 2405 O O . MET B 1 71 ? 10.656 15.422 -6.496 1 95.25 71 MET B O 1
ATOM 2409 N N . LEU B 1 72 ? 8.797 16.641 -6.551 1 96 72 LEU B N 1
ATOM 2410 C CA . LEU B 1 72 ? 8.172 15.695 -7.465 1 96 72 LEU B CA 1
ATOM 2411 C C . LEU B 1 72 ? 8.242 16.203 -8.898 1 96 72 LEU B C 1
ATOM 2413 O O . LEU B 1 72 ? 8.031 15.43 -9.844 1 96 72 LEU B O 1
ATOM 2417 N N . THR B 1 73 ? 8.523 17.484 -9.086 1 95 73 THR B N 1
ATOM 2418 C CA . THR B 1 73 ? 8.703 17.969 -10.453 1 95 73 THR B CA 1
ATOM 2419 C C . THR B 1 73 ? 9.953 17.344 -11.086 1 95 73 THR B C 1
ATOM 2421 O O . THR B 1 73 ? 11.039 17.422 -10.516 1 95 73 THR B O 1
ATOM 2424 N N . PRO B 1 74 ? 9.766 16.797 -12.219 1 94.06 74 PRO B N 1
ATOM 2425 C CA . PRO B 1 74 ? 10.914 16.156 -12.859 1 94.06 74 PRO B CA 1
ATOM 2426 C C . PRO B 1 74 ? 12.039 17.156 -13.156 1 94.06 74 PRO B C 1
ATOM 2428 O O . PRO B 1 74 ? 11.773 18.297 -13.531 1 94.06 74 PRO B O 1
ATOM 2431 N N . HIS B 1 75 ? 13.219 16.656 -13.117 1 91 75 HIS B N 1
ATOM 2432 C CA . HIS B 1 75 ? 14.414 17.5 -13.25 1 91 75 HIS B CA 1
ATOM 2433 C C . HIS B 1 75 ? 14.438 18.203 -14.602 1 91 75 HIS B C 1
ATOM 2435 O O . HIS B 1 75 ? 14.828 19.375 -14.688 1 91 75 HIS B O 1
ATOM 2441 N N . TRP B 1 76 ? 14 17.562 -15.625 1 90.75 76 TRP B N 1
ATOM 2442 C CA . TRP B 1 76 ? 14.117 18.094 -16.984 1 90.75 76 TRP B CA 1
ATOM 2443 C C . TRP B 1 76 ? 13.219 19.312 -17.156 1 90.75 76 TRP B C 1
ATOM 2445 O O . TRP B 1 76 ? 13.453 20.141 -18.047 1 90.75 76 TRP B O 1
ATOM 2455 N N . VAL B 1 77 ? 12.211 19.438 -16.297 1 94.06 77 VAL B N 1
ATOM 2456 C CA . VAL B 1 77 ? 11.289 20.562 -16.375 1 94.06 77 VAL B CA 1
ATOM 2457 C C . VAL B 1 77 ? 11.992 21.859 -15.969 1 94.06 77 VAL B C 1
ATOM 2459 O O . VAL B 1 77 ? 11.773 22.906 -16.562 1 94.06 77 VAL B O 1
ATOM 2462 N N . TYR B 1 78 ? 12.906 21.734 -15.023 1 93.94 78 TYR B N 1
ATOM 2463 C CA . TYR B 1 78 ? 13.438 22.984 -14.477 1 93.94 78 TYR B CA 1
ATOM 2464 C C . TYR B 1 78 ? 14.953 23.047 -14.633 1 93.94 78 TYR B C 1
ATOM 2466 O O . TYR B 1 78 ? 15.57 24.078 -14.375 1 93.94 78 TYR B O 1
ATOM 2474 N N . SER B 1 79 ? 15.562 22.031 -15.07 1 91.06 79 SER B N 1
ATOM 2475 C CA . SER B 1 79 ? 17.016 21.938 -15.102 1 91.06 79 SER B CA 1
ATOM 2476 C C . SER B 1 79 ? 17.625 23 -16.016 1 91.06 79 SER B C 1
ATOM 2478 O O . SER B 1 79 ? 18.766 23.422 -15.828 1 91.06 79 SER B O 1
ATOM 2480 N N . TRP B 1 80 ? 16.891 23.516 -16.969 1 93.69 80 TRP B N 1
ATOM 2481 C CA . TRP B 1 80 ? 17.438 24.453 -17.938 1 93.69 80 TRP B CA 1
ATOM 2482 C C . TRP B 1 80 ? 17.516 25.859 -17.375 1 93.69 80 TRP B C 1
ATOM 2484 O O . TRP B 1 80 ? 18.281 26.688 -17.875 1 93.69 80 TRP B O 1
ATOM 2494 N N . PHE B 1 81 ? 16.781 26.172 -16.281 1 95.56 81 PHE B N 1
ATOM 2495 C CA . PHE B 1 81 ? 16.828 27.547 -15.805 1 95.56 81 PHE B CA 1
ATOM 2496 C C . PHE B 1 81 ? 17.047 27.594 -14.297 1 95.56 81 PHE B C 1
ATOM 2498 O O . PHE B 1 81 ? 17.297 28.656 -13.719 1 95.56 81 PHE B O 1
ATOM 2505 N N . LEU B 1 82 ? 17.062 26.469 -13.586 1 95.81 82 LEU B N 1
ATOM 2506 C CA . LEU B 1 82 ? 17.172 26.422 -12.133 1 95.81 82 LEU B CA 1
ATOM 2507 C C . LEU B 1 82 ? 18.188 25.375 -11.703 1 95.81 82 LEU B C 1
ATOM 2509 O O . LEU B 1 82 ? 17.844 24.203 -11.523 1 95.81 82 LEU B O 1
ATOM 2513 N N . PRO B 1 83 ? 19.422 25.906 -11.516 1 95.69 83 PRO B N 1
ATOM 2514 C CA . PRO B 1 83 ? 20.438 24.953 -11.023 1 95.69 83 PRO B CA 1
ATOM 2515 C C . PRO B 1 83 ? 20.078 24.359 -9.664 1 95.69 83 PRO B C 1
ATOM 2517 O O . PRO B 1 83 ? 19.422 25.016 -8.859 1 95.69 83 PRO B O 1
ATOM 2520 N N . MET B 1 84 ? 20.562 23.188 -9.352 1 94.62 84 MET B N 1
ATOM 2521 C CA . MET B 1 84 ? 20.203 22.453 -8.141 1 94.62 84 MET B CA 1
ATOM 2522 C C . MET B 1 84 ? 20.656 23.219 -6.895 1 94.62 84 MET B C 1
ATOM 2524 O O . MET B 1 84 ? 19.969 23.188 -5.863 1 94.62 84 MET B O 1
ATOM 2528 N N . SER B 1 85 ? 21.766 23.844 -6.949 1 95.88 85 SER B N 1
ATOM 2529 C CA . SER B 1 85 ? 22.266 24.625 -5.824 1 95.88 85 SER B CA 1
ATOM 2530 C C . SER B 1 85 ? 21.297 25.75 -5.461 1 95.88 85 SER B C 1
ATOM 2532 O O . SER B 1 85 ? 21.047 26 -4.281 1 95.88 85 SER B O 1
ATOM 2534 N N . GLN B 1 86 ? 20.766 26.391 -6.449 1 96.5 86 GLN B N 1
ATOM 2535 C CA . GLN B 1 86 ? 19.797 27.469 -6.223 1 96.5 86 GLN B CA 1
ATOM 2536 C C . GLN B 1 86 ? 18.469 26.906 -5.719 1 96.5 86 GLN B C 1
ATOM 2538 O O . GLN B 1 86 ? 17.828 27.516 -4.863 1 96.5 86 GLN B O 1
ATOM 2543 N N . LYS B 1 87 ? 18.109 25.859 -6.324 1 96.75 87 LYS B N 1
ATOM 2544 C CA . LYS B 1 87 ? 16.891 25.203 -5.859 1 96.75 87 LYS B CA 1
ATOM 2545 C C . LYS B 1 87 ? 16.984 24.859 -4.379 1 96.75 87 LYS B C 1
ATOM 2547 O O . LYS B 1 87 ? 16.047 25.078 -3.621 1 96.75 87 LYS B O 1
ATOM 2552 N N . GLN B 1 88 ? 18.062 24.312 -3.996 1 96.81 88 GLN B N 1
ATOM 2553 C CA . GLN B 1 88 ? 18.297 23.969 -2.598 1 96.81 88 GLN B CA 1
ATOM 2554 C C . GLN B 1 88 ? 18.234 25.203 -1.709 1 96.81 88 GLN B C 1
ATOM 2556 O O . GLN B 1 88 ? 17.641 25.172 -0.625 1 96.81 88 GLN B O 1
ATOM 2561 N N . LEU B 1 89 ? 18.891 26.25 -2.135 1 96.75 89 LEU B N 1
ATOM 2562 C CA . LEU B 1 89 ? 18.875 27.5 -1.38 1 96.75 89 LEU B CA 1
ATOM 2563 C C . LEU B 1 89 ? 17.438 28.016 -1.205 1 96.75 89 LEU B C 1
ATOM 2565 O O . LEU B 1 89 ? 17.047 28.422 -0.108 1 96.75 89 LEU B O 1
ATOM 2569 N N . MET B 1 90 ? 16.672 27.922 -2.295 1 96.81 90 MET B N 1
ATOM 2570 C CA . MET B 1 90 ? 15.273 28.328 -2.23 1 96.81 90 MET B CA 1
ATOM 2571 C C . MET B 1 90 ? 14.508 27.469 -1.221 1 96.81 90 MET B C 1
ATOM 2573 O O . MET B 1 90 ? 13.711 28 -0.44 1 96.81 90 MET B O 1
ATOM 2577 N N . ALA B 1 91 ? 14.75 26.234 -1.27 1 97.06 91 ALA B N 1
ATOM 2578 C CA . ALA B 1 91 ? 14.078 25.328 -0.349 1 97.06 91 ALA B CA 1
ATOM 2579 C C . ALA B 1 91 ? 14.445 25.641 1.1 1 97.06 91 ALA B C 1
ATOM 2581 O O . ALA B 1 91 ? 13.586 25.594 1.985 1 97.06 91 ALA B O 1
ATOM 2582 N N . MET B 1 92 ? 15.68 25.938 1.353 1 97.75 92 MET B N 1
ATOM 2583 C CA . MET B 1 92 ? 16.125 26.266 2.707 1 97.75 92 MET B CA 1
ATOM 2584 C C . MET B 1 92 ? 15.484 27.547 3.205 1 97.75 92 MET B C 1
ATOM 2586 O O . MET B 1 92 ? 15.008 27.625 4.34 1 97.75 92 MET B O 1
ATOM 2590 N N . ILE B 1 93 ? 15.414 28.516 2.377 1 97.88 93 ILE B N 1
ATOM 2591 C CA . ILE B 1 93 ? 14.906 29.828 2.779 1 97.88 93 ILE B CA 1
ATOM 2592 C C . ILE B 1 93 ? 13.383 29.766 2.9 1 97.88 93 ILE B C 1
ATOM 2594 O O . ILE B 1 93 ? 12.828 30.062 3.963 1 97.88 93 ILE B O 1
ATOM 2598 N N . LEU B 1 94 ? 12.75 29.375 1.778 1 97.88 94 LEU B N 1
ATOM 2599 C CA . LEU B 1 94 ? 11.289 29.344 1.771 1 97.88 94 LEU B CA 1
ATOM 2600 C C . LEU B 1 94 ? 10.766 28.297 2.738 1 97.88 94 LEU B C 1
ATOM 2602 O O . LEU B 1 94 ? 9.781 28.531 3.443 1 97.88 94 LEU B O 1
ATOM 2606 N N . GLY B 1 95 ? 11.406 27.172 2.723 1 97.88 95 GLY B N 1
ATOM 2607 C CA . GLY B 1 95 ? 11.047 26.141 3.693 1 97.88 95 GLY B CA 1
ATOM 2608 C C . GLY B 1 95 ? 11.273 26.578 5.129 1 97.88 95 GLY B C 1
ATOM 2609 O O . GLY B 1 95 ? 10.477 26.25 6.016 1 97.88 95 GLY B O 1
ATOM 2610 N N . GLY B 1 96 ? 12.336 27.266 5.355 1 98.31 96 GLY B N 1
ATOM 2611 C CA . GLY B 1 96 ? 12.617 27.797 6.676 1 98.31 96 GLY B CA 1
ATOM 2612 C C . GLY B 1 96 ? 11.562 28.797 7.152 1 98.31 96 GLY B C 1
ATOM 2613 O O . GLY B 1 96 ? 11.062 28.688 8.273 1 98.31 96 GLY B O 1
ATOM 2614 N N . VAL B 1 97 ? 11.242 29.703 6.32 1 98.62 97 VAL B N 1
ATOM 2615 C CA . VAL B 1 97 ? 10.242 30.719 6.652 1 98.62 97 VAL B CA 1
ATOM 2616 C C . VAL B 1 97 ? 8.898 30.047 6.93 1 98.62 97 VAL B C 1
ATOM 2618 O O . VAL B 1 97 ? 8.281 30.281 7.969 1 98.62 97 VAL B O 1
ATOM 2621 N N . CYS B 1 98 ? 8.484 29.188 6.039 1 98.62 98 CYS B N 1
ATOM 2622 C CA . CYS B 1 98 ? 7.211 28.5 6.203 1 98.62 98 CYS B CA 1
ATOM 2623 C C . CYS B 1 98 ? 7.238 27.594 7.426 1 98.62 98 CYS B C 1
ATOM 2625 O O . CYS B 1 98 ? 6.23 27.453 8.125 1 98.62 98 CYS B O 1
ATOM 2627 N N . GLY B 1 99 ? 8.398 26.953 7.637 1 98.69 99 GLY B N 1
ATOM 2628 C CA . GLY B 1 99 ? 8.547 26.125 8.828 1 98.69 99 GLY B CA 1
ATOM 2629 C C . GLY B 1 99 ? 8.375 26.906 10.117 1 98.69 99 GLY B C 1
ATOM 2630 O O . GLY B 1 99 ? 7.695 26.438 11.039 1 98.69 99 GLY B O 1
ATOM 2631 N N . VAL B 1 100 ? 8.945 28.047 10.172 1 98.69 100 VAL B N 1
ATOM 2632 C CA . VAL B 1 100 ? 8.844 28.875 11.367 1 98.69 100 VAL B CA 1
ATOM 2633 C C . VAL B 1 100 ? 7.395 29.344 11.555 1 98.69 100 VAL B C 1
ATOM 2635 O O . VAL B 1 100 ? 6.867 29.312 12.664 1 98.69 100 VAL B O 1
ATOM 2638 N N . LEU B 1 101 ? 6.762 29.75 10.469 1 98.69 101 LEU B N 1
ATOM 2639 C CA . LEU B 1 101 ? 5.355 30.141 10.547 1 98.69 101 LEU B CA 1
ATOM 2640 C C . LEU B 1 101 ? 4.508 28.984 11.078 1 98.69 101 LEU B C 1
ATOM 2642 O O . LEU B 1 101 ? 3.666 29.188 11.961 1 98.69 101 LEU B O 1
ATOM 2646 N N . THR B 1 102 ? 4.75 27.812 10.547 1 98.69 102 THR B N 1
ATOM 2647 C CA . THR B 1 102 ? 4.012 26.625 10.969 1 98.69 102 THR B CA 1
ATOM 2648 C C . THR B 1 102 ? 4.254 26.328 12.445 1 98.69 102 THR B C 1
ATOM 2650 O O . THR B 1 102 ? 3.318 26.031 13.188 1 98.69 102 THR B O 1
ATOM 2653 N N . LEU B 1 103 ? 5.508 26.438 12.828 1 98.62 103 LEU B N 1
ATOM 2654 C CA . LEU B 1 103 ? 5.871 26.109 14.203 1 98.62 103 LEU B CA 1
ATOM 2655 C C . LEU B 1 103 ? 5.23 27.094 15.18 1 98.62 103 LEU B C 1
ATOM 2657 O O . LEU B 1 103 ? 4.641 26.688 16.188 1 98.62 103 LEU B O 1
ATOM 2661 N N . VAL B 1 104 ? 5.316 28.391 14.867 1 98.25 104 VAL B N 1
ATOM 2662 C CA . VAL B 1 104 ? 4.758 29.422 15.734 1 98.25 104 VAL B CA 1
ATOM 2663 C C . VAL B 1 104 ? 3.236 29.312 15.758 1 98.25 104 VAL B C 1
ATOM 2665 O O . VAL B 1 104 ? 2.629 29.266 16.828 1 98.25 104 VAL B O 1
ATOM 2668 N N . GLY B 1 105 ? 2.643 29.234 14.578 1 97.88 105 GLY B N 1
ATOM 2669 C CA . GLY B 1 105 ? 1.198 29.094 14.508 1 97.88 105 GLY B CA 1
ATOM 2670 C C . GLY B 1 105 ? 0.695 27.812 15.148 1 97.88 105 GLY B C 1
ATOM 2671 O O . GLY B 1 105 ? -0.284 27.828 15.898 1 97.88 105 GLY B O 1
ATOM 2672 N N . GLY B 1 106 ? 1.354 26.719 14.852 1 97.75 106 GLY B N 1
ATOM 2673 C CA . GLY B 1 106 ? 0.962 25.438 15.406 1 97.75 106 GLY B CA 1
ATOM 2674 C C . GLY B 1 106 ? 1.116 25.375 16.922 1 97.75 106 GLY B C 1
ATOM 2675 O O . GLY B 1 106 ? 0.283 24.781 17.609 1 97.75 106 GLY B O 1
ATOM 2676 N N . ALA B 1 107 ? 2.221 25.922 17.422 1 97.81 107 ALA B N 1
ATOM 2677 C CA . ALA B 1 107 ? 2.416 25.984 18.875 1 97.81 107 ALA B CA 1
ATOM 2678 C C . ALA B 1 107 ? 1.297 26.766 19.547 1 97.81 107 ALA B C 1
ATOM 2680 O O . ALA B 1 107 ? 0.784 26.359 20.594 1 97.81 107 ALA B O 1
ATOM 2681 N N . GLY B 1 108 ? 0.958 27.906 18.9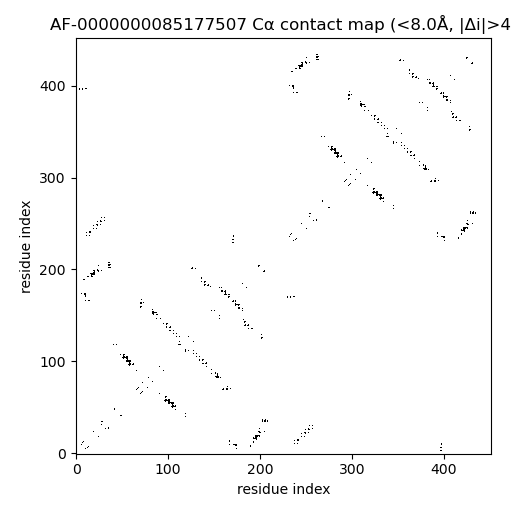22 1 96.56 108 GLY B N 1
ATOM 2682 C CA . GLY B 1 108 ? -0.167 28.672 19.438 1 96.56 108 GLY B CA 1
ATOM 2683 C C . GLY B 1 108 ? -1.46 27.875 19.484 1 96.56 108 GLY B C 1
ATOM 2684 O O . GLY B 1 108 ? -2.178 27.891 20.484 1 96.56 108 GLY B O 1
ATOM 2685 N N . LEU B 1 109 ? -1.737 27.156 18.391 1 95.56 109 LEU B N 1
ATOM 2686 C CA . LEU B 1 109 ? -2.943 26.328 18.328 1 95.56 109 LEU B CA 1
ATOM 2687 C C . LEU B 1 109 ? -2.902 25.219 19.359 1 95.56 109 LEU B C 1
ATOM 2689 O O . LEU B 1 109 ? -3.918 24.906 20 1 95.56 109 LEU B O 1
ATOM 2693 N N . LEU B 1 110 ? -1.728 24.625 19.516 1 95.81 110 LEU B N 1
ATOM 2694 C CA . LEU B 1 110 ? -1.582 23.531 20.469 1 95.81 110 LEU B CA 1
ATOM 2695 C C . LEU B 1 110 ? -1.781 24.031 21.906 1 95.81 110 LEU B C 1
ATOM 2697 O O . LEU B 1 110 ? -2.498 23.406 22.688 1 95.81 110 LEU B O 1
ATOM 2701 N N . ILE B 1 111 ? -1.128 25.156 22.219 1 95.19 111 ILE B N 1
ATOM 2702 C CA . ILE B 1 111 ? -1.259 25.734 23.562 1 95.19 111 ILE B CA 1
ATOM 2703 C C . ILE B 1 111 ? -2.721 26.078 23.828 1 95.19 111 ILE B C 1
ATOM 2705 O O . ILE B 1 111 ? -3.248 25.781 24.906 1 95.19 111 ILE B O 1
ATOM 2709 N N . ARG B 1 112 ? -3.352 26.656 22.828 1 91.38 112 ARG B N 1
ATOM 2710 C CA . ARG B 1 112 ? -4.766 27 22.953 1 91.38 112 ARG B CA 1
ATOM 2711 C C . ARG B 1 112 ? -5.609 25.75 23.203 1 91.38 112 ARG B C 1
ATOM 2713 O O . ARG B 1 112 ? -6.492 25.75 24.062 1 91.38 112 ARG B O 1
ATOM 2720 N N . ARG B 1 113 ? -5.418 24.719 22.531 1 91 113 ARG B N 1
ATOM 2721 C CA . ARG B 1 113 ? -6.18 23.484 22.641 1 91 113 ARG B CA 1
ATOM 2722 C C . ARG B 1 113 ? -5.945 22.812 23.984 1 91 113 ARG B C 1
ATOM 2724 O O . ARG B 1 113 ? -6.844 22.172 24.531 1 91 113 ARG B O 1
ATOM 2731 N N . LEU B 1 114 ? -4.746 22.938 24.516 1 93.81 114 LEU B N 1
ATOM 2732 C CA . LEU B 1 114 ? -4.391 22.25 25.766 1 93.81 114 LEU B CA 1
ATOM 2733 C C . LEU B 1 114 ? -4.797 23.078 26.969 1 93.81 114 LEU B C 1
ATOM 2735 O O . LEU B 1 114 ? -5.035 22.531 28.047 1 93.81 114 LEU B O 1
ATOM 2739 N N . THR B 1 115 ? -4.91 24.406 26.828 1 92 115 THR B N 1
ATOM 2740 C CA . THR B 1 115 ? -5.07 25.25 28.016 1 92 115 THR B CA 1
ATOM 2741 C C . THR B 1 115 ? -6.484 25.828 28.078 1 92 115 THR B C 1
ATOM 2743 O O . THR B 1 115 ? -6.977 26.156 29.156 1 92 115 THR B O 1
ATOM 2746 N N . ASN B 1 116 ? -7.145 26.078 26.953 1 89.31 116 ASN B N 1
ATOM 2747 C CA . ASN B 1 116 ? -8.516 26.578 26.938 1 89.31 116 ASN B CA 1
ATOM 2748 C C . ASN B 1 116 ? -9.508 25.469 27.297 1 89.31 116 ASN B C 1
ATOM 2750 O O . ASN B 1 116 ? -9.625 24.484 26.562 1 89.31 116 ASN B O 1
ATOM 2754 N N . PRO B 1 117 ? -10.18 25.562 28.359 1 89.75 117 PRO B N 1
ATOM 2755 C CA . PRO B 1 117 ? -11.055 24.484 28.828 1 89.75 117 PRO B CA 1
ATOM 2756 C C . PRO B 1 117 ? -12.156 24.156 27.828 1 89.75 117 PRO B C 1
ATOM 2758 O O . PRO B 1 117 ? -12.523 22.984 27.672 1 89.75 117 PRO B O 1
ATOM 2761 N N . ARG B 1 118 ? -12.758 25.109 27.188 1 86 118 ARG B N 1
ATOM 2762 C CA . ARG B 1 118 ? -13.836 24.859 26.234 1 86 118 ARG B CA 1
ATOM 2763 C C . ARG B 1 118 ? -13.328 24.094 25.031 1 86 118 ARG B C 1
ATOM 2765 O O . ARG B 1 118 ? -13.984 23.15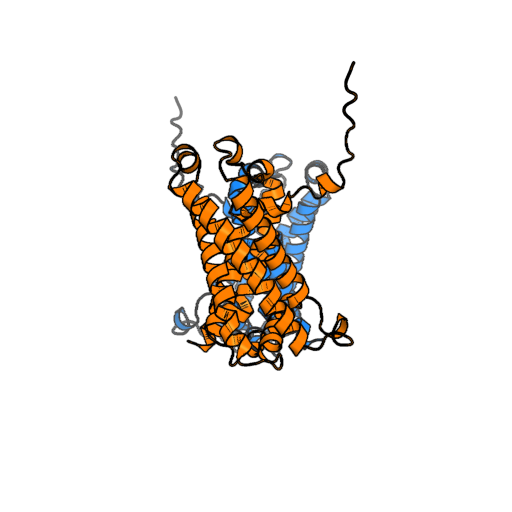6 24.562 1 86 118 ARG B O 1
ATOM 2772 N N . ILE B 1 119 ? -12.195 24.484 24.547 1 87.06 119 ILE B N 1
ATOM 2773 C CA . ILE B 1 119 ? -11.617 23.844 23.359 1 87.06 119 ILE B CA 1
ATOM 2774 C C . ILE B 1 119 ? -11.117 22.453 23.734 1 87.06 119 ILE B C 1
ATOM 2776 O O . ILE B 1 119 ? -11.328 21.484 22.984 1 87.06 119 ILE B O 1
ATOM 2780 N N . ARG B 1 120 ? -10.461 22.297 24.891 1 89.38 120 ARG B N 1
ATOM 2781 C CA . ARG B 1 120 ? -9.953 21 25.344 1 89.38 120 ARG B CA 1
ATOM 2782 C C . ARG B 1 120 ? -11.078 20 25.5 1 89.38 120 ARG B C 1
ATOM 2784 O O . ARG B 1 120 ? -10.914 18.812 25.172 1 89.38 120 ARG B O 1
ATOM 2791 N N . ALA B 1 121 ? -12.227 20.453 25.875 1 87.31 121 ALA B N 1
ATOM 2792 C CA . ALA B 1 121 ? -13.375 19.578 26.094 1 87.31 121 ALA B CA 1
ATOM 2793 C C . ALA B 1 121 ? -13.898 19.016 24.781 1 87.31 121 ALA B C 1
ATOM 2795 O O . ALA B 1 121 ? -14.5 17.938 24.75 1 87.31 121 ALA B O 1
ATOM 2796 N N . THR B 1 122 ? -13.641 19.703 23.75 1 84.12 122 THR B N 1
ATOM 2797 C CA . THR B 1 122 ? -14.156 19.266 22.453 1 84.12 122 THR B CA 1
ATOM 2798 C C . THR B 1 122 ? -13.055 18.656 21.609 1 84.12 122 THR B C 1
ATOM 2800 O O . THR B 1 122 ? -13.289 18.234 20.469 1 84.12 122 THR B O 1
ATOM 2803 N N . SER B 1 123 ? -11.875 18.594 22.203 1 88.06 123 SER B N 1
ATOM 2804 C CA . SER B 1 123 ? -10.742 18.047 21.453 1 88.06 123 SER B CA 1
ATOM 2805 C C . SER B 1 123 ? -10.547 16.562 21.75 1 88.06 123 SER B C 1
ATOM 2807 O O . SER B 1 123 ? -10.547 16.156 22.922 1 88.06 123 SER B O 1
ATOM 2809 N N . THR B 1 124 ? -10.406 15.797 20.719 1 88.25 124 THR B N 1
ATOM 2810 C CA . THR B 1 124 ? -10.094 14.383 20.891 1 88.25 124 THR B CA 1
ATOM 2811 C C . THR B 1 124 ? -8.586 14.172 21.031 1 88.25 124 THR B C 1
ATOM 2813 O O . THR B 1 124 ? -7.797 15.062 20.703 1 88.25 124 THR B O 1
ATOM 2816 N N . THR B 1 125 ? -8.227 13.016 21.547 1 91.06 125 THR B N 1
ATOM 2817 C CA . THR B 1 125 ? -6.812 12.656 21.641 1 91.06 125 THR B CA 1
ATOM 2818 C C . THR B 1 125 ? -6.16 12.656 20.25 1 91.06 125 THR B C 1
ATOM 2820 O O . THR B 1 125 ? -5.012 13.07 20.109 1 91.06 125 THR B O 1
ATOM 2823 N N . ALA B 1 126 ? -6.871 12.219 19.266 1 89.62 126 ALA B N 1
ATOM 2824 C CA . ALA B 1 126 ? -6.355 12.172 17.906 1 89.62 126 ALA B CA 1
ATOM 2825 C C . ALA B 1 126 ? -6.055 13.578 17.375 1 89.62 126 ALA B C 1
ATOM 2827 O O . ALA B 1 126 ? -5.07 13.781 16.672 1 89.62 126 ALA B O 1
ATOM 2828 N N . ASP B 1 127 ? -6.809 14.531 17.781 1 90.62 127 ASP B N 1
ATOM 2829 C CA . ASP B 1 127 ? -6.602 15.922 17.375 1 90.62 127 ASP B CA 1
ATOM 2830 C C . ASP B 1 127 ? -5.293 16.469 17.938 1 90.62 127 ASP B C 1
ATOM 2832 O O . ASP B 1 127 ? -4.523 17.109 17.219 1 90.62 127 ASP B O 1
ATOM 2836 N N . ILE B 1 128 ? -5.09 16.141 19.125 1 94 128 ILE B N 1
ATOM 2837 C CA . ILE B 1 128 ? -3.9 16.641 19.797 1 94 128 ILE B CA 1
ATOM 2838 C C . ILE B 1 128 ? -2.66 15.938 19.25 1 94 128 ILE B C 1
ATOM 2840 O O . ILE B 1 128 ? -1.651 16.578 18.953 1 94 128 ILE B O 1
ATOM 2844 N N . LEU B 1 129 ? -2.787 14.664 19.062 1 95.5 129 LEU B N 1
ATOM 2845 C CA . LEU B 1 129 ? -1.652 13.867 18.625 1 95.5 129 LEU B CA 1
ATOM 2846 C C . LEU B 1 129 ? -1.215 14.289 17.219 1 95.5 129 LEU B C 1
ATOM 2848 O O . LEU B 1 129 ? -0.017 14.406 16.953 1 95.5 129 LEU B O 1
ATOM 2852 N N . ILE B 1 130 ? -2.176 14.516 16.359 1 96.56 130 ILE B N 1
ATOM 2853 C CA . ILE B 1 130 ? -1.813 14.844 14.984 1 96.56 130 ILE B CA 1
ATOM 2854 C C . ILE B 1 130 ? -1.136 16.219 14.945 1 96.56 130 ILE B C 1
ATOM 2856 O O . ILE B 1 130 ? -0.188 16.422 14.188 1 96.56 130 ILE B O 1
ATOM 2860 N N . LEU B 1 131 ? -1.604 17.141 15.742 1 96.94 131 LEU B N 1
ATOM 2861 C CA . LEU B 1 131 ? -0.966 18.453 15.805 1 96.94 131 LEU B CA 1
ATOM 2862 C C . LEU B 1 131 ? 0.448 18.344 16.359 1 96.94 131 LEU B C 1
ATOM 2864 O O . LEU B 1 131 ? 1.373 18.969 15.852 1 96.94 131 LEU B O 1
ATOM 2868 N N . CYS B 1 132 ? 0.64 17.531 17.359 1 98.25 132 CYS B N 1
ATOM 2869 C CA . CYS B 1 132 ? 1.968 17.312 17.906 1 98.25 132 CYS B CA 1
ATOM 2870 C C . CYS B 1 132 ? 2.896 16.688 16.875 1 98.25 132 CYS B C 1
ATOM 2872 O O . CYS B 1 132 ? 4.039 17.125 16.719 1 98.25 132 CYS B O 1
ATOM 2874 N N . ILE B 1 133 ? 2.428 15.703 16.203 1 98.56 133 ILE B N 1
ATOM 2875 C CA . ILE B 1 133 ? 3.225 15.016 15.203 1 98.56 133 ILE B CA 1
ATOM 2876 C C . ILE B 1 133 ? 3.625 15.992 14.102 1 98.56 133 ILE B C 1
ATOM 2878 O O . ILE B 1 133 ? 4.762 15.969 13.625 1 98.56 133 ILE B O 1
ATOM 2882 N N . LEU B 1 134 ? 2.717 16.859 13.703 1 98.56 134 LEU B N 1
ATOM 2883 C CA . LEU B 1 134 ? 3.016 17.859 12.68 1 98.56 134 LEU B CA 1
ATOM 2884 C C . LEU B 1 134 ? 4.09 18.828 13.164 1 98.56 134 LEU B C 1
ATOM 2886 O O . LEU B 1 134 ? 4.988 19.203 12.398 1 98.56 134 LEU B O 1
ATOM 2890 N N . LEU B 1 135 ? 4.008 19.219 14.414 1 98.69 135 LEU B N 1
ATOM 2891 C CA . LEU B 1 135 ? 5 20.141 14.953 1 98.69 135 LEU B CA 1
ATOM 2892 C C . LEU B 1 135 ? 6.359 19.469 15.078 1 98.69 135 LEU B C 1
ATOM 2894 O O . LEU B 1 135 ? 7.391 20.078 14.805 1 98.69 135 LEU B O 1
ATOM 2898 N N . ILE B 1 136 ? 6.387 18.219 15.484 1 98.81 136 ILE B N 1
ATOM 2899 C CA . ILE B 1 136 ? 7.629 17.469 15.539 1 98.81 136 ILE B CA 1
ATOM 2900 C C . ILE B 1 136 ? 8.227 17.344 14.141 1 98.81 136 ILE B C 1
ATOM 2902 O O . ILE B 1 136 ? 9.43 17.531 13.953 1 98.81 136 ILE B O 1
ATOM 2906 N N . GLN B 1 137 ? 7.371 17.016 13.18 1 98.81 137 GLN B N 1
ATOM 2907 C CA . GLN B 1 137 ? 7.789 16.953 11.781 1 98.81 137 GLN B CA 1
ATOM 2908 C C . GLN B 1 137 ? 8.398 18.281 11.336 1 98.81 137 GLN B C 1
ATOM 2910 O O . GLN B 1 137 ? 9.422 18.297 10.641 1 98.81 137 GLN B O 1
ATOM 2915 N N . CYS B 1 138 ? 7.727 19.344 11.719 1 98.69 138 CYS B N 1
ATOM 2916 C CA . CYS B 1 138 ? 8.211 20.672 11.383 1 98.69 138 CYS B CA 1
ATOM 2917 C C . CYS B 1 138 ? 9.578 20.938 12 1 98.69 138 CYS B C 1
ATOM 2919 O O . CYS B 1 138 ? 10.477 21.438 11.328 1 98.69 138 CYS B O 1
ATOM 2921 N N . VAL B 1 139 ? 9.75 20.594 13.227 1 98.75 139 VAL B N 1
ATOM 2922 C CA . VAL B 1 139 ? 11.031 20.766 13.914 1 98.75 139 VAL B CA 1
ATOM 2923 C C . VAL B 1 139 ? 12.109 19.953 13.211 1 98.75 139 VAL B C 1
ATOM 2925 O O . VAL B 1 139 ? 13.219 20.438 12.984 1 98.75 139 VAL B O 1
ATOM 2928 N N . LEU B 1 140 ? 11.781 18.734 12.875 1 98.62 140 LEU B N 1
ATOM 2929 C CA . LEU B 1 140 ? 12.719 17.906 12.133 1 98.62 140 LEU B CA 1
ATOM 2930 C C . LEU B 1 140 ? 13.094 18.547 10.805 1 98.62 140 LEU B C 1
ATOM 2932 O O . LEU B 1 140 ? 14.273 18.594 10.453 1 98.62 140 LEU B O 1
ATOM 2936 N N . GLY B 1 141 ? 12.094 19.062 10.117 1 98.5 141 GLY B N 1
ATOM 2937 C CA . GLY B 1 141 ? 12.359 19.734 8.859 1 98.5 141 GLY B CA 1
ATOM 2938 C C . GLY B 1 141 ? 13.281 20.938 9.008 1 98.5 141 GLY B C 1
ATOM 2939 O O . GLY B 1 141 ? 14.242 21.078 8.258 1 98.5 141 GLY B O 1
ATOM 2940 N N . LEU B 1 142 ? 12.984 21.734 9.961 1 98.56 142 LEU B N 1
ATOM 2941 C CA . LEU B 1 142 ? 13.828 22.906 10.219 1 98.56 142 LEU B CA 1
ATOM 2942 C C . LEU B 1 142 ? 15.242 22.484 10.609 1 98.56 142 LEU B C 1
ATOM 2944 O O . LEU B 1 142 ? 16.219 23.125 10.227 1 98.56 142 LEU B O 1
ATOM 2948 N N . ALA B 1 143 ? 15.344 21.406 11.312 1 98.44 143 ALA B N 1
ATOM 2949 C CA . ALA B 1 143 ? 16.625 20.906 11.797 1 98.44 143 ALA B CA 1
ATOM 2950 C C . ALA B 1 143 ? 17.469 20.344 10.648 1 98.44 143 ALA B C 1
ATOM 2952 O O . ALA B 1 143 ? 18.672 20.125 10.805 1 98.44 143 ALA B O 1
ATOM 2953 N N . THR B 1 144 ? 16.859 20.078 9.492 1 98.06 144 THR B N 1
ATOM 2954 C CA . THR B 1 144 ? 17.609 19.578 8.344 1 98.06 144 THR B CA 1
ATOM 2955 C C . THR B 1 144 ? 18.406 20.719 7.688 1 98.06 144 THR B C 1
ATOM 2957 O O . THR B 1 144 ? 19.344 20.453 6.93 1 98.06 144 THR B O 1
ATOM 2960 N N . ILE B 1 145 ? 18.062 21.984 7.93 1 97.81 145 ILE B N 1
ATOM 2961 C CA . ILE B 1 145 ? 18.578 23.125 7.184 1 97.81 145 ILE B CA 1
ATOM 2962 C C . ILE B 1 145 ? 20.078 23.266 7.426 1 97.81 145 ILE B C 1
ATOM 2964 O O . ILE B 1 145 ? 20.859 23.391 6.477 1 97.81 145 ILE B O 1
ATOM 2968 N N . PRO B 1 146 ? 20.594 23.172 8.672 1 97.31 146 PRO B N 1
ATOM 2969 C CA . PRO B 1 146 ? 22.047 23.266 8.859 1 97.31 146 PRO B CA 1
ATOM 2970 C C . PRO B 1 146 ? 22.812 22.141 8.164 1 97.31 146 PRO B C 1
ATOM 2972 O O . PRO B 1 146 ? 23.969 22.328 7.762 1 97.31 146 PRO B O 1
ATOM 2975 N N . PHE B 1 147 ? 22.25 21.016 8.031 1 96.5 147 PHE B N 1
ATOM 2976 C CA . PHE B 1 147 ? 22.891 19.891 7.363 1 96.5 147 PHE B CA 1
ATOM 2977 C C . PHE B 1 147 ? 22.906 20.094 5.852 1 96.5 147 PHE B C 1
ATOM 2979 O O . PHE B 1 147 ? 23.891 19.766 5.184 1 96.5 147 PHE B O 1
ATOM 2986 N N . SER B 1 148 ? 21.812 20.625 5.328 1 96.56 148 SER B N 1
ATOM 2987 C CA . SER B 1 148 ? 21.781 20.984 3.912 1 96.56 148 SER B CA 1
ATOM 2988 C C . SER B 1 148 ? 22.797 22.062 3.586 1 96.56 148 SER B C 1
ATOM 2990 O O . SER B 1 148 ? 23.453 22.016 2.533 1 96.56 148 SER B O 1
ATOM 2992 N N . ALA B 1 149 ? 22.953 22.984 4.5 1 96.38 149 ALA B N 1
ATOM 2993 C CA . ALA B 1 149 ? 23.844 24.125 4.301 1 96.38 149 ALA B CA 1
ATOM 2994 C C . ALA B 1 149 ? 25.297 23.672 4.191 1 96.38 149 ALA B C 1
ATOM 2996 O O . ALA B 1 149 ? 26.141 24.391 3.672 1 96.38 149 ALA B O 1
ATOM 2997 N N . GLN B 1 150 ? 25.578 22.453 4.629 1 96.56 150 GLN B N 1
ATOM 2998 C CA . GLN B 1 150 ? 26.922 21.906 4.531 1 96.56 150 GLN B CA 1
ATOM 2999 C C . GLN B 1 150 ? 27.219 21.453 3.107 1 96.56 150 GLN B C 1
ATOM 3001 O O . GLN B 1 150 ? 28.375 21.188 2.764 1 96.56 150 GLN B O 1
ATOM 3006 N N . HIS B 1 151 ? 26.219 21.359 2.258 1 95.62 151 HIS B N 1
ATOM 3007 C CA . HIS B 1 151 ? 26.344 20.938 0.87 1 95.62 151 HIS B CA 1
ATOM 3008 C C . HIS B 1 151 ? 25.719 21.953 -0.081 1 95.62 151 HIS B C 1
ATOM 3010 O O . HIS B 1 151 ? 24.75 21.641 -0.774 1 95.62 151 HIS B O 1
ATOM 3016 N N . PRO B 1 152 ? 26.312 23.078 -0.2 1 94.38 152 PRO B N 1
ATOM 3017 C CA . PRO B 1 152 ? 25.703 24.188 -0.951 1 94.38 152 PRO B CA 1
ATOM 3018 C C . PRO B 1 152 ? 25.609 23.891 -2.449 1 94.38 152 PRO B C 1
ATOM 3020 O O . PRO B 1 152 ? 24.922 24.609 -3.178 1 94.38 152 PRO B O 1
ATOM 3023 N N . ASP B 1 153 ? 26.297 22.828 -2.934 1 95.44 153 ASP B N 1
ATOM 3024 C CA . ASP B 1 153 ? 26.281 22.5 -4.352 1 95.44 153 ASP B CA 1
ATOM 3025 C C . ASP B 1 153 ? 24.969 21.828 -4.75 1 95.44 153 ASP B C 1
ATOM 3027 O O . ASP B 1 153 ? 24.75 21.531 -5.926 1 95.44 153 ASP B O 1
ATOM 3031 N N . GLY B 1 154 ? 24.109 21.469 -3.814 1 94.62 154 GLY B N 1
ATOM 3032 C CA . GLY B 1 154 ? 22.812 20.875 -4.102 1 94.62 154 GLY B CA 1
ATOM 3033 C C . GLY B 1 154 ? 22.844 19.359 -4.113 1 94.62 154 GLY B C 1
ATOM 3034 O O . GLY B 1 154 ? 21.859 18.719 -4.488 1 94.62 154 GLY B O 1
ATOM 3035 N N . SER B 1 155 ? 23.969 18.844 -3.773 1 94.75 155 SER B N 1
ATOM 3036 C CA . SER B 1 155 ? 24.141 17.391 -3.852 1 94.75 155 SER B CA 1
ATOM 3037 C C . SER B 1 155 ? 23.188 16.672 -2.9 1 94.75 155 SER B C 1
ATOM 3039 O O . SER B 1 155 ? 22.625 15.633 -3.244 1 94.75 155 SER B O 1
ATOM 3041 N N . GLU B 1 156 ? 23.016 17.281 -1.73 1 94.38 156 GLU B N 1
ATOM 3042 C CA . GLU B 1 156 ? 22.109 16.672 -0.765 1 94.38 156 GLU B CA 1
ATOM 3043 C C . GLU B 1 156 ? 20.672 16.703 -1.271 1 94.38 156 GLU B C 1
ATOM 3045 O O . GLU B 1 156 ? 19.953 15.711 -1.186 1 94.38 156 GLU B O 1
ATOM 3050 N N . MET B 1 157 ? 20.328 17.797 -1.776 1 94.81 157 MET B N 1
ATOM 3051 C CA . MET B 1 157 ? 18.984 17.953 -2.34 1 94.81 157 MET B CA 1
ATOM 3052 C C . MET B 1 157 ? 18.766 16.969 -3.482 1 94.81 157 MET B C 1
ATOM 3054 O O . MET B 1 157 ? 17.672 16.406 -3.617 1 94.81 157 MET B O 1
ATOM 3058 N N . LEU B 1 158 ? 19.734 16.766 -4.258 1 95.38 158 LEU B N 1
ATOM 3059 C CA . LEU B 1 158 ? 19.609 15.859 -5.391 1 95.38 158 LEU B CA 1
ATOM 3060 C C . LEU B 1 158 ? 19.312 14.438 -4.922 1 95.38 158 LEU B C 1
ATOM 3062 O O . LEU B 1 158 ? 18.469 13.758 -5.512 1 95.38 158 LEU B O 1
ATOM 3066 N N . LYS B 1 159 ? 19.938 13.992 -3.91 1 97.12 159 LYS B N 1
ATOM 3067 C CA . LYS B 1 159 ? 19.688 12.672 -3.346 1 97.12 159 LYS B CA 1
ATOM 3068 C C . LYS B 1 159 ? 18.234 12.516 -2.9 1 97.12 159 LYS B C 1
ATOM 3070 O O . LYS B 1 159 ? 17.594 11.5 -3.189 1 97.12 159 LYS B O 1
ATOM 3075 N N . LEU B 1 160 ? 17.781 13.5 -2.242 1 97.62 160 LEU B N 1
ATOM 3076 C CA . LEU B 1 160 ? 16.438 13.469 -1.706 1 97.62 160 LEU B CA 1
ATOM 3077 C C . LEU B 1 160 ? 15.406 13.516 -2.83 1 97.62 160 LEU B C 1
ATOM 3079 O O . LEU B 1 160 ? 14.422 12.773 -2.811 1 97.62 160 LEU B O 1
ATOM 3083 N N . VAL B 1 161 ? 15.609 14.352 -3.783 1 97.25 161 VAL B N 1
ATOM 3084 C CA . VAL B 1 161 ? 14.719 14.477 -4.934 1 97.25 161 VAL B CA 1
ATOM 3085 C C . VAL B 1 161 ? 14.719 13.164 -5.727 1 97.25 161 VAL B C 1
ATOM 3087 O O . VAL B 1 161 ? 13.656 12.688 -6.137 1 97.25 161 VAL B O 1
ATOM 3090 N N . ASP B 1 162 ? 15.852 12.625 -5.93 1 97.38 162 ASP B N 1
ATOM 3091 C CA . ASP B 1 162 ? 15.945 11.375 -6.68 1 97.38 162 ASP B CA 1
ATOM 3092 C C . ASP B 1 162 ? 15.203 10.242 -5.961 1 97.38 162 ASP B C 1
ATOM 3094 O O . ASP B 1 162 ? 14.578 9.406 -6.605 1 97.38 162 ASP B O 1
ATOM 3098 N N . TRP B 1 163 ? 15.344 10.25 -4.688 1 98.19 163 TRP B N 1
ATOM 3099 C CA . TRP B 1 163 ? 14.609 9.258 -3.916 1 98.19 163 TRP B CA 1
ATOM 3100 C C . TRP B 1 163 ? 13.102 9.414 -4.117 1 98.19 163 TRP B C 1
ATOM 3102 O O . TRP B 1 163 ? 12.406 8.453 -4.445 1 98.19 163 TRP B O 1
ATOM 3112 N N . ALA B 1 164 ? 12.648 10.617 -3.93 1 97.94 164 ALA B N 1
ATOM 3113 C CA . ALA B 1 164 ? 11.219 10.883 -4.039 1 97.94 164 ALA B CA 1
ATOM 3114 C C . ALA B 1 164 ? 10.703 10.547 -5.438 1 97.94 164 ALA B C 1
ATOM 3116 O O . ALA B 1 164 ? 9.656 9.914 -5.582 1 97.94 164 ALA B O 1
ATOM 3117 N N . GLN B 1 165 ? 11.43 10.906 -6.402 1 97.38 165 GLN B N 1
ATOM 3118 C CA . GLN B 1 165 ? 11.023 10.664 -7.781 1 97.38 165 GLN B CA 1
ATOM 3119 C C . GLN B 1 165 ? 11.047 9.172 -8.102 1 97.38 165 GLN B C 1
ATOM 3121 O O . GLN B 1 165 ? 10.18 8.672 -8.828 1 97.38 165 GLN B O 1
ATOM 3126 N N . SER B 1 166 ? 12.039 8.516 -7.621 1 97.19 166 SER B N 1
ATOM 3127 C CA . SER B 1 166 ? 12.086 7.066 -7.801 1 97.19 166 SER B CA 1
ATOM 3128 C C . SER B 1 166 ? 10.852 6.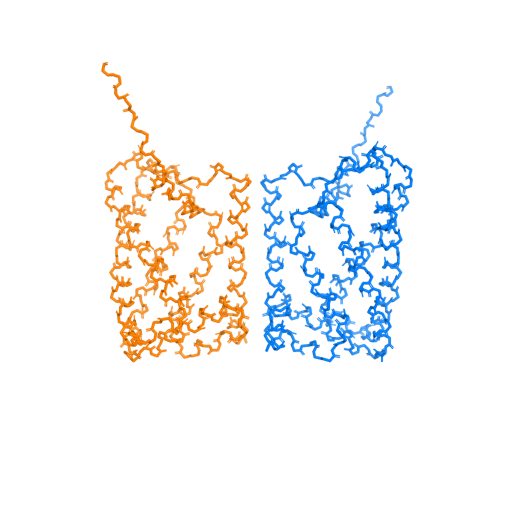398 -7.207 1 97.19 166 SER B C 1
ATOM 3130 O O . SER B 1 166 ? 10.258 5.508 -7.824 1 97.19 166 SER B O 1
ATOM 3132 N N . VAL B 1 167 ? 10.453 6.832 -6.059 1 97.38 167 VAL B N 1
ATOM 3133 C CA . VAL B 1 167 ? 9.305 6.266 -5.359 1 97.38 167 VAL B CA 1
ATOM 3134 C C . VAL B 1 167 ? 8.031 6.516 -6.164 1 97.38 167 VAL B C 1
ATOM 3136 O O . VAL B 1 167 ? 7.277 5.586 -6.453 1 97.38 167 VAL B O 1
ATOM 3139 N N . VAL B 1 168 ? 7.84 7.715 -6.641 1 96.31 168 VAL B N 1
ATOM 3140 C CA . VAL B 1 168 ? 6.555 8.062 -7.238 1 96.31 168 VAL B CA 1
ATOM 3141 C C . VAL B 1 168 ? 6.488 7.531 -8.672 1 96.31 168 VAL B C 1
ATOM 3143 O O . VAL B 1 168 ? 5.406 7.414 -9.25 1 96.31 168 VAL B O 1
ATOM 3146 N N . THR B 1 169 ? 7.637 7.184 -9.219 1 95.94 169 THR B N 1
ATOM 3147 C CA . THR B 1 169 ? 7.648 6.617 -10.562 1 95.94 169 THR B CA 1
ATOM 3148 C C . THR B 1 169 ? 7.863 5.109 -10.516 1 95.94 169 THR B C 1
ATOM 3150 O O . THR B 1 169 ? 8.125 4.48 -11.547 1 95.94 169 THR B O 1
ATOM 3153 N N . PHE B 1 170 ? 7.93 4.504 -9.367 1 96.94 170 PHE B N 1
ATOM 3154 C CA . PHE B 1 170 ? 7.891 3.066 -9.117 1 96.94 170 PHE B CA 1
ATOM 3155 C C . PHE B 1 170 ? 9.188 2.404 -9.578 1 96.94 170 PHE B C 1
ATOM 3157 O O . PHE B 1 170 ? 9.164 1.312 -10.148 1 96.94 170 PHE B O 1
ATOM 3164 N N . HIS B 1 171 ? 10.227 3.145 -9.414 1 95.25 171 HIS B N 1
ATOM 3165 C CA . HIS B 1 171 ? 11.531 2.543 -9.664 1 95.25 171 HIS B CA 1
ATOM 3166 C C . HIS B 1 171 ? 12.039 1.805 -8.43 1 95.25 171 HIS B C 1
ATOM 3168 O O . HIS B 1 171 ? 11.852 2.27 -7.301 1 95.25 171 HIS B O 1
ATOM 3174 N N . GLY B 1 172 ? 12.703 0.717 -8.602 1 92.81 172 GLY B N 1
ATOM 3175 C CA . GLY B 1 172 ? 13.234 -0.062 -7.496 1 92.81 172 GLY B CA 1
ATOM 3176 C C . GLY B 1 172 ? 14.531 0.489 -6.945 1 92.81 172 GLY B C 1
ATOM 3177 O O . GLY B 1 172 ? 15.219 1.268 -7.613 1 92.81 172 GLY B O 1
ATOM 3178 N N . GLY B 1 173 ? 14.781 0.117 -5.707 1 95.25 173 GLY B N 1
ATOM 3179 C CA . GLY B 1 173 ? 16.047 0.469 -5.094 1 95.25 173 GLY B CA 1
ATOM 3180 C C . GLY B 1 173 ? 16.156 1.938 -4.727 1 95.25 173 GLY B C 1
ATOM 3181 O O . GLY B 1 173 ? 17.25 2.512 -4.734 1 95.25 173 GLY B O 1
ATOM 3182 N N . ALA B 1 174 ? 15.055 2.578 -4.465 1 97 174 ALA B N 1
ATOM 3183 C CA . ALA B 1 174 ? 15.023 4.004 -4.16 1 97 174 ALA B CA 1
ATOM 3184 C C . ALA B 1 174 ? 15.922 4.336 -2.971 1 97 174 ALA B C 1
ATOM 3186 O O . ALA B 1 174 ? 16.516 5.414 -2.91 1 97 174 ALA B O 1
ATOM 3187 N N . SER B 1 175 ? 16.062 3.385 -2.059 1 97.62 175 SER B N 1
ATOM 3188 C CA . SER B 1 175 ? 16.828 3.625 -0.831 1 97.62 175 SER B CA 1
ATOM 3189 C C . SER B 1 175 ? 18.281 3.93 -1.131 1 97.62 175 SER B C 1
ATOM 3191 O O . SER B 1 175 ? 18.953 4.594 -0.341 1 97.62 175 SER B O 1
ATOM 3193 N N . ALA B 1 176 ? 18.797 3.504 -2.266 1 97.25 176 ALA B N 1
ATOM 3194 C CA . ALA B 1 176 ? 20.188 3.719 -2.635 1 97.25 176 ALA B CA 1
ATOM 3195 C C . ALA B 1 176 ? 20.484 5.207 -2.816 1 97.25 176 ALA B C 1
ATOM 3197 O O . ALA B 1 176 ? 21.609 5.652 -2.6 1 97.25 176 ALA B O 1
ATOM 3198 N N . HIS B 1 177 ? 19.516 5.973 -3.18 1 97.75 177 HIS B N 1
ATOM 3199 C CA . HIS B 1 177 ? 19.703 7.406 -3.385 1 97.75 177 HIS B CA 1
ATOM 3200 C C . HIS B 1 177 ? 19.984 8.117 -2.066 1 97.75 177 HIS B C 1
ATOM 3202 O O . HIS B 1 177 ? 20.484 9.242 -2.062 1 97.75 177 HIS B O 1
ATOM 3208 N N . LEU B 1 178 ? 19.688 7.5 -0.945 1 97.81 178 LEU B N 1
ATOM 3209 C CA . LEU B 1 178 ? 19.797 8.156 0.353 1 97.81 178 LEU B CA 1
ATOM 3210 C C . LEU B 1 178 ? 21.125 7.82 1.025 1 97.81 178 LEU B C 1
ATOM 3212 O O . LEU B 1 178 ? 21.344 8.172 2.188 1 97.81 178 LEU B O 1
ATOM 3216 N N . ASP B 1 179 ? 21.984 7.145 0.294 1 96.81 179 ASP B N 1
ATOM 3217 C CA . ASP B 1 179 ? 23.297 6.836 0.851 1 96.81 179 ASP B CA 1
ATOM 3218 C C . ASP B 1 179 ? 24.047 8.109 1.219 1 96.81 179 ASP B C 1
ATOM 3220 O O . ASP B 1 179 ? 24.141 9.039 0.412 1 96.81 179 ASP B O 1
ATOM 3224 N N . GLY B 1 180 ? 24.484 8.156 2.486 1 95.62 180 GLY B N 1
ATOM 3225 C CA . GLY B 1 180 ? 25.297 9.273 2.928 1 95.62 180 GLY B CA 1
ATOM 3226 C C . GLY B 1 180 ? 24.484 10.445 3.453 1 95.62 180 GLY B C 1
ATOM 3227 O O . GLY B 1 180 ? 25.047 11.43 3.939 1 95.62 180 GLY B O 1
ATOM 3228 N N . VAL B 1 181 ? 23.188 10.359 3.32 1 96.19 181 VAL B N 1
ATOM 3229 C CA . VAL B 1 181 ? 22.344 11.445 3.811 1 96.19 181 VAL B CA 1
ATOM 3230 C C . VAL B 1 181 ? 22.328 11.438 5.336 1 96.19 181 VAL B C 1
ATOM 3232 O O . VAL B 1 181 ? 22.328 10.375 5.961 1 96.19 181 VAL B O 1
ATOM 3235 N N . ALA B 1 182 ? 22.359 12.617 5.953 1 97.12 182 ALA B N 1
ATOM 3236 C CA . ALA B 1 182 ? 22.328 12.727 7.406 1 97.12 182 ALA B CA 1
ATOM 3237 C C . ALA B 1 182 ? 21.094 12.055 7.992 1 97.12 182 ALA B C 1
ATOM 3239 O O . ALA B 1 182 ? 20.016 12.109 7.398 1 97.12 182 ALA B O 1
ATOM 3240 N N . PRO B 1 183 ? 21.234 11.438 9.148 1 97.19 183 PRO B N 1
ATOM 3241 C CA . PRO B 1 183 ? 20.125 10.703 9.773 1 97.19 183 PRO B CA 1
ATOM 3242 C C . PRO B 1 183 ? 18.891 11.57 9.992 1 97.19 183 PRO B C 1
ATOM 3244 O O . PRO B 1 183 ? 17.766 11.07 9.969 1 97.19 183 PRO B O 1
ATOM 3247 N N . ILE B 1 184 ? 19.109 12.852 10.211 1 98.06 184 ILE B N 1
ATOM 3248 C CA . ILE B 1 184 ? 17.984 13.734 10.484 1 98.06 184 ILE B CA 1
ATOM 3249 C C . ILE B 1 184 ? 17.031 13.75 9.297 1 98.06 184 ILE B C 1
ATOM 3251 O O . ILE B 1 184 ? 15.805 13.805 9.469 1 98.06 184 ILE B O 1
ATOM 3255 N N . PHE B 1 185 ? 17.531 13.688 8.062 1 98.31 185 PHE B N 1
ATOM 3256 C CA . PHE B 1 185 ? 16.688 13.617 6.875 1 98.31 185 PHE B CA 1
ATOM 3257 C C . PHE B 1 185 ? 15.891 12.32 6.852 1 98.31 185 PHE B C 1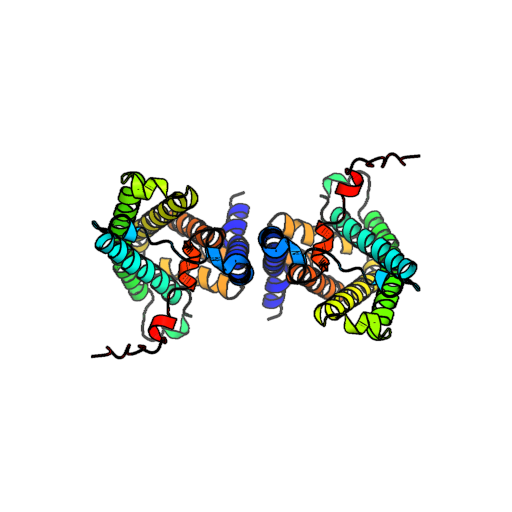
ATOM 3259 O O . PHE B 1 185 ? 14.703 12.328 6.508 1 98.31 185 PHE B O 1
ATOM 3266 N N . ARG B 1 186 ? 16.531 11.258 7.207 1 98 186 ARG B N 1
ATOM 3267 C CA . ARG B 1 186 ? 15.898 9.945 7.18 1 98 186 ARG B CA 1
ATOM 3268 C C . ARG B 1 186 ? 14.734 9.867 8.164 1 98 186 ARG B C 1
ATOM 3270 O O . ARG B 1 186 ? 13.68 9.32 7.844 1 98 186 ARG B O 1
ATOM 3277 N N . VAL B 1 187 ? 14.969 10.391 9.344 1 98.62 187 VAL B N 1
ATOM 3278 C CA . VAL B 1 187 ? 13.898 10.414 10.336 1 98.62 187 VAL B CA 1
ATOM 3279 C C . VAL B 1 187 ? 12.758 11.297 9.844 1 98.62 187 VAL B C 1
ATOM 3281 O O . VAL B 1 187 ? 11.586 10.945 9.992 1 98.62 187 VAL B O 1
ATOM 3284 N N . HIS B 1 188 ? 13.078 12.469 9.258 1 98.75 188 HIS B N 1
ATOM 3285 C CA . HIS B 1 188 ? 12.078 13.359 8.695 1 98.75 188 HIS B CA 1
ATOM 3286 C C . HIS B 1 188 ? 11.273 12.664 7.602 1 98.75 188 HIS B C 1
ATOM 3288 O O . HIS B 1 188 ? 10.047 12.797 7.543 1 98.75 188 HIS B O 1
ATOM 3294 N N . LEU B 1 189 ? 11.953 11.883 6.777 1 98.56 189 LEU B N 1
ATOM 3295 C CA . LEU B 1 189 ? 11.289 11.156 5.699 1 98.56 189 LEU B CA 1
ATOM 3296 C C . LEU B 1 189 ? 10.312 10.125 6.262 1 98.56 189 LEU B C 1
ATOM 3298 O O . LEU B 1 189 ? 9.164 10.047 5.82 1 98.56 189 LEU B O 1
ATOM 3302 N N . VAL B 1 190 ? 10.734 9.383 7.246 1 98.69 190 VAL B N 1
ATOM 3303 C CA . VAL B 1 190 ? 9.914 8.32 7.812 1 98.69 190 VAL B CA 1
ATOM 3304 C C . VAL B 1 190 ? 8.68 8.922 8.484 1 98.69 190 VAL B C 1
ATOM 3306 O O . VAL B 1 190 ? 7.559 8.469 8.273 1 98.69 190 VAL B O 1
ATOM 3309 N N . LEU B 1 191 ? 8.883 9.898 9.289 1 98.75 191 LEU B N 1
ATOM 3310 C CA . LEU B 1 191 ? 7.746 10.516 9.961 1 98.75 191 LEU B CA 1
ATOM 3311 C C . LEU B 1 191 ? 6.816 11.188 8.961 1 98.75 191 LEU B C 1
ATOM 3313 O O . LEU B 1 191 ? 5.594 11.141 9.109 1 98.75 191 LEU B O 1
ATOM 3317 N N . GLY B 1 192 ? 7.395 11.852 7.973 1 98.25 192 GLY B N 1
ATOM 3318 C CA . GLY B 1 192 ? 6.57 12.43 6.922 1 98.25 192 GLY B CA 1
ATOM 3319 C C . GLY B 1 192 ? 5.672 11.406 6.246 1 98.25 192 GLY B C 1
ATOM 3320 O O . GLY B 1 192 ? 4.477 11.648 6.062 1 98.25 192 GLY B O 1
ATOM 3321 N N . MET B 1 193 ? 6.207 10.281 5.922 1 98.25 193 MET B N 1
ATOM 3322 C CA . MET B 1 193 ? 5.418 9.211 5.32 1 98.25 193 MET B CA 1
ATOM 3323 C C . MET B 1 193 ? 4.383 8.672 6.305 1 98.25 193 MET B C 1
ATOM 3325 O O . MET B 1 193 ? 3.271 8.312 5.914 1 98.25 193 MET B O 1
ATOM 3329 N N . THR B 1 194 ? 4.77 8.633 7.523 1 98.5 194 THR B N 1
ATOM 3330 C CA . THR B 1 194 ? 3.846 8.164 8.547 1 98.5 194 THR B CA 1
ATOM 3331 C C . THR B 1 194 ? 2.645 9.094 8.664 1 98.5 194 THR B C 1
ATOM 3333 O O . THR B 1 194 ? 1.522 8.648 8.906 1 98.5 194 THR B O 1
ATOM 3336 N N . ILE B 1 195 ? 2.867 10.359 8.508 1 98.12 195 ILE B N 1
ATOM 3337 C CA . ILE B 1 195 ? 1.764 11.312 8.523 1 98.12 195 ILE B CA 1
ATOM 3338 C C . ILE B 1 195 ? 0.788 10.992 7.395 1 98.12 195 ILE B C 1
ATOM 3340 O O . ILE B 1 195 ? -0.43 11.031 7.586 1 98.12 195 ILE B O 1
ATOM 3344 N N . PHE B 1 196 ? 1.316 10.594 6.234 1 97.44 196 PHE B N 1
ATOM 3345 C CA . PHE B 1 196 ? 0.447 10.172 5.145 1 97.44 196 PHE B CA 1
ATOM 3346 C C . PHE B 1 196 ? -0.305 8.898 5.508 1 97.44 196 PHE B C 1
ATOM 3348 O O . PHE B 1 196 ? -1.471 8.734 5.145 1 97.44 196 PHE B O 1
ATOM 3355 N N . LEU B 1 197 ? 0.348 8.086 6.195 1 97.62 197 LEU B N 1
ATOM 3356 C CA . LEU B 1 197 ? -0.243 6.82 6.625 1 97.62 197 LEU B CA 1
ATOM 3357 C C . LEU B 1 197 ? -1.456 7.062 7.516 1 97.62 197 LEU B C 1
ATOM 3359 O O . LEU B 1 197 ? -2.496 6.426 7.344 1 97.62 197 LEU B O 1
ATOM 3363 N N . ILE B 1 198 ? -1.414 7.984 8.43 1 96.44 198 ILE B N 1
ATOM 3364 C CA . ILE B 1 198 ? -2.482 8.164 9.406 1 96.44 198 ILE B CA 1
ATOM 3365 C C . ILE B 1 198 ? -3.438 9.258 8.93 1 96.44 198 ILE B C 1
ATOM 3367 O O . ILE B 1 198 ? -4.473 9.5 9.555 1 96.44 198 ILE B O 1
ATOM 3371 N N . PHE B 1 199 ? -3.15 9.883 7.824 1 95.62 199 PHE B N 1
ATOM 3372 C CA . PHE B 1 199 ? -3.861 11.023 7.258 1 95.62 199 PHE B CA 1
ATOM 3373 C C . PHE B 1 199 ? -5.352 10.734 7.152 1 95.62 199 PHE B C 1
ATOM 3375 O O . PHE B 1 199 ? -6.176 11.477 7.691 1 95.62 199 PHE B O 1
ATOM 3382 N N . PRO B 1 200 ? -5.766 9.602 6.574 1 92.31 200 PRO B N 1
ATOM 3383 C CA . PRO B 1 200 ? -7.199 9.359 6.371 1 92.31 200 PRO B CA 1
ATOM 3384 C C . PRO B 1 200 ? -7.938 9.07 7.676 1 92.31 200 PRO B C 1
ATOM 3386 O O . PRO B 1 200 ? -9.172 9.086 7.707 1 92.31 200 PRO B O 1
ATOM 3389 N N . PHE B 1 201 ? -7.215 8.891 8.664 1 91 201 PHE B N 1
ATOM 3390 C CA . PHE B 1 201 ? -7.84 8.5 9.922 1 91 201 PHE B CA 1
ATOM 3391 C C . PHE B 1 201 ? -7.871 9.672 10.898 1 91 201 PHE B C 1
ATOM 3393 O O . PHE B 1 201 ? -8.281 9.516 12.047 1 91 201 PHE B O 1
ATOM 3400 N N . THR B 1 202 ? -7.449 10.812 10.453 1 91.94 202 THR B N 1
ATOM 3401 C CA . THR B 1 202 ? -7.41 12.008 11.281 1 91.94 202 THR B CA 1
ATOM 3402 C C . THR B 1 202 ? -8.156 13.156 10.602 1 91.94 202 THR B C 1
ATOM 3404 O O . THR B 1 202 ? -8.664 13.008 9.492 1 91.94 202 THR B O 1
ATOM 3407 N N . ARG B 1 203 ? -8.133 14.297 11.258 1 89.56 203 ARG B N 1
ATOM 3408 C CA . ARG B 1 203 ? -8.812 15.477 10.742 1 89.56 203 ARG B CA 1
ATOM 3409 C C . ARG B 1 203 ? -8.039 16.109 9.586 1 89.56 203 ARG B C 1
ATOM 3411 O O . ARG B 1 203 ? -8.523 17.031 8.93 1 89.56 203 ARG B O 1
ATOM 3418 N N . LEU B 1 204 ? -6.984 15.508 9.266 1 92.56 204 LEU B N 1
ATOM 3419 C CA . LEU B 1 204 ? -6.195 16.016 8.156 1 92.56 204 LEU B CA 1
ATOM 3420 C C . LEU B 1 204 ? -6.949 15.859 6.836 1 92.56 204 LEU B C 1
ATOM 3422 O O . LEU B 1 204 ? -6.656 16.562 5.859 1 92.56 204 LEU B O 1
ATOM 3426 N N . VAL B 1 205 ? -7.859 15.008 6.82 1 88.88 205 VAL B N 1
ATOM 3427 C CA . VAL B 1 205 ? -8.617 14.719 5.609 1 88.88 205 VAL B CA 1
ATOM 3428 C C . VAL B 1 205 ? -9.359 15.977 5.148 1 88.88 205 VAL B C 1
ATOM 3430 O O . VAL B 1 205 ? -9.812 16.047 4.004 1 88.88 205 VAL B O 1
ATOM 3433 N N . HIS B 1 206 ? -9.578 16.984 6.02 1 87.56 206 HIS B N 1
ATOM 3434 C CA . HIS B 1 206 ? -10.297 18.203 5.688 1 87.56 206 HIS B CA 1
ATOM 3435 C C . HIS B 1 206 ? -9.602 18.969 4.566 1 87.56 206 HIS B C 1
ATOM 3437 O O . HIS B 1 206 ? -10.211 19.844 3.93 1 87.56 206 HIS B O 1
ATOM 3443 N N . VAL B 1 207 ? -8.328 18.625 4.336 1 86.75 207 VAL B N 1
ATOM 3444 C CA . VAL B 1 207 ? -7.578 19.297 3.275 1 86.75 207 VAL B CA 1
ATOM 3445 C C . VAL B 1 207 ? -8.25 19.031 1.929 1 86.75 207 VAL B C 1
ATOM 3447 O O . VAL B 1 207 ? -8.18 19.875 1.025 1 86.75 207 VAL B O 1
ATOM 3450 N N . TRP B 1 208 ? -8.953 17.922 1.879 1 85.81 208 TRP B N 1
ATOM 3451 C CA . TRP B 1 208 ? -9.594 17.547 0.621 1 85.81 208 TRP B CA 1
ATOM 3452 C C . TRP B 1 208 ? -10.859 18.375 0.392 1 85.81 208 TRP B C 1
ATOM 3454 O O . TRP B 1 208 ? -11.398 18.406 -0.72 1 85.81 208 TRP B O 1
ATOM 3464 N N . SER B 1 209 ? -11.422 18.891 1.381 1 74.06 209 SER B N 1
ATOM 3465 C CA . SER B 1 209 ? -12.633 19.703 1.295 1 74.06 209 SER B CA 1
ATOM 3466 C C . SER B 1 209 ? -12.305 21.172 1.062 1 74.06 209 SER B C 1
ATOM 3468 O O . SER B 1 209 ? -13.211 21.984 0.869 1 74.06 209 SER B O 1
ATOM 3470 N N . ALA B 1 210 ? -11.172 21.5 1.351 1 61.12 210 ALA B N 1
ATOM 3471 C CA . ALA B 1 210 ? -10.867 22.922 1.206 1 61.12 210 ALA B CA 1
ATOM 3472 C C . ALA B 1 210 ? -11.445 23.484 -0.09 1 61.12 210 ALA B C 1
ATOM 3474 O O . ALA B 1 210 ? -11.375 22.844 -1.14 1 61.12 210 ALA B O 1
ATOM 3475 N N . PRO B 1 211 ? -12.469 24.234 0.107 1 50.69 211 PRO B N 1
ATOM 3476 C CA . PRO B 1 211 ? -13.32 24.812 -0.937 1 50.69 211 PRO B CA 1
ATOM 3477 C C . PRO B 1 211 ? -12.539 25.188 -2.193 1 50.69 211 PRO B C 1
ATOM 3479 O O . PRO B 1 211 ? -11.992 26.297 -2.277 1 50.69 211 PRO B O 1
ATOM 3482 N N . VAL B 1 212 ? -11.859 24.312 -2.73 1 49.91 212 VAL B N 1
ATOM 3483 C CA . VAL B 1 212 ? -11.648 24.781 -4.094 1 49.91 212 VAL B CA 1
ATOM 3484 C C . VAL B 1 212 ? -12.977 25.25 -4.688 1 49.91 212 VAL B C 1
ATOM 3486 O O . VAL B 1 212 ? -13 26.016 -5.656 1 49.91 212 VAL B O 1
ATOM 3489 N N . GLU B 1 213 ? -13.938 24.641 -4.172 1 44.12 213 GLU B N 1
ATOM 3490 C CA . GLU B 1 213 ? -15.273 25.031 -4.621 1 44.12 213 GLU B CA 1
ATOM 3491 C C . GLU B 1 213 ? -15.586 26.469 -4.227 1 44.12 213 GLU B C 1
ATOM 3493 O O . GLU B 1 213 ? -16.328 27.156 -4.918 1 44.12 213 GLU B O 1
ATOM 3498 N N . TYR B 1 214 ? -15.133 26.859 -3.084 1 43.56 214 TYR B N 1
ATOM 3499 C CA . TYR B 1 214 ? -15.359 28.281 -2.842 1 43.56 214 TYR B CA 1
ATOM 3500 C C . TYR B 1 214 ? -14.703 29.141 -3.928 1 43.56 214 TYR B C 1
ATOM 3502 O O . TYR B 1 214 ? -15.195 30.219 -4.266 1 43.56 214 TYR B O 1
ATOM 3510 N N . LEU B 1 215 ? -13.68 28.578 -4.398 1 43.06 215 LEU B N 1
ATOM 3511 C CA . LEU B 1 215 ? -13.133 29.328 -5.527 1 43.06 215 LEU B CA 1
ATOM 3512 C C . LEU B 1 215 ? -14.031 29.188 -6.754 1 43.06 215 LEU B C 1
ATOM 3514 O O . LEU B 1 215 ? -14.086 30.094 -7.586 1 43.06 215 LEU B O 1
ATOM 3518 N N . THR B 1 216 ? -14.711 28.094 -6.891 1 42.03 216 THR B N 1
ATOM 3519 C CA . THR B 1 216 ? -15.633 27.953 -8.016 1 42.03 216 THR B CA 1
ATOM 3520 C C . THR B 1 216 ? -17.062 28.234 -7.574 1 42.03 216 THR B C 1
ATOM 3522 O O . THR B 1 216 ? -18 28.078 -8.359 1 42.03 216 THR B O 1
ATOM 3525 N N . ARG B 1 217 ? -17.328 28.156 -6.32 1 43.72 217 ARG B N 1
ATOM 3526 C CA . ARG B 1 217 ? -18.703 28.531 -5.969 1 43.72 217 ARG B CA 1
ATOM 3527 C C . ARG B 1 217 ? -19.016 29.953 -6.402 1 43.72 217 ARG B C 1
ATOM 3529 O O . ARG B 1 217 ? -18.25 30.875 -6.125 1 43.72 217 ARG B O 1
ATOM 3536 N N . ARG B 1 218 ? -19.828 29.938 -7.328 1 44.84 218 ARG B N 1
ATOM 3537 C CA . ARG B 1 218 ? -20.422 31.172 -7.805 1 44.84 218 ARG B CA 1
ATOM 3538 C C . ARG B 1 218 ? -20.938 32 -6.637 1 44.84 218 ARG B C 1
ATOM 3540 O O . ARG B 1 218 ? -21.516 31.484 -5.684 1 44.84 218 ARG B O 1
ATOM 3547 N N . TYR B 1 219 ? -20.312 33.125 -6.312 1 39.5 219 TYR B N 1
ATOM 3548 C CA . TYR B 1 219 ? -20.812 34.125 -5.379 1 39.5 219 TYR B CA 1
ATOM 3549 C C . TYR B 1 219 ? -22.328 34.188 -5.414 1 39.5 219 TYR B C 1
ATOM 3551 O O . TYR B 1 219 ? -22.922 34.531 -6.445 1 39.5 219 TYR B O 1
ATOM 3559 N N . GLN B 1 220 ? -23.016 33.312 -4.836 1 40.06 220 GLN B N 1
ATOM 3560 C CA . GLN B 1 220 ? -24.438 33.625 -4.785 1 40.06 220 GLN B CA 1
ATOM 3561 C C . GLN B 1 220 ? -24.688 35 -4.195 1 40.06 220 GLN B C 1
ATOM 3563 O O . GLN B 1 220 ? -24.297 35.281 -3.064 1 40.06 220 GLN B O 1
ATOM 3568 N N . VAL B 1 221 ? -24.75 36 -5.035 1 40.47 221 VAL B N 1
ATOM 3569 C CA . VAL B 1 221 ? -25.266 37.312 -4.719 1 40.47 221 VAL B CA 1
ATOM 3570 C C . VAL B 1 221 ? -26.609 37.188 -3.992 1 40.47 221 VAL B C 1
ATOM 3572 O O . VAL B 1 221 ? -27.578 36.656 -4.555 1 40.47 221 VAL B O 1
ATOM 3575 N N . VAL B 1 222 ? -26.562 36.875 -2.826 1 45.72 222 VAL B N 1
ATOM 3576 C CA . VAL B 1 222 ? -27.766 37.031 -2.016 1 45.72 222 VAL B CA 1
ATOM 3577 C C . VAL B 1 222 ? -28.375 38.406 -2.25 1 45.72 222 VAL B C 1
ATOM 3579 O O . VAL B 1 222 ? -27.719 39.438 -2.047 1 45.72 222 VAL B O 1
ATOM 3582 N N . ARG B 1 223 ? -29.312 38.5 -3.139 1 41.59 223 ARG B N 1
ATOM 3583 C CA . ARG B 1 223 ? -30.125 39.719 -3.277 1 41.59 223 ARG B CA 1
ATOM 3584 C C . ARG B 1 223 ? -30.719 40.125 -1.938 1 41.59 223 ARG B C 1
ATOM 3586 O O . ARG B 1 223 ? -31.344 39.312 -1.249 1 41.59 223 ARG B O 1
ATOM 3593 N N . SER B 1 224 ? -30.016 41.031 -1.328 1 35.03 224 SER B N 1
ATOM 3594 C CA . SER B 1 224 ? -30.609 41.719 -0.183 1 35.03 224 SER B CA 1
ATOM 3595 C C . SER B 1 224 ? -32.031 42.188 -0.504 1 35.03 224 SER B C 1
ATOM 3597 O O . SER B 1 224 ? -32.25 42.906 -1.499 1 35.03 224 SER B O 1
ATOM 3599 N N . ARG B 1 225 ? -33.031 41.406 -0.21 1 41.75 225 ARG B N 1
ATOM 3600 C CA . ARG B 1 225 ? -34.375 42 -0.213 1 41.75 225 ARG B CA 1
ATOM 3601 C C . ARG B 1 225 ? -34.375 43.281 0.619 1 41.75 225 ARG B C 1
ATOM 3603 O O . ARG B 1 225 ? -34.219 43.219 1.841 1 41.75 225 ARG B O 1
ATOM 3610 N N . ARG B 1 226 ? -34.094 44.375 -0.009 1 27.34 226 ARG B N 1
ATOM 3611 C CA . ARG B 1 226 ? -34.625 45.625 0.509 1 27.34 226 ARG B CA 1
ATOM 3612 C C . ARG B 1 226 ? -36.094 45.781 0.192 1 27.34 226 ARG B C 1
ATOM 3614 O O . ARG B 1 226 ? -36.562 45.312 -0.858 1 27.34 226 ARG B O 1
#

Nearest PDB structures (foldseek):
  3egw-assembly1_C  TM=9.584E-01  e=4.176E-21  Escherichia coli K-12
  3ir6-assembly1_C  TM=9.573E-01  e=4.366E-21  Escherichia coli K-12
  1q16-assembly1_C  TM=9.548E-01  e=6.235E-21  Escherichia coli
  1y5i-assembly1_C  TM=9.584E-01  e=3.700E-20  Escherichia coli
  1siw-assembly1_C  TM=9.554E-01  e=2.962E-20  Escherichia coli